Protein AF-0000000080190098 (afdb_homodimer)

Structure (mmCIF, N/CA/C/O backbone):
data_AF-0000000080190098-model_v1
#
loop_
_entity.id
_entity.type
_entity.pdbx_description
1 polymer 'NAD+ kinase'
#
loop_
_atom_site.group_PDB
_atom_site.id
_atom_site.type_symbol
_atom_site.label_atom_id
_atom_site.label_alt_id
_atom_site.label_comp_id
_atom_site.label_asym_id
_atom_site.label_entity_id
_atom_site.label_seq_id
_atom_site.pdbx_PDB_ins_code
_atom_site.Cartn_x
_atom_site.Cartn_y
_atom_site.Cartn_z
_atom_site.occupancy
_atom_site.B_iso_or_equiv
_atom_site.auth_seq_id
_atom_site.auth_comp_id
_atom_site.auth_asym_id
_atom_site.auth_atom_id
_atom_site.pdbx_PDB_model_num
ATOM 1 N N . MET A 1 1 ? 28.094 -42.031 2.074 1 34.41 1 MET A N 1
ATOM 2 C CA . MET A 1 1 ? 27.172 -40.938 2.404 1 34.41 1 MET A CA 1
ATOM 3 C C . MET A 1 1 ? 25.953 -40.938 1.479 1 34.41 1 MET A C 1
ATOM 5 O O . MET A 1 1 ? 26.109 -40.844 0.259 1 34.41 1 MET A O 1
ATOM 9 N N . VAL A 1 2 ? 24.984 -41.625 1.688 1 43.44 2 VAL A N 1
ATOM 10 C CA . VAL A 1 2 ? 23.844 -41.875 0.809 1 43.44 2 VAL A CA 1
ATOM 11 C C . VAL A 1 2 ? 23.281 -40.562 0.287 1 43.44 2 VAL A C 1
ATOM 13 O O . VAL A 1 2 ? 23.016 -39.656 1.066 1 43.44 2 VAL A O 1
ATOM 16 N N . ALA A 1 3 ? 23.609 -40.156 -0.86 1 51.12 3 ALA A N 1
ATOM 17 C CA . ALA A 1 3 ? 23.219 -38.906 -1.506 1 51.12 3 ALA A CA 1
ATOM 18 C C . ALA A 1 3 ? 21.734 -38.594 -1.277 1 51.12 3 ALA A C 1
ATOM 20 O O . ALA A 1 3 ? 20.875 -39.406 -1.636 1 51.12 3 ALA A O 1
ATOM 21 N N . VAL A 1 4 ? 21.297 -38.156 -0.151 1 58.25 4 VAL A N 1
ATOM 22 C CA . VAL A 1 4 ? 19.891 -37.844 0.132 1 58.25 4 VAL A CA 1
ATOM 23 C C . VAL A 1 4 ? 19.266 -37.125 -1.055 1 58.25 4 VAL A C 1
ATOM 25 O O . VAL A 1 4 ? 19.75 -36.062 -1.451 1 58.25 4 VAL A O 1
ATOM 28 N N . THR A 1 5 ? 18.609 -37.906 -1.928 1 84.44 5 THR A N 1
ATOM 29 C CA . THR A 1 5 ? 17.969 -37.375 -3.133 1 84.44 5 THR A CA 1
ATOM 30 C C . THR A 1 5 ? 16.703 -36.594 -2.777 1 84.44 5 THR A C 1
ATOM 32 O O . THR A 1 5 ? 15.992 -36.938 -1.84 1 84.44 5 THR A O 1
ATOM 35 N N . THR A 1 6 ? 16.531 -35.406 -3.186 1 92.81 6 THR A N 1
ATOM 36 C CA . THR A 1 6 ? 15.352 -34.594 -2.947 1 92.81 6 THR A CA 1
ATOM 37 C C . THR A 1 6 ? 14.102 -35.281 -3.494 1 92.81 6 THR A C 1
ATOM 39 O O . THR A 1 6 ? 14.117 -35.812 -4.609 1 92.81 6 THR A O 1
ATOM 42 N N . ARG A 1 7 ? 13.055 -35.531 -2.668 1 97.19 7 ARG A N 1
ATOM 43 C CA . ARG A 1 7 ? 11.766 -36.062 -3.098 1 97.19 7 ARG A CA 1
ATOM 44 C C . ARG A 1 7 ? 10.883 -34.969 -3.67 1 97.19 7 ARG A C 1
ATOM 46 O O . ARG A 1 7 ? 10.461 -34.062 -2.945 1 97.19 7 ARG A O 1
ATOM 53 N N . VAL A 1 8 ? 10.688 -35.094 -4.992 1 97.31 8 VAL A N 1
ATOM 54 C CA . VAL A 1 8 ? 9.945 -34.031 -5.707 1 97.31 8 VAL A CA 1
ATOM 55 C C . VAL A 1 8 ? 8.609 -34.594 -6.191 1 97.31 8 VAL A C 1
ATOM 57 O O . VAL A 1 8 ? 8.547 -35.719 -6.727 1 97.31 8 VAL A O 1
ATOM 60 N N . ALA A 1 9 ? 7.551 -33.906 -5.91 1 97.62 9 ALA A N 1
ATOM 61 C CA . ALA A 1 9 ? 6.27 -34.219 -6.539 1 97.62 9 ALA A CA 1
ATOM 62 C C . ALA A 1 9 ? 5.957 -33.25 -7.664 1 97.62 9 ALA A C 1
ATOM 64 O O . ALA A 1 9 ? 6.266 -32.062 -7.562 1 97.62 9 ALA A O 1
ATOM 65 N N . VAL A 1 10 ? 5.383 -33.719 -8.703 1 96.69 10 VAL A N 1
ATOM 66 C CA . VAL A 1 10 ? 4.934 -32.875 -9.82 1 96.69 10 VAL A CA 1
ATOM 67 C C . VAL A 1 10 ? 3.43 -33.062 -10.023 1 96.69 10 VAL A C 1
ATOM 69 O O . VAL A 1 10 ? 2.947 -34.188 -10.188 1 96.69 10 VAL A O 1
ATOM 72 N N . VAL A 1 11 ? 2.754 -32 -9.914 1 96.56 11 VAL A N 1
ATOM 73 C CA . VAL A 1 11 ? 1.308 -32.062 -10.102 1 96.56 11 VAL A CA 1
ATOM 74 C C . VAL A 1 11 ? 0.893 -31.172 -11.266 1 96.56 11 VAL A C 1
ATOM 76 O O . VAL A 1 11 ? 1.562 -30.188 -11.57 1 96.56 11 VAL A O 1
ATOM 79 N N . GLY A 1 12 ? -0.187 -31.422 -11.977 1 93.69 12 GLY A N 1
ATOM 80 C CA . GLY A 1 12 ? -0.695 -30.672 -13.109 1 93.69 12 GLY A CA 1
ATOM 81 C C . GLY A 1 12 ? -0.823 -31.516 -14.375 1 93.69 12 GLY A C 1
ATOM 82 O O . GLY A 1 12 ? -0.877 -32.75 -14.305 1 93.69 12 GLY A O 1
ATOM 83 N N . ASP A 1 13 ? -0.965 -30.75 -15.508 1 80.94 13 ASP A N 1
ATOM 84 C CA . ASP A 1 13 ? -1.127 -31.469 -16.766 1 80.94 13 ASP A CA 1
ATOM 85 C C . ASP A 1 13 ? 0.224 -31.719 -17.438 1 80.94 13 ASP A C 1
ATOM 87 O O . ASP A 1 13 ? 1.134 -30.891 -17.344 1 80.94 13 ASP A O 1
ATOM 91 N N . ASP A 1 14 ? 0.334 -32.781 -18.125 1 80.88 14 ASP A N 1
ATOM 92 C CA . ASP A 1 14 ? 1.495 -33.125 -18.922 1 80.88 14 ASP A CA 1
ATOM 93 C C . ASP A 1 14 ? 2.77 -33.125 -18.094 1 80.88 14 ASP A C 1
ATOM 95 O O . ASP A 1 14 ? 3.76 -32.5 -18.453 1 80.88 14 ASP A O 1
ATOM 99 N N . THR A 1 15 ? 2.699 -33.969 -17.031 1 89.38 15 THR A N 1
ATOM 100 C CA . THR A 1 15 ? 3.787 -33.969 -16.047 1 89.38 15 THR A CA 1
ATOM 101 C C . THR A 1 15 ? 4.957 -34.812 -16.547 1 89.38 15 THR A C 1
ATOM 103 O O . THR A 1 15 ? 6.02 -34.812 -15.93 1 89.38 15 THR A O 1
ATOM 106 N N . GLY A 1 16 ? 4.805 -35.469 -17.672 1 89.56 16 GLY A N 1
ATOM 107 C CA . GLY A 1 16 ? 5.801 -36.438 -18.141 1 89.56 16 GLY A CA 1
ATOM 108 C C . GLY A 1 16 ? 7.184 -35.812 -18.281 1 89.56 16 GLY A C 1
ATOM 109 O O . GLY A 1 16 ? 8.133 -36.281 -17.641 1 89.56 16 GLY A O 1
ATOM 110 N N . GLU A 1 17 ? 7.238 -34.781 -19.031 1 88.75 17 GLU A N 1
ATOM 111 C CA . GLU A 1 17 ? 8.523 -34.125 -19.25 1 88.75 17 GLU A CA 1
ATOM 112 C C . GLU A 1 17 ? 9.117 -33.594 -17.953 1 88.75 17 GLU A C 1
ATOM 114 O O . GLU A 1 17 ? 10.328 -33.656 -17.734 1 88.75 17 GLU A O 1
ATOM 119 N N . ALA A 1 18 ? 8.297 -33.125 -17.109 1 92.75 18 ALA A N 1
ATOM 120 C CA . ALA A 1 18 ? 8.75 -32.594 -15.82 1 92.75 18 ALA A CA 1
ATOM 121 C C . ALA A 1 18 ? 9.281 -33.719 -14.93 1 92.75 18 ALA A C 1
ATOM 123 O O . ALA A 1 18 ? 10.32 -33.562 -14.281 1 92.75 18 ALA A O 1
ATOM 124 N N . THR A 1 19 ? 8.609 -34.781 -14.938 1 93.56 19 THR A N 1
ATOM 125 C CA . THR A 1 19 ? 9.031 -35.938 -14.164 1 93.56 19 THR A CA 1
ATOM 126 C C . THR A 1 19 ? 10.383 -36.469 -14.648 1 93.56 19 THR A C 1
ATOM 128 O O . THR A 1 19 ? 11.266 -36.781 -13.844 1 93.56 19 THR A O 1
ATOM 131 N N . ASP A 1 20 ? 10.508 -36.5 -15.953 1 93.69 20 ASP A N 1
ATOM 132 C CA . ASP A 1 20 ? 11.766 -36.938 -16.531 1 93.69 20 ASP A CA 1
ATOM 133 C C . ASP A 1 20 ? 12.914 -36.031 -16.141 1 93.69 20 ASP A C 1
ATOM 135 O O . ASP A 1 20 ? 14.016 -36.469 -15.852 1 93.69 20 ASP A O 1
ATOM 139 N N . ALA A 1 21 ? 12.617 -34.75 -16.125 1 91.88 21 ALA A N 1
ATOM 140 C CA . ALA A 1 21 ? 13.633 -33.781 -15.766 1 91.88 21 ALA A CA 1
ATOM 141 C C . ALA A 1 21 ? 14.117 -33.969 -14.336 1 91.88 21 ALA A C 1
ATOM 143 O O . ALA A 1 21 ? 15.32 -33.875 -14.062 1 91.88 21 ALA A O 1
ATOM 144 N N . VAL A 1 22 ? 13.234 -34.281 -13.453 1 94.31 22 VAL A N 1
ATOM 145 C CA . VAL A 1 22 ? 13.586 -34.562 -12.062 1 94.31 22 VAL A CA 1
ATOM 146 C C . VAL A 1 22 ? 14.484 -35.781 -11.969 1 94.31 22 VAL A C 1
ATOM 148 O O . VAL A 1 22 ? 15.539 -35.75 -11.336 1 94.31 22 VAL A O 1
ATOM 151 N N . ARG A 1 23 ? 14.109 -36.812 -12.672 1 93.62 23 ARG A N 1
ATOM 152 C CA . ARG A 1 23 ? 14.859 -38.062 -12.633 1 93.62 23 ARG A CA 1
ATOM 153 C C . ARG A 1 23 ? 16.234 -37.906 -13.273 1 93.62 23 ARG A C 1
ATOM 155 O O . ARG A 1 23 ? 17.234 -38.375 -12.734 1 93.62 23 ARG A O 1
ATOM 162 N N . ASP A 1 24 ? 16.219 -37.188 -14.336 1 92.62 24 ASP A N 1
ATOM 163 C CA . ASP A 1 24 ? 17.469 -36.969 -15.055 1 92.62 24 ASP A CA 1
ATOM 164 C C . ASP A 1 24 ? 18.453 -36.188 -14.203 1 92.62 24 ASP A C 1
ATOM 166 O O . ASP A 1 24 ? 19.672 -36.375 -14.344 1 92.62 24 ASP A O 1
ATOM 170 N N . ALA A 1 25 ? 17.906 -35.438 -13.328 1 92.5 25 ALA A N 1
ATOM 171 C CA . ALA A 1 25 ? 18.75 -34.594 -12.477 1 92.5 25 ALA A CA 1
ATOM 172 C C . ALA A 1 25 ? 19.109 -35.312 -11.18 1 92.5 25 ALA A C 1
ATOM 174 O O . ALA A 1 25 ? 19.766 -34.75 -10.297 1 92.5 25 ALA A O 1
ATOM 175 N N . GLY A 1 26 ? 18.609 -36.5 -11.055 1 91.12 26 GLY A N 1
ATOM 176 C CA . GLY A 1 26 ? 19 -37.312 -9.914 1 91.12 26 GLY A CA 1
ATOM 177 C C . GLY A 1 26 ? 18 -37.25 -8.773 1 91.12 26 GLY A C 1
ATOM 178 O O . GLY A 1 26 ? 18.266 -37.781 -7.691 1 91.12 26 GLY A O 1
ATOM 179 N N . GLY A 1 27 ? 16.875 -36.625 -9.031 1 94.12 27 GLY A N 1
ATOM 180 C CA . GLY A 1 27 ? 15.859 -36.562 -8 1 94.12 27 GLY A CA 1
ATOM 181 C C . GLY A 1 27 ? 14.922 -37.781 -8.023 1 94.12 27 GLY A C 1
ATOM 182 O O . GLY A 1 27 ? 14.992 -38.594 -8.938 1 94.12 27 GLY A O 1
ATOM 183 N N . THR A 1 28 ? 14.125 -37.875 -7.02 1 96.06 28 THR A N 1
ATOM 184 C CA . THR A 1 28 ? 13.109 -38.938 -6.93 1 96.06 28 THR A CA 1
ATOM 185 C C . THR A 1 28 ? 11.711 -38.312 -7.02 1 96.06 28 THR A C 1
ATOM 187 O O . THR A 1 28 ? 11.398 -37.344 -6.324 1 96.06 28 THR A O 1
ATOM 190 N N . VAL A 1 29 ? 10.922 -38.844 -7.895 1 96.5 29 VAL A N 1
ATOM 191 C CA . VAL A 1 29 ? 9.547 -38.375 -8.023 1 96.5 29 VAL A CA 1
ATOM 192 C C . VAL A 1 29 ? 8.641 -39.188 -7.086 1 96.5 29 VAL A C 1
ATOM 194 O O . VAL A 1 29 ? 8.664 -40.406 -7.102 1 96.5 29 VAL A O 1
ATOM 197 N N . VAL A 1 30 ? 7.895 -38.469 -6.273 1 96.94 30 VAL A N 1
ATOM 198 C CA . VAL A 1 30 ? 7.059 -39.125 -5.281 1 96.94 30 VAL A CA 1
ATOM 199 C C . VAL A 1 30 ? 5.668 -38.5 -5.277 1 96.94 30 VAL A C 1
ATOM 201 O O . VAL A 1 30 ? 5.418 -37.531 -5.984 1 96.94 30 VAL A O 1
ATOM 204 N N . ASP A 1 31 ? 4.777 -39.094 -4.492 1 96.12 31 ASP A N 1
ATOM 205 C CA . ASP A 1 31 ? 3.471 -38.5 -4.242 1 96.12 31 ASP A CA 1
ATOM 206 C C . ASP A 1 31 ? 3.605 -37.219 -3.422 1 96.12 31 ASP A C 1
ATOM 208 O O . ASP A 1 31 ? 4.508 -37.094 -2.594 1 96.12 31 ASP A O 1
ATOM 212 N N . PRO A 1 32 ? 2.742 -36.312 -3.652 1 96.44 32 PRO A N 1
ATOM 213 C CA . PRO A 1 32 ? 2.814 -35.031 -2.928 1 96.44 32 PRO A CA 1
ATOM 214 C C . PRO A 1 32 ? 2.93 -35.219 -1.417 1 96.44 32 PRO A C 1
ATOM 216 O O . PRO A 1 32 ? 3.691 -34.531 -0.759 1 96.44 32 PRO A O 1
ATOM 219 N N . ALA A 1 33 ? 2.279 -36.156 -0.861 1 95.69 33 ALA A N 1
ATOM 220 C CA . ALA A 1 33 ? 2.254 -36.344 0.584 1 95.69 33 ALA A CA 1
ATOM 221 C C . ALA A 1 33 ? 3.639 -36.719 1.11 1 95.69 33 ALA A C 1
ATOM 223 O O . ALA A 1 33 ? 3.93 -36.531 2.293 1 95.69 33 ALA A O 1
ATOM 224 N N . ASP A 1 34 ? 4.512 -37.188 0.245 1 96.44 34 ASP A N 1
ATOM 225 C CA . ASP A 1 34 ? 5.828 -37.656 0.646 1 96.44 34 ASP A CA 1
ATOM 226 C C . ASP A 1 34 ? 6.93 -36.75 0.135 1 96.44 34 ASP A C 1
ATOM 228 O O . ASP A 1 34 ? 8.117 -37.031 0.279 1 96.44 34 ASP A O 1
ATOM 232 N N . ALA A 1 35 ? 6.562 -35.656 -0.389 1 97.44 35 ALA A N 1
ATOM 233 C CA . ALA A 1 35 ? 7.516 -34.844 -1.124 1 97.44 35 ALA A CA 1
ATOM 234 C C . ALA A 1 35 ? 8.172 -33.812 -0.206 1 97.44 35 ALA A C 1
ATOM 236 O O . ALA A 1 35 ? 7.547 -33.312 0.742 1 97.44 35 ALA A O 1
ATOM 237 N N . ASP A 1 36 ? 9.383 -33.469 -0.52 1 97.31 36 ASP A N 1
ATOM 238 C CA . ASP A 1 36 ? 10.078 -32.344 0.117 1 97.31 36 ASP A CA 1
ATOM 239 C C . ASP A 1 36 ? 9.68 -31.016 -0.523 1 97.31 36 ASP A C 1
ATOM 241 O O . ASP A 1 36 ? 9.844 -29.953 0.085 1 97.31 36 ASP A O 1
ATOM 245 N N . VAL A 1 37 ? 9.234 -31.109 -1.684 1 97.69 37 VAL A N 1
ATOM 246 C CA . VAL A 1 37 ? 8.812 -29.953 -2.473 1 97.69 37 VAL A CA 1
ATOM 247 C C . VAL A 1 37 ? 7.879 -30.406 -3.594 1 97.69 37 VAL A C 1
ATOM 249 O O . VAL A 1 37 ? 8.031 -31.516 -4.129 1 97.69 37 VAL A O 1
ATOM 252 N N . VAL A 1 38 ? 6.922 -29.594 -3.975 1 97.56 38 VAL A N 1
ATOM 253 C CA . VAL A 1 38 ? 5.938 -29.906 -5.004 1 97.56 38 VAL A CA 1
ATOM 254 C C . VAL A 1 38 ? 6 -28.875 -6.125 1 97.56 38 VAL A C 1
ATOM 256 O O . VAL A 1 38 ? 5.902 -27.672 -5.875 1 97.56 38 VAL A O 1
ATOM 259 N N . ALA A 1 39 ? 6.207 -29.312 -7.316 1 96.56 39 ALA A N 1
ATOM 260 C CA . ALA A 1 39 ? 6.062 -28.453 -8.492 1 96.56 39 ALA A CA 1
ATOM 261 C C . ALA A 1 39 ? 4.645 -28.531 -9.055 1 96.56 39 ALA A C 1
ATOM 263 O O . ALA A 1 39 ? 4.164 -29.609 -9.406 1 96.56 39 ALA A O 1
ATOM 264 N N . ALA A 1 40 ? 4.016 -27.422 -9.031 1 96.5 40 ALA A N 1
ATOM 265 C CA . ALA A 1 40 ? 2.654 -27.359 -9.555 1 96.5 40 ALA A CA 1
ATOM 266 C C . ALA A 1 40 ? 2.633 -26.719 -10.945 1 96.5 40 ALA A C 1
ATOM 268 O O . ALA A 1 40 ? 2.883 -25.531 -11.094 1 96.5 40 ALA A O 1
ATOM 269 N N . LEU A 1 41 ? 2.27 -27.516 -11.938 1 95.25 41 LEU A N 1
ATOM 270 C CA . LEU A 1 41 ? 2.279 -27.062 -13.32 1 95.25 41 LEU A CA 1
ATOM 271 C C . LEU A 1 41 ? 0.925 -26.484 -13.711 1 95.25 41 LEU A C 1
ATOM 273 O O . LEU A 1 41 ? 0.008 -27.219 -14.07 1 95.25 41 LEU A O 1
ATOM 277 N N . GLY A 1 42 ? 0.842 -25.172 -13.688 1 93.94 42 GLY A N 1
ATOM 278 C CA . GLY A 1 42 ? -0.401 -24.484 -14 1 93.94 42 GLY A CA 1
ATOM 279 C C . GLY A 1 42 ? -1.059 -23.859 -12.781 1 93.94 42 GLY A C 1
ATOM 280 O O . GLY A 1 42 ? -0.725 -24.203 -11.641 1 93.94 42 GLY A O 1
ATOM 281 N N . GLU A 1 43 ? -1.986 -23 -13.023 1 93.38 43 GLU A N 1
ATOM 282 C CA . GLU A 1 43 ? -2.643 -22.266 -11.953 1 93.38 43 GLU A CA 1
ATOM 283 C C . GLU A 1 43 ? -3.594 -23.156 -11.164 1 93.38 43 GLU A C 1
ATOM 285 O O . GLU A 1 43 ? -3.602 -23.125 -9.93 1 93.38 43 GLU A O 1
ATOM 290 N N . ASP A 1 44 ? -4.391 -23.984 -11.859 1 94.44 44 ASP A N 1
ATOM 291 C CA . ASP A 1 44 ? -5.352 -24.828 -11.172 1 94.44 44 ASP A CA 1
ATOM 292 C C . ASP A 1 44 ? -4.645 -25.828 -10.266 1 94.44 44 ASP A C 1
ATOM 294 O O . ASP A 1 44 ? -4.961 -25.938 -9.078 1 94.44 44 ASP A O 1
ATOM 298 N N . PRO A 1 45 ? -3.617 -26.5 -10.812 1 95.44 45 PRO A N 1
ATOM 299 C CA . PRO A 1 45 ? -2.879 -27.406 -9.922 1 95.44 45 PRO A CA 1
ATOM 300 C C . PRO A 1 45 ? -2.262 -26.688 -8.727 1 95.44 45 PRO A C 1
ATOM 302 O O . PRO A 1 45 ? -2.209 -27.25 -7.629 1 95.44 45 PRO A O 1
ATOM 305 N N . LEU A 1 46 ? -1.757 -25.516 -8.922 1 95.5 46 LEU A N 1
ATOM 306 C CA . LEU A 1 46 ? -1.201 -24.734 -7.82 1 95.5 46 LEU A CA 1
ATOM 307 C C . LEU A 1 46 ? -2.256 -24.469 -6.754 1 95.5 46 LEU A C 1
ATOM 309 O O . LEU A 1 46 ? -2.023 -24.734 -5.57 1 95.5 46 LEU A O 1
ATOM 313 N N . LEU A 1 47 ? -3.391 -23.953 -7.191 1 95.38 47 LEU A N 1
ATOM 314 C CA . LEU A 1 47 ? -4.461 -23.609 -6.262 1 95.38 47 LEU A CA 1
ATOM 315 C C . LEU A 1 47 ? -4.965 -24.844 -5.531 1 95.38 47 LEU A C 1
ATOM 317 O O . LEU A 1 47 ? -5.262 -24.781 -4.332 1 95.38 47 LEU A O 1
ATOM 321 N N . ASP A 1 48 ? -5.035 -25.938 -6.223 1 94.94 48 ASP A N 1
ATOM 322 C CA . ASP A 1 48 ? -5.457 -27.188 -5.598 1 94.94 48 ASP A CA 1
ATOM 323 C C . ASP A 1 48 ? -4.441 -27.656 -4.559 1 94.94 48 ASP A C 1
ATOM 325 O O . ASP A 1 48 ? -4.812 -28.047 -3.447 1 94.94 48 ASP A O 1
ATOM 329 N N . ALA A 1 49 ? -3.158 -27.594 -4.91 1 95.25 49 ALA A N 1
ATOM 330 C CA . ALA A 1 49 ? -2.096 -28.031 -4.012 1 95.25 49 ALA A CA 1
ATOM 331 C C . ALA A 1 49 ? -1.996 -27.125 -2.791 1 95.25 49 ALA A C 1
ATOM 333 O O . ALA A 1 49 ? -1.563 -27.562 -1.721 1 95.25 49 ALA A O 1
ATOM 334 N N . ALA A 1 50 ? -2.42 -25.906 -2.943 1 95.31 50 ALA A N 1
ATOM 335 C CA . ALA A 1 50 ? -2.266 -24.906 -1.898 1 95.31 50 ALA A CA 1
ATOM 336 C C . ALA A 1 50 ? -3.303 -25.094 -0.795 1 95.31 50 ALA A C 1
ATOM 338 O O . ALA A 1 50 ? -3.18 -24.516 0.286 1 95.31 50 ALA A O 1
ATOM 339 N N . VAL A 1 51 ? -4.379 -25.766 -1.056 1 93.12 51 VAL A N 1
ATOM 340 C CA . VAL A 1 51 ? -5.43 -25.969 -0.065 1 93.12 51 VAL A CA 1
ATOM 341 C C . VAL A 1 51 ? -4.84 -26.594 1.194 1 93.12 51 VAL A C 1
ATOM 343 O O . VAL A 1 51 ? -5.074 -26.125 2.305 1 93.12 51 VAL A O 1
ATOM 346 N N . ASP A 1 52 ? -4.07 -27.625 1.091 1 91.75 52 ASP A N 1
ATOM 347 C CA . ASP A 1 52 ? -3.346 -28.297 2.162 1 91.75 52 ASP A CA 1
ATOM 348 C C . ASP A 1 52 ? -1.958 -28.734 1.697 1 91.75 52 ASP A C 1
ATOM 350 O O . ASP A 1 52 ? -1.719 -29.922 1.467 1 91.75 52 ASP A O 1
ATOM 354 N N . PRO A 1 53 ? -1.138 -27.781 1.692 1 91.88 53 PRO A N 1
ATOM 355 C CA . PRO A 1 53 ? 0.17 -28.062 1.097 1 91.88 53 PRO A CA 1
ATOM 356 C C . PRO A 1 53 ? 1.026 -28.984 1.965 1 91.88 53 PRO A C 1
ATOM 358 O O . PRO A 1 53 ? 1.329 -28.641 3.113 1 91.88 53 PRO A O 1
ATOM 361 N N . PRO A 1 54 ? 1.488 -30.062 1.413 1 90.56 54 PRO A N 1
ATOM 362 C CA . PRO A 1 54 ? 2.344 -30.969 2.178 1 90.56 54 PRO A CA 1
ATOM 363 C C . PRO A 1 54 ? 3.789 -30.484 2.266 1 90.56 54 PRO A C 1
ATOM 365 O O . PRO A 1 54 ? 4.543 -30.938 3.135 1 90.56 54 PRO A O 1
ATOM 368 N N . ALA A 1 55 ? 4.137 -29.719 1.403 1 96.75 55 ALA A N 1
ATOM 369 C CA . ALA A 1 55 ? 5.488 -29.203 1.212 1 96.75 55 ALA A CA 1
ATOM 370 C C . ALA A 1 55 ? 5.453 -27.859 0.477 1 96.75 55 ALA A C 1
ATOM 372 O O . ALA A 1 55 ? 4.406 -27.453 -0.028 1 96.75 55 ALA A O 1
ATOM 373 N N . PRO A 1 56 ? 6.621 -27.172 0.423 1 97.5 56 PRO A N 1
ATOM 374 C CA . PRO A 1 56 ? 6.656 -25.938 -0.379 1 97.5 56 PRO A CA 1
ATOM 375 C C . PRO A 1 56 ? 6.277 -26.188 -1.839 1 97.5 56 PRO A C 1
ATOM 377 O O . PRO A 1 56 ? 6.602 -27.234 -2.4 1 97.5 56 PRO A O 1
ATOM 380 N N . LEU A 1 57 ? 5.605 -25.234 -2.344 1 97.62 57 LEU A N 1
ATOM 381 C CA . LEU A 1 57 ? 5.125 -25.359 -3.717 1 97.62 57 LEU A CA 1
ATOM 382 C C . LEU A 1 57 ? 5.957 -24.484 -4.656 1 97.62 57 LEU A C 1
ATOM 384 O O . LEU A 1 57 ? 6.266 -23.344 -4.34 1 97.62 57 LEU A O 1
ATOM 388 N N . LEU A 1 58 ? 6.328 -24.984 -5.77 1 96.44 58 LEU A N 1
ATOM 389 C CA . LEU A 1 58 ? 6.898 -24.203 -6.863 1 96.44 58 LEU A CA 1
ATOM 390 C C . LEU A 1 58 ? 5.871 -23.984 -7.969 1 96.44 58 LEU A C 1
ATOM 392 O O . LEU A 1 58 ? 5.523 -24.906 -8.695 1 96.44 58 LEU A O 1
ATOM 396 N N . PRO A 1 59 ? 5.414 -22.75 -8.062 1 95.81 59 PRO A N 1
ATOM 397 C CA . PRO A 1 59 ? 4.523 -22.469 -9.195 1 95.81 59 PRO A CA 1
ATOM 398 C C . PRO A 1 59 ? 5.246 -22.531 -10.539 1 95.81 59 PRO A C 1
ATOM 400 O O . PRO A 1 59 ? 6.281 -21.891 -10.719 1 95.81 59 PRO A O 1
ATOM 403 N N . VAL A 1 60 ? 4.691 -23.328 -11.414 1 93.75 60 VAL A N 1
ATOM 404 C CA . VAL A 1 60 ? 5.227 -23.422 -12.773 1 93.75 60 VAL A CA 1
ATOM 405 C C . VAL A 1 60 ? 4.141 -23.047 -13.781 1 93.75 60 VAL A C 1
ATOM 407 O O . VAL A 1 60 ? 3.09 -23.703 -13.828 1 93.75 60 VAL A O 1
ATOM 410 N N . ASP A 1 61 ? 4.344 -22.047 -14.531 1 91.56 61 ASP A N 1
ATOM 411 C CA . ASP A 1 61 ? 3.396 -21.594 -15.547 1 91.56 61 ASP A CA 1
ATOM 412 C C . ASP A 1 61 ? 2.037 -21.281 -14.922 1 91.56 61 ASP A C 1
ATOM 414 O O . ASP A 1 61 ? 0.998 -21.672 -15.469 1 91.56 61 ASP A O 1
ATOM 418 N N . ALA A 1 62 ? 1.963 -20.75 -13.727 1 91 62 ALA A N 1
ATOM 419 C CA . ALA A 1 62 ? 0.736 -20.484 -12.984 1 91 62 ALA A CA 1
ATOM 420 C C . ALA A 1 62 ? 0.428 -19 -12.961 1 91 62 ALA A C 1
ATOM 422 O O . ALA A 1 62 ? -0.593 -18.578 -12.406 1 91 62 ALA A O 1
ATOM 423 N N . GLY A 1 63 ? 1.146 -18.109 -13.469 1 86.56 63 GLY A N 1
ATOM 424 C CA . GLY A 1 63 ? 1.062 -16.656 -13.383 1 86.56 63 GLY A CA 1
ATOM 425 C C . GLY A 1 63 ? 2.277 -16.031 -12.734 1 86.56 63 GLY A C 1
ATOM 426 O O . GLY A 1 63 ? 2.822 -16.562 -11.773 1 86.56 63 GLY A O 1
ATOM 427 N N . ARG A 1 64 ? 2.674 -14.992 -13.242 1 78.62 64 ARG A N 1
ATOM 428 C CA . ARG A 1 64 ? 3.902 -14.336 -12.805 1 78.62 64 ARG A CA 1
ATOM 429 C C . ARG A 1 64 ? 3.781 -13.844 -11.367 1 78.62 64 ARG A C 1
ATOM 431 O O . ARG A 1 64 ? 4.777 -13.75 -10.648 1 78.62 64 ARG A O 1
ATOM 438 N N . GLU A 1 65 ? 2.541 -13.633 -10.969 1 85.31 65 GLU A N 1
ATOM 439 C CA . GLU A 1 65 ? 2.334 -13.047 -9.641 1 85.31 65 GLU A CA 1
ATOM 440 C C . GLU A 1 65 ? 2.705 -14.039 -8.539 1 85.31 65 GLU A C 1
ATOM 442 O O . GLU A 1 65 ? 2.988 -13.641 -7.41 1 85.31 65 GLU A O 1
ATOM 447 N N . TYR A 1 66 ? 2.75 -15.281 -8.867 1 89.69 66 TYR A N 1
ATOM 448 C CA . TYR A 1 66 ? 2.969 -16.281 -7.82 1 89.69 66 TYR A CA 1
ATOM 449 C C . TYR A 1 66 ? 4.457 -16.531 -7.609 1 89.69 66 TYR A C 1
ATOM 451 O O . TYR A 1 66 ? 4.844 -17.312 -6.734 1 89.69 66 TYR A O 1
ATOM 459 N N . GLY A 1 67 ? 5.344 -15.891 -8.43 1 83.88 67 GLY A N 1
ATOM 460 C CA . GLY A 1 67 ? 6.781 -15.969 -8.211 1 83.88 67 GLY A CA 1
ATOM 461 C C . GLY A 1 67 ? 7.383 -17.281 -8.656 1 83.88 67 GLY A C 1
ATOM 462 O O . GLY A 1 67 ? 8.383 -17.734 -8.102 1 83.88 67 GLY A O 1
ATOM 463 N N . GLY A 1 68 ? 6.785 -17.906 -9.516 1 90.62 68 GLY A N 1
ATOM 464 C CA . GLY A 1 68 ? 7.289 -19.188 -9.992 1 90.62 68 GLY A CA 1
ATOM 465 C C . GLY A 1 68 ? 8.133 -19.062 -11.242 1 90.62 68 GLY A C 1
ATOM 466 O O . GLY A 1 68 ? 8.898 -18.109 -11.398 1 90.62 68 GLY A O 1
ATOM 467 N N . VAL A 1 69 ? 8.141 -20.109 -11.945 1 91.31 69 VAL A N 1
ATOM 468 C CA . VAL A 1 69 ? 8.961 -20.141 -13.156 1 91.31 69 VAL A CA 1
ATOM 469 C C . VAL A 1 69 ? 8.062 -20.312 -14.383 1 91.31 69 VAL A C 1
ATOM 471 O O . VAL A 1 69 ? 6.992 -20.922 -14.297 1 91.31 69 VAL A O 1
ATOM 474 N N . ALA A 1 70 ? 8.555 -19.672 -15.422 1 88.88 70 ALA A N 1
ATOM 475 C CA . ALA A 1 70 ? 7.863 -19.859 -16.688 1 88.88 70 ALA A CA 1
ATOM 476 C C . ALA A 1 70 ? 8.078 -21.281 -17.219 1 88.88 70 ALA A C 1
ATOM 478 O O . ALA A 1 70 ? 8.984 -21.984 -16.766 1 88.88 70 ALA A O 1
ATOM 479 N N . ARG A 1 71 ? 7.246 -21.656 -18.156 1 83.56 71 ARG A N 1
ATOM 480 C CA . ARG A 1 71 ? 7.328 -22.984 -18.734 1 83.56 71 ARG A CA 1
ATOM 481 C C . ARG A 1 71 ? 8.695 -23.219 -19.375 1 83.56 71 ARG A C 1
ATOM 483 O O . ARG A 1 71 ? 9.234 -24.328 -19.312 1 83.56 71 ARG A O 1
ATOM 490 N N . ALA A 1 72 ? 9.281 -22.141 -19.844 1 85.75 72 ALA A N 1
ATOM 491 C CA . ALA A 1 72 ? 10.57 -22.219 -20.531 1 85.75 72 ALA A CA 1
ATOM 492 C C . ALA A 1 72 ? 11.688 -22.562 -19.547 1 85.75 72 ALA A C 1
ATOM 494 O O . ALA A 1 72 ? 12.734 -23.094 -19.953 1 85.75 72 ALA A O 1
ATOM 495 N N . ASP A 1 73 ? 11.461 -22.359 -18.328 1 89.75 73 ASP A N 1
ATOM 496 C CA . ASP A 1 73 ? 12.516 -22.547 -17.344 1 89.75 73 ASP A CA 1
ATOM 497 C C . ASP A 1 73 ? 12.195 -23.719 -16.422 1 89.75 73 ASP A C 1
ATOM 499 O O . ASP A 1 73 ? 12.789 -23.859 -15.352 1 89.75 73 ASP A O 1
ATOM 503 N N . VAL A 1 74 ? 11.297 -24.547 -16.859 1 90 74 VAL A N 1
ATOM 504 C CA . VAL A 1 74 ? 10.828 -25.625 -15.984 1 90 74 VAL A CA 1
ATOM 505 C C . VAL A 1 74 ? 11.953 -26.625 -15.758 1 90 74 VAL A C 1
ATOM 507 O O . VAL A 1 74 ? 12.164 -27.078 -14.633 1 90 74 VAL A O 1
ATOM 510 N N . GLU A 1 75 ? 12.703 -27 -16.781 1 91.06 75 GLU A N 1
ATOM 511 C CA . GLU A 1 75 ? 13.719 -28.031 -16.672 1 91.06 75 GLU A CA 1
ATOM 512 C C . GLU A 1 75 ? 14.82 -27.625 -15.703 1 91.06 75 GLU A C 1
ATOM 514 O O . GLU A 1 75 ? 15.109 -28.344 -14.742 1 91.06 75 GLU A O 1
ATOM 519 N N . PRO A 1 76 ? 15.383 -26.438 -15.898 1 92.25 76 PRO A N 1
ATOM 520 C CA . PRO A 1 76 ? 16.391 -26.031 -14.93 1 92.25 76 PRO A CA 1
ATOM 521 C C . PRO A 1 76 ? 15.836 -25.875 -13.516 1 92.25 76 PRO A C 1
ATOM 523 O O . PRO A 1 76 ? 16.531 -26.156 -12.539 1 92.25 76 PRO A O 1
ATOM 526 N N . ALA A 1 77 ? 14.656 -25.469 -13.391 1 94.19 77 ALA A N 1
ATOM 527 C CA . ALA A 1 77 ? 14.039 -25.328 -12.078 1 94.19 77 ALA A CA 1
ATOM 528 C C . ALA A 1 77 ? 13.883 -26.672 -11.383 1 94.19 77 ALA A C 1
ATOM 530 O O . ALA A 1 77 ? 14.188 -26.812 -10.195 1 94.19 77 ALA A O 1
ATOM 531 N N . LEU A 1 78 ? 13.492 -27.625 -12.141 1 94.19 78 LEU A N 1
ATOM 532 C CA . LEU A 1 78 ? 13.297 -28.953 -11.578 1 94.19 78 LEU A CA 1
ATOM 533 C C . LEU A 1 78 ? 14.633 -29.594 -11.219 1 94.19 78 LEU A C 1
ATOM 535 O O . LEU A 1 78 ? 14.719 -30.344 -10.25 1 94.19 78 LEU A O 1
ATOM 539 N N . ALA A 1 79 ? 15.602 -29.312 -12.031 1 93.38 79 ALA A N 1
ATOM 540 C CA . ALA A 1 79 ? 16.953 -29.797 -11.703 1 93.38 79 ALA A CA 1
ATOM 541 C C . ALA A 1 79 ? 17.422 -29.219 -10.375 1 93.38 79 ALA A C 1
ATOM 543 O O . ALA A 1 79 ? 18.016 -29.922 -9.562 1 93.38 79 ALA A O 1
ATOM 544 N N . SER A 1 80 ? 17.156 -27.969 -10.227 1 94.44 80 SER A N 1
ATOM 545 C CA . SER A 1 80 ? 17.5 -27.328 -8.961 1 94.44 80 SER A CA 1
ATOM 546 C C . SER A 1 80 ? 16.781 -27.984 -7.793 1 94.44 80 SER A C 1
ATOM 548 O O . SER A 1 80 ? 17.375 -28.25 -6.75 1 94.44 80 SER A O 1
ATOM 550 N N . LEU A 1 81 ? 15.508 -28.281 -7.984 1 95.06 81 LEU A N 1
ATOM 551 C CA . LEU A 1 81 ? 14.742 -28.938 -6.93 1 95.06 81 LEU A CA 1
ATOM 552 C C . LEU A 1 81 ? 15.336 -30.312 -6.602 1 95.06 81 LEU A C 1
ATOM 554 O O . LEU A 1 81 ? 15.516 -30.641 -5.43 1 95.06 81 LEU A O 1
ATOM 558 N N . ALA A 1 82 ? 15.648 -31.031 -7.621 1 94.38 82 ALA A N 1
ATOM 559 C CA . ALA A 1 82 ? 16.188 -32.375 -7.457 1 94.38 82 ALA A CA 1
ATOM 560 C C . ALA A 1 82 ? 17.5 -32.344 -6.684 1 94.38 82 ALA A C 1
ATOM 562 O O . ALA A 1 82 ? 17.781 -33.25 -5.895 1 94.38 82 ALA A O 1
ATOM 563 N N . ALA A 1 83 ? 18.219 -31.297 -6.922 1 92.88 83 ALA A N 1
ATOM 564 C CA . ALA A 1 83 ? 19.531 -31.156 -6.293 1 92.88 83 ALA A CA 1
ATOM 565 C C . ALA A 1 83 ? 19.406 -30.578 -4.887 1 92.88 83 ALA A C 1
ATOM 567 O O . ALA A 1 83 ? 20.406 -30.438 -4.176 1 92.88 83 ALA A O 1
ATOM 568 N N . GLY A 1 84 ? 18.219 -30.219 -4.586 1 93.5 84 GLY A N 1
ATOM 569 C CA . GLY A 1 84 ? 18.016 -29.625 -3.275 1 93.5 84 GLY A CA 1
ATOM 570 C C . GLY A 1 84 ? 18.406 -28.156 -3.223 1 93.5 84 GLY A C 1
ATOM 571 O O . GLY A 1 84 ? 18.547 -27.594 -2.141 1 93.5 84 GLY A O 1
ATOM 572 N N . ASP A 1 85 ? 18.594 -27.656 -4.352 1 93.38 85 ASP A N 1
ATOM 573 C CA . ASP A 1 85 ? 19.016 -26.266 -4.449 1 93.38 85 ASP A CA 1
ATOM 574 C C . ASP A 1 85 ? 17.812 -25.328 -4.496 1 93.38 85 ASP A C 1
ATOM 576 O O . ASP A 1 85 ? 17.578 -24.672 -5.512 1 93.38 85 ASP A O 1
ATOM 580 N N . PHE A 1 86 ? 17.109 -25.281 -3.391 1 94.62 86 PHE A N 1
ATOM 581 C CA . PHE A 1 86 ? 15.969 -24.375 -3.273 1 94.62 86 PHE A CA 1
ATOM 582 C C . PHE A 1 86 ? 15.773 -23.938 -1.828 1 94.62 86 PHE A C 1
ATOM 584 O O . PHE A 1 86 ? 16.312 -24.547 -0.907 1 94.62 86 PHE A O 1
ATOM 591 N N . SER A 1 87 ? 15.188 -22.781 -1.684 1 94.94 87 SER A N 1
ATOM 592 C CA . SER A 1 87 ? 14.703 -22.281 -0.401 1 94.94 87 SER A CA 1
ATOM 593 C C . SER A 1 87 ? 13.188 -22.094 -0.414 1 94.94 87 SER A C 1
ATOM 595 O O . SER A 1 87 ? 12.531 -22.375 -1.417 1 94.94 87 SER A O 1
ATOM 597 N N . ALA A 1 88 ? 12.656 -21.844 0.738 1 95.12 88 ALA A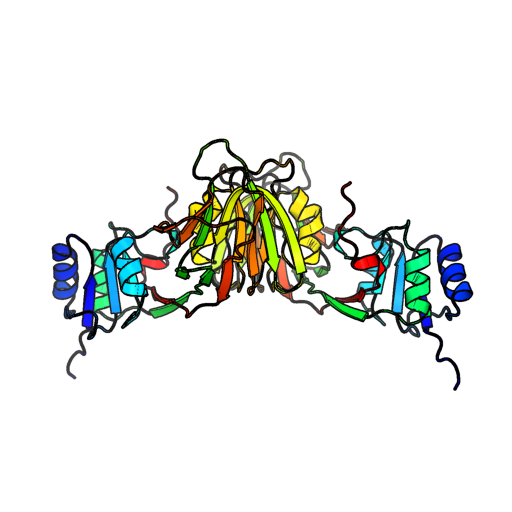 N 1
ATOM 598 C CA . ALA A 1 88 ? 11.219 -21.578 0.825 1 95.12 88 ALA A CA 1
ATOM 599 C C . ALA A 1 88 ? 10.938 -20.25 1.5 1 95.12 88 ALA A C 1
ATOM 601 O O . ALA A 1 88 ? 11.633 -19.859 2.445 1 95.12 88 ALA A O 1
ATOM 602 N N . VAL A 1 89 ? 9.953 -19.578 0.958 1 93.56 89 VAL A N 1
ATOM 603 C CA . VAL A 1 89 ? 9.516 -18.328 1.571 1 93.56 89 VAL A CA 1
ATOM 604 C C . VAL A 1 89 ? 8.016 -18.406 1.872 1 93.56 89 VAL A C 1
ATOM 606 O O . VAL A 1 89 ? 7.262 -19.047 1.147 1 93.56 89 VAL A O 1
ATOM 609 N N . ASP A 1 90 ? 7.652 -17.75 2.91 1 95.06 90 ASP A N 1
ATOM 610 C CA . ASP A 1 90 ? 6.238 -17.656 3.264 1 95.06 90 ASP A CA 1
ATOM 611 C C . ASP A 1 90 ? 5.578 -16.469 2.555 1 95.06 90 ASP A C 1
ATOM 613 O O . ASP A 1 90 ? 6.082 -15.352 2.607 1 95.06 90 ASP A O 1
ATOM 617 N N . ARG A 1 91 ? 4.488 -16.719 1.898 1 95.12 91 ARG A N 1
ATOM 618 C CA . ARG A 1 91 ? 3.688 -15.68 1.272 1 95.12 91 ARG A CA 1
ATOM 619 C C . ARG A 1 91 ? 2.35 -15.508 1.987 1 95.12 91 ARG A C 1
ATOM 621 O O . ARG A 1 91 ? 1.646 -16.484 2.232 1 95.12 91 ARG A O 1
ATOM 628 N N . PRO A 1 92 ? 2.07 -14.281 2.293 1 96.62 92 PRO A N 1
ATOM 629 C CA . PRO A 1 92 ? 0.78 -14.07 2.953 1 96.62 92 PRO A CA 1
ATOM 630 C C . PRO A 1 92 ? -0.405 -14.438 2.062 1 96.62 92 PRO A C 1
ATOM 632 O O . PRO A 1 92 ? -0.335 -14.289 0.84 1 96.62 92 PRO A O 1
ATOM 635 N N . THR A 1 93 ? -1.455 -14.984 2.729 1 97.62 93 THR A N 1
ATOM 636 C CA . THR A 1 93 ? -2.729 -15.266 2.076 1 97.62 93 THR A CA 1
ATOM 637 C C . THR A 1 93 ? -3.885 -14.633 2.846 1 97.62 93 THR A C 1
ATOM 639 O O . THR A 1 93 ? -3.686 -14.078 3.926 1 97.62 93 THR A O 1
ATOM 642 N N . LEU A 1 94 ? -5.027 -14.648 2.223 1 98.25 94 LEU A N 1
ATOM 643 C CA . LEU A 1 94 ? -6.203 -14.109 2.895 1 98.25 94 LEU A CA 1
ATOM 644 C C . LEU A 1 94 ? -7.199 -15.219 3.217 1 98.25 94 LEU A C 1
ATOM 646 O O . LEU A 1 94 ? -7.48 -16.078 2.369 1 98.25 94 LEU A O 1
ATOM 650 N N . ALA A 1 95 ? -7.621 -15.227 4.438 1 98.38 95 ALA A N 1
ATOM 651 C CA . ALA A 1 95 ? -8.82 -15.992 4.77 1 98.38 95 ALA A CA 1
ATOM 652 C C . ALA A 1 95 ? -10.086 -15.219 4.406 1 98.38 95 ALA A C 1
ATOM 654 O O . ALA A 1 95 ? -10.25 -14.062 4.809 1 98.38 95 ALA A O 1
ATOM 655 N N . VAL A 1 96 ? -10.93 -15.828 3.67 1 98.25 96 VAL A N 1
ATOM 656 C CA . VAL A 1 96 ? -12.156 -15.211 3.182 1 98.25 96 VAL A CA 1
ATOM 657 C C . VAL A 1 96 ? -13.359 -15.812 3.902 1 98.25 96 VAL A C 1
ATOM 659 O O . VAL A 1 96 ? -13.555 -17.031 3.883 1 98.25 96 VAL A O 1
ATOM 662 N N . ASP A 1 97 ? -14.07 -14.984 4.531 1 98.06 97 ASP A N 1
ATOM 663 C CA . ASP A 1 97 ? -15.289 -15.414 5.207 1 98.06 97 ASP A CA 1
ATOM 664 C C . ASP A 1 97 ? -16.5 -14.609 4.727 1 98.06 97 ASP A C 1
ATOM 666 O O . ASP A 1 97 ? -16.562 -13.391 4.938 1 98.06 97 ASP A O 1
ATOM 670 N N . ALA A 1 98 ? -17.391 -15.156 4.039 1 96.81 98 ALA A N 1
ATOM 671 C CA . ALA A 1 98 ? -18.656 -14.617 3.557 1 96.81 98 ALA A CA 1
ATOM 672 C C . ALA A 1 98 ? -19.797 -15.609 3.766 1 96.81 98 ALA A C 1
ATOM 674 O O . ALA A 1 98 ? -19.547 -16.781 4.07 1 96.81 98 ALA A O 1
ATOM 675 N N . PRO A 1 99 ? -21.031 -15.125 3.699 1 93.81 99 PRO A N 1
ATOM 676 C CA . PRO A 1 99 ? -22.125 -16.078 3.873 1 93.81 99 PRO A CA 1
ATOM 677 C C . PRO A 1 99 ? -22.016 -17.281 2.93 1 93.81 99 PRO A C 1
ATOM 679 O O . PRO A 1 99 ? -22.078 -17.109 1.709 1 93.81 99 PRO A O 1
ATOM 682 N N . GLY A 1 100 ? -21.797 -18.469 3.455 1 93.69 100 GLY A N 1
ATOM 683 C CA . GLY A 1 100 ? -21.734 -19.719 2.697 1 93.69 100 GLY A CA 1
ATOM 684 C C . GLY A 1 100 ? -20.391 -19.953 2.039 1 93.69 100 GLY A C 1
ATOM 685 O O . GLY A 1 100 ? -20.234 -20.875 1.249 1 93.69 100 GLY A O 1
ATOM 686 N N . VAL A 1 101 ? -19.484 -19.094 2.289 1 94.81 101 VAL A N 1
ATOM 687 C CA . VAL A 1 101 ? -18.203 -19.219 1.615 1 94.81 101 VAL A CA 1
ATOM 688 C C . VAL A 1 101 ? -17.078 -19.109 2.639 1 94.81 101 VAL A C 1
ATOM 690 O O . VAL A 1 101 ? -17.031 -18.172 3.443 1 94.81 101 VAL A O 1
ATOM 693 N N . SER A 1 102 ? -16.234 -20.062 2.746 1 95.69 102 SER A N 1
ATOM 694 C CA . SER A 1 102 ? -14.953 -20.047 3.453 1 95.69 102 SER A CA 1
ATOM 695 C C . SER A 1 102 ? -13.82 -20.516 2.553 1 95.69 102 SER A C 1
ATOM 697 O O . SER A 1 102 ? -13.844 -21.641 2.049 1 95.69 102 SER A O 1
ATOM 699 N N . ALA A 1 103 ? -12.914 -19.641 2.291 1 96.38 103 ALA A N 1
ATOM 700 C CA . ALA A 1 103 ? -11.852 -19.969 1.346 1 96.38 103 ALA A CA 1
ATOM 701 C C . ALA A 1 103 ? -10.547 -19.266 1.708 1 96.38 103 ALA A C 1
ATOM 703 O O . ALA A 1 103 ? -10.531 -18.391 2.586 1 96.38 103 ALA A O 1
ATOM 704 N N . ARG A 1 104 ? -9.516 -19.688 1.15 1 96.81 104 ARG A N 1
ATOM 705 C CA . ARG A 1 104 ? -8.211 -19.031 1.219 1 96.81 104 ARG A CA 1
ATOM 706 C C . ARG A 1 104 ? -7.832 -18.422 -0.13 1 96.81 104 ARG A C 1
ATOM 708 O O . ARG A 1 104 ? -7.934 -19.094 -1.163 1 96.81 104 ARG A O 1
ATOM 715 N N . ALA A 1 105 ? -7.473 -17.188 -0.11 1 97.62 105 ALA A N 1
ATOM 716 C CA . ALA A 1 105 ? -7.023 -16.531 -1.329 1 97.62 105 ALA A CA 1
ATOM 717 C C . ALA A 1 105 ? -5.512 -16.344 -1.329 1 97.62 105 ALA A C 1
ATOM 719 O O . ALA A 1 105 ? -4.953 -15.719 -0.423 1 97.62 105 ALA A O 1
ATOM 720 N N . LEU A 1 106 ? -4.867 -16.844 -2.348 1 97.25 106 LEU A N 1
ATOM 721 C CA . LEU A 1 106 ? -3.426 -16.672 -2.48 1 97.25 106 LEU A CA 1
ATOM 722 C C . LEU A 1 106 ? -3.1 -15.289 -3.051 1 97.25 106 LEU A C 1
ATOM 724 O O . LEU A 1 106 ? -2.168 -14.625 -2.588 1 97.25 106 LEU A O 1
ATOM 728 N N . ALA A 1 107 ? -3.938 -14.922 -4.035 1 97.06 107 ALA A N 1
ATOM 729 C CA . ALA A 1 107 ? -3.604 -13.711 -4.789 1 97.06 107 ALA A CA 1
ATOM 730 C C . ALA A 1 107 ? -4.617 -12.602 -4.52 1 97.06 107 ALA A C 1
ATOM 732 O O . ALA A 1 107 ? -4.238 -11.477 -4.176 1 97.06 107 ALA A O 1
ATOM 733 N N . ASP A 1 108 ? -5.949 -12.953 -4.676 1 98 108 ASP A N 1
ATOM 734 C CA . ASP A 1 108 ? -6.875 -11.828 -4.543 1 98 108 ASP A CA 1
ATOM 735 C C . ASP A 1 108 ? -8.305 -12.32 -4.328 1 98 108 ASP A C 1
ATOM 737 O O . ASP A 1 108 ? -8.594 -13.508 -4.496 1 98 108 ASP A O 1
ATOM 741 N N . VAL A 1 109 ? -9.141 -11.43 -3.879 1 98.5 109 VAL A N 1
ATOM 742 C CA . VAL A 1 109 ? -10.586 -11.555 -3.748 1 98.5 109 VAL A CA 1
ATOM 743 C C . VAL A 1 109 ? -11.273 -10.445 -4.535 1 98.5 109 VAL A C 1
ATOM 745 O O . VAL A 1 109 ? -10.992 -9.258 -4.32 1 98.5 109 VAL A O 1
ATOM 748 N N . THR A 1 110 ? -12.203 -10.844 -5.43 1 97.88 110 THR A N 1
ATOM 749 C CA . THR A 1 110 ? -12.844 -9.859 -6.297 1 97.88 110 THR A CA 1
ATOM 750 C C . THR A 1 110 ? -14.367 -9.922 -6.156 1 97.88 110 THR A C 1
ATOM 752 O O . THR A 1 110 ? -14.953 -11.008 -6.176 1 97.88 110 THR A O 1
ATOM 755 N N . LEU A 1 111 ? -14.906 -8.836 -5.887 1 96.12 111 LEU A N 1
ATOM 756 C CA . LEU A 1 111 ? -16.344 -8.641 -6.027 1 96.12 111 LEU A CA 1
ATOM 757 C C . LEU A 1 111 ? -16.672 -7.902 -7.32 1 96.12 111 LEU A C 1
ATOM 759 O O . LEU A 1 111 ? -16.203 -6.785 -7.539 1 96.12 111 LEU A O 1
ATOM 763 N N . ALA A 1 112 ? -17.422 -8.516 -8.164 1 93.75 112 ALA A N 1
ATOM 764 C CA . ALA A 1 112 ? -17.688 -7.906 -9.469 1 93.75 112 ALA A CA 1
ATOM 765 C C . ALA A 1 112 ? -19.156 -8.078 -9.867 1 93.75 112 ALA A C 1
ATOM 767 O O . ALA A 1 112 ? -19.734 -9.141 -9.633 1 93.75 112 ALA A O 1
ATOM 768 N N . THR A 1 113 ? -19.594 -7.09 -10.516 1 90.81 113 THR A N 1
ATOM 769 C CA . THR A 1 113 ?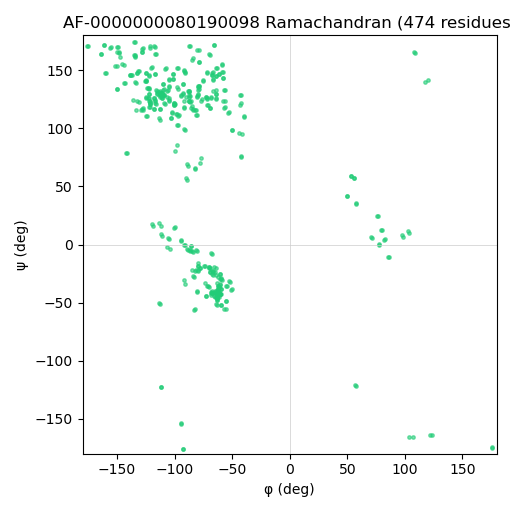 -20.953 -7.18 -11.055 1 90.81 113 THR A CA 1
ATOM 770 C C . THR A 1 113 ? -21 -8.164 -12.227 1 90.81 113 THR A C 1
ATOM 772 O O . THR A 1 113 ? -20.016 -8.336 -12.938 1 90.81 113 THR A O 1
ATOM 775 N N . THR A 1 114 ? -22.094 -8.805 -12.367 1 82.56 114 THR A N 1
ATOM 776 C CA . THR A 1 114 ? -22.25 -9.852 -13.375 1 82.56 114 THR A CA 1
ATOM 777 C C . THR A 1 114 ? -22.594 -9.25 -14.727 1 82.56 114 THR A C 1
ATOM 779 O O . THR A 1 114 ? -22.391 -9.875 -15.766 1 82.56 114 THR A O 1
ATOM 782 N N . GLU A 1 115 ? -23.25 -8.07 -14.672 1 78.5 115 GLU A N 1
ATOM 783 C CA . GLU A 1 115 ? -23.641 -7.43 -15.922 1 78.5 115 GLU A CA 1
ATOM 784 C C . GLU A 1 115 ? -22.75 -6.223 -16.219 1 78.5 115 GLU A C 1
ATOM 786 O O . GLU A 1 115 ? -22.516 -5.391 -15.344 1 78.5 115 GLU A O 1
ATOM 791 N N . PRO A 1 116 ? -22.391 -6.312 -17.438 1 67.25 116 PRO A N 1
ATOM 792 C CA . PRO A 1 116 ? -21.562 -5.168 -17.828 1 67.25 116 PRO A CA 1
ATOM 793 C C . PRO A 1 116 ? -22.312 -3.84 -17.703 1 67.25 116 PRO A C 1
ATOM 795 O O . PRO A 1 116 ? -23.531 -3.789 -17.906 1 67.25 116 PRO A O 1
ATOM 798 N N . ALA A 1 117 ? -21.656 -2.922 -17.406 1 66.25 117 ALA A N 1
ATOM 799 C CA . ALA A 1 117 ? -22.141 -1.546 -17.359 1 66.25 117 ALA A CA 1
ATOM 800 C C . ALA A 1 117 ? -23.094 -1.347 -16.188 1 66.25 117 ALA A C 1
ATOM 802 O O . ALA A 1 117 ? -23.875 -0.393 -16.172 1 66.25 117 ALA A O 1
ATOM 803 N N . LYS A 1 118 ? -23.156 -2.359 -15.461 1 78.88 118 LYS A N 1
ATOM 804 C CA . LYS A 1 118 ? -23.891 -2.117 -14.219 1 78.88 118 LYS A CA 1
ATOM 805 C C . LYS A 1 118 ? -22.938 -1.818 -13.07 1 78.88 118 LYS A C 1
ATOM 807 O O . LYS A 1 118 ? -21.859 -2.406 -12.984 1 78.88 118 LYS A O 1
ATOM 812 N N . ILE A 1 119 ? -23.281 -0.826 -12.367 1 83.12 119 ILE A N 1
ATOM 813 C CA . ILE A 1 119 ? -22.453 -0.314 -11.289 1 83.12 119 ILE A CA 1
ATOM 814 C C . ILE A 1 119 ? -23.109 -0.615 -9.945 1 83.12 119 ILE A C 1
ATOM 816 O O . ILE A 1 119 ? -24.344 -0.635 -9.836 1 83.12 119 ILE A O 1
ATOM 820 N N . SER A 1 120 ? -22.266 -1.033 -9 1 89.19 120 SER A N 1
ATOM 821 C CA . SER A 1 120 ? -22.703 -1.156 -7.609 1 89.19 120 SER A CA 1
ATOM 822 C C . SER A 1 120 ? -21.859 -0.281 -6.688 1 89.19 120 SER A C 1
ATOM 824 O O . SER A 1 120 ? -20.922 0.397 -7.145 1 89.19 120 SER A O 1
ATOM 826 N N . GLU A 1 121 ? -22.328 -0.186 -5.539 1 92.62 121 GLU A N 1
ATOM 827 C CA . GLU A 1 121 ? -21.562 0.543 -4.535 1 92.62 121 GLU A CA 1
ATOM 828 C C . GLU A 1 121 ? -20.891 -0.413 -3.553 1 92.62 121 GLU A C 1
ATOM 830 O O . GLU A 1 121 ? -21.547 -1.268 -2.961 1 92.62 121 GLU A O 1
ATOM 835 N N . PHE A 1 122 ? -19.594 -0.259 -3.406 1 94 122 PHE A N 1
ATOM 836 C CA . PHE A 1 122 ? -18.797 -1.106 -2.523 1 94 122 PHE A CA 1
ATOM 837 C C . PHE A 1 122 ? -18.266 -0.307 -1.343 1 94 122 PHE A C 1
ATOM 839 O O . PHE A 1 122 ? -17.734 0.792 -1.519 1 94 122 PHE A O 1
ATOM 846 N N . VAL A 1 123 ? -18.438 -0.852 -0.205 1 95.19 123 VAL A N 1
ATOM 847 C CA . VAL A 1 123 ? -17.938 -0.223 1.014 1 95.19 123 VAL A CA 1
ATOM 848 C C . VAL A 1 123 ? -16.766 -1.023 1.562 1 95.19 123 VAL A C 1
ATOM 850 O O . VAL A 1 123 ? -16.828 -2.25 1.668 1 95.19 123 VAL A O 1
ATOM 853 N N . VAL A 1 124 ? -15.688 -0.345 1.828 1 96.12 124 VAL A N 1
ATOM 854 C CA . VAL A 1 124 ? -14.492 -0.96 2.4 1 96.12 124 VAL A CA 1
ATOM 855 C C . VAL A 1 124 ? -14.297 -0.473 3.834 1 96.12 124 VAL A C 1
ATOM 857 O O . VAL A 1 124 ? -14.227 0.732 4.082 1 96.12 124 VAL A O 1
ATOM 860 N N . ASP A 1 125 ? -14.188 -1.405 4.719 1 95.94 125 ASP A N 1
ATOM 861 C CA . ASP A 1 125 ? -13.945 -1.094 6.121 1 95.94 125 ASP A CA 1
ATOM 862 C C . ASP A 1 125 ? -12.703 -1.822 6.637 1 95.94 125 ASP A C 1
ATOM 864 O O . ASP A 1 125 ? -12.422 -2.947 6.219 1 95.94 125 ASP A O 1
ATOM 868 N N . ALA A 1 126 ? -11.953 -1.2 7.422 1 92.88 126 ALA A N 1
ATOM 869 C CA . ALA A 1 126 ? -10.836 -1.798 8.156 1 92.88 126 ALA A CA 1
ATOM 870 C C . ALA A 1 126 ? -11.102 -1.795 9.656 1 92.88 126 ALA A C 1
ATOM 872 O O . ALA A 1 126 ? -11.023 -0.75 10.305 1 92.88 126 ALA A O 1
ATOM 873 N N . GLY A 1 127 ? -11.344 -2.969 10.133 1 86.25 127 GLY A N 1
ATOM 874 C CA . GLY A 1 127 ? -11.805 -2.996 11.508 1 86.25 127 GLY A CA 1
ATOM 875 C C . GLY A 1 127 ? -13.055 -2.168 11.734 1 86.25 127 GLY A C 1
ATOM 876 O O . GLY A 1 127 ? -14.07 -2.365 11.062 1 86.25 127 GLY A O 1
ATOM 877 N N . ASP A 1 128 ? -12.898 -1.17 12.664 1 82.88 128 ASP A N 1
ATOM 878 C CA . ASP A 1 128 ? -14.055 -0.346 13.008 1 82.88 128 ASP A CA 1
ATOM 879 C C . ASP A 1 128 ? -14.008 0.997 12.281 1 82.88 128 ASP A C 1
ATOM 881 O O . ASP A 1 128 ? -14.812 1.89 12.562 1 82.88 128 ASP A O 1
ATOM 885 N N . ARG A 1 129 ? -13.188 1.083 11.32 1 87 129 ARG A N 1
ATOM 886 C CA . ARG A 1 129 ? -13.023 2.35 10.617 1 87 129 ARG A CA 1
ATOM 887 C C . ARG A 1 129 ? -13.484 2.236 9.164 1 87 129 ARG A C 1
ATOM 889 O O . ARG A 1 129 ? -13.102 1.307 8.453 1 87 129 ARG A O 1
ATOM 896 N N . ARG A 1 130 ? -14.312 3.176 8.789 1 91.38 130 ARG A N 1
ATOM 897 C CA . ARG A 1 130 ? -14.664 3.289 7.383 1 91.38 130 ARG A CA 1
ATOM 898 C C . ARG A 1 130 ? -13.492 3.799 6.559 1 91.38 130 ARG A C 1
ATOM 900 O O . ARG A 1 130 ? -12.969 4.891 6.812 1 91.38 130 ARG A O 1
ATOM 907 N N . VAL A 1 131 ? -13.094 2.992 5.613 1 92.69 131 VAL A N 1
ATOM 908 C CA . VAL A 1 131 ? -12.023 3.412 4.711 1 92.69 131 VAL A CA 1
ATOM 909 C C . VAL A 1 131 ? -12.602 4.285 3.596 1 92.69 131 VAL A C 1
ATOM 911 O O . VAL A 1 131 ? -12.133 5.398 3.359 1 92.69 131 VAL A O 1
ATOM 914 N N . ASP A 1 132 ? -13.586 3.74 2.883 1 93.5 132 ASP A N 1
ATOM 915 C CA . ASP A 1 132 ? -14.195 4.465 1.77 1 93.5 132 ASP A CA 1
ATOM 916 C C . ASP A 1 132 ? -15.359 3.68 1.178 1 93.5 132 ASP A C 1
ATOM 918 O O . ASP A 1 132 ? -15.648 2.559 1.606 1 93.5 132 ASP A O 1
ATOM 922 N N . SER A 1 133 ? -16.062 4.324 0.311 1 93.06 133 SER A N 1
ATOM 923 C CA . SER A 1 133 ? -17.047 3.703 -0.563 1 93.06 133 SER A CA 1
ATOM 924 C C . SER A 1 133 ? -16.859 4.141 -2.012 1 93.06 133 SER A C 1
ATOM 926 O O . SER A 1 133 ? -16.422 5.258 -2.275 1 93.06 133 SER A O 1
ATOM 928 N N . VAL A 1 134 ? -17.219 3.227 -2.889 1 93.31 134 VAL A N 1
ATOM 929 C CA . VAL A 1 134 ? -16.953 3.549 -4.289 1 93.31 134 VAL A CA 1
ATOM 930 C C . VAL A 1 134 ? -18 2.863 -5.176 1 93.31 134 VAL A C 1
ATOM 932 O O . VAL A 1 134 ? -18.359 1.706 -4.945 1 93.31 134 VAL A O 1
ATOM 935 N N . ARG A 1 135 ? -18.516 3.609 -6.074 1 91.81 135 ARG A N 1
ATOM 936 C CA . ARG A 1 135 ? -19.328 3.025 -7.137 1 91.81 135 ARG A CA 1
ATOM 937 C C . ARG A 1 135 ? -18.453 2.564 -8.297 1 91.81 135 ARG A C 1
ATOM 939 O O . ARG A 1 135 ? -17.656 3.344 -8.836 1 91.81 135 ARG A O 1
ATOM 946 N N . ALA A 1 136 ? -18.562 1.299 -8.617 1 92.5 136 ALA A N 1
ATOM 947 C CA . ALA A 1 136 ? -17.688 0.693 -9.609 1 92.5 136 ALA A CA 1
ATOM 948 C C . ALA A 1 136 ? -18.281 -0.608 -10.141 1 92.5 136 ALA A C 1
ATOM 950 O O . ALA A 1 136 ? -19.312 -1.074 -9.664 1 92.5 136 ALA A O 1
ATOM 951 N N . ASP A 1 137 ? -17.641 -1.169 -11.203 1 92.19 137 ASP A N 1
ATOM 952 C CA . ASP A 1 137 ? -17.984 -2.498 -11.695 1 92.19 137 ASP A CA 1
ATOM 953 C C . ASP A 1 137 ? -17.625 -3.574 -10.672 1 92.19 137 ASP A C 1
ATOM 955 O O . ASP A 1 137 ? -18.188 -4.672 -10.703 1 92.19 137 ASP A O 1
ATOM 959 N N . GLY A 1 138 ? -16.656 -3.207 -9.766 1 93.94 138 GLY A N 1
ATOM 960 C CA . GLY A 1 138 ? -16.219 -4.133 -8.734 1 93.94 138 GLY A CA 1
ATOM 961 C C . GLY A 1 138 ? -15.078 -3.588 -7.895 1 93.94 138 GLY A C 1
ATOM 962 O O . GLY A 1 138 ? -14.711 -2.418 -8.023 1 93.94 138 GLY A O 1
ATOM 963 N N . VAL A 1 139 ? -14.594 -4.461 -7.047 1 96.38 139 VAL A N 1
ATOM 964 C CA . VAL A 1 139 ? -13.422 -4.168 -6.223 1 96.38 139 VAL A CA 1
ATOM 965 C C . VAL A 1 139 ? -12.578 -5.43 -6.055 1 96.38 139 VAL A C 1
ATOM 967 O O . VAL A 1 139 ? -13.117 -6.531 -5.914 1 96.38 139 VAL A O 1
ATOM 970 N N . VAL A 1 140 ? -11.32 -5.242 -6.133 1 98.06 140 VAL A N 1
ATOM 971 C CA . VAL A 1 140 ? -10.406 -6.363 -5.922 1 98.06 140 VAL A CA 1
ATOM 972 C C . VAL A 1 140 ? -9.516 -6.086 -4.711 1 98.06 140 VAL A C 1
ATOM 974 O O . VAL A 1 140 ? -8.953 -4.996 -4.586 1 98.06 140 VAL A O 1
ATOM 977 N N . ALA A 1 141 ? -9.469 -6.961 -3.779 1 98.62 141 ALA A N 1
ATOM 978 C CA . ALA A 1 141 ? -8.531 -6.961 -2.662 1 98.62 141 ALA A CA 1
ATOM 979 C C . ALA A 1 141 ? -7.383 -7.941 -2.91 1 98.62 141 ALA A C 1
ATOM 981 O O . ALA A 1 141 ? -7.609 -9.148 -3.049 1 98.62 141 ALA A O 1
ATOM 982 N N . ALA A 1 142 ? -6.184 -7.449 -2.92 1 98.38 142 ALA A N 1
ATOM 983 C CA . ALA A 1 142 ? -5.074 -8.273 -3.379 1 98.38 142 ALA A CA 1
ATOM 984 C C . ALA A 1 142 ? -3.984 -8.375 -2.312 1 98.38 142 ALA A C 1
ATOM 986 O O . ALA A 1 142 ? -3.631 -7.375 -1.684 1 98.38 142 ALA A O 1
ATOM 987 N N . THR A 1 143 ? -3.484 -9.586 -2.086 1 98.06 143 THR A N 1
ATOM 988 C CA . THR A 1 143 ? -2.258 -9.797 -1.327 1 98.06 143 THR A CA 1
ATOM 989 C C . THR A 1 143 ? -1.056 -9.219 -2.066 1 98.06 143 THR A C 1
ATOM 991 O O . THR A 1 143 ? -1.179 -8.773 -3.209 1 98.06 143 THR A O 1
ATOM 994 N N . PRO A 1 144 ? 0.109 -9.188 -1.39 1 96.44 144 PRO A N 1
ATOM 995 C CA . PRO A 1 144 ? 1.299 -8.773 -2.135 1 96.44 144 PRO A CA 1
ATOM 996 C C . PRO A 1 144 ? 1.525 -9.602 -3.398 1 96.44 144 PRO A C 1
ATOM 998 O O . PRO A 1 144 ? 1.864 -9.055 -4.449 1 96.44 144 PRO A O 1
ATOM 1001 N N . THR A 1 145 ? 1.222 -10.891 -3.363 1 95 145 THR A N 1
ATOM 1002 C CA . THR A 1 145 ? 1.298 -11.758 -4.535 1 95 145 THR A CA 1
ATOM 1003 C C . THR A 1 145 ? 0.312 -11.305 -5.605 1 95 145 THR A C 1
ATOM 1005 O O . THR A 1 145 ? 0.69 -11.109 -6.766 1 95 145 THR A O 1
ATOM 1008 N N . GLY A 1 146 ? -0.857 -11.031 -5.203 1 96.25 146 GLY A N 1
ATOM 1009 C CA . GLY A 1 146 ? -1.921 -10.664 -6.125 1 96.25 146 GLY A CA 1
ATOM 1010 C C . GLY A 1 146 ? -1.777 -9.258 -6.668 1 96.25 146 GLY A C 1
ATOM 1011 O O . GLY A 1 146 ? -2.385 -8.914 -7.684 1 96.25 146 GLY A O 1
ATOM 1012 N N . SER A 1 147 ? -0.994 -8.414 -6.008 1 96.31 147 SER A N 1
ATOM 1013 C CA . SER A 1 147 ? -0.837 -7.023 -6.422 1 96.31 147 SER A CA 1
ATOM 1014 C C . SER A 1 147 ? -0.097 -6.922 -7.754 1 96.31 147 SER A C 1
ATOM 1016 O O . SER A 1 147 ? -0.094 -5.867 -8.391 1 96.31 147 SER A O 1
ATOM 1018 N N . ARG A 1 148 ? 0.435 -8.031 -8.25 1 92.19 148 ARG A N 1
ATOM 1019 C CA . ARG A 1 148 ? 1.157 -8.078 -9.516 1 92.19 148 ARG A CA 1
ATOM 1020 C C . ARG A 1 148 ? 0.307 -8.719 -10.609 1 92.19 148 ARG A C 1
ATOM 1022 O O . ARG A 1 148 ? 0.783 -8.938 -11.719 1 92.19 148 ARG A O 1
ATOM 1029 N N . GLY A 1 149 ? -0.894 -9.008 -10.281 1 91.81 149 GLY A N 1
ATOM 1030 C CA . GLY A 1 149 ? -1.813 -9.633 -11.219 1 91.81 149 GLY A CA 1
ATOM 1031 C C . GLY A 1 149 ? -2.957 -8.719 -11.633 1 91.81 149 GLY A C 1
ATOM 1032 O O . GLY A 1 149 ? -2.732 -7.586 -12.055 1 91.81 149 GLY A O 1
ATOM 1033 N N . TYR A 1 150 ? -4.133 -9.18 -11.406 1 93.25 150 TYR A N 1
ATOM 1034 C CA . TYR A 1 150 ? -5.34 -8.492 -11.844 1 93.25 150 TYR A CA 1
ATOM 1035 C C . TYR A 1 150 ? -5.449 -7.117 -11.188 1 93.25 150 TYR A C 1
ATOM 1037 O O . TYR A 1 150 ? -5.922 -6.164 -11.812 1 93.25 150 TYR A O 1
ATOM 1045 N N . ALA A 1 151 ? -5.027 -7.02 -9.93 1 95.44 151 ALA A N 1
ATOM 1046 C CA . ALA A 1 151 ? -5.098 -5.742 -9.219 1 95.44 151 ALA A CA 1
ATOM 1047 C C . ALA A 1 151 ? -4.266 -4.676 -9.93 1 95.44 151 ALA A C 1
ATOM 1049 O O . ALA A 1 151 ? -4.684 -3.52 -10.031 1 95.44 151 ALA A O 1
ATOM 1050 N N . THR A 1 152 ? -3.113 -5.086 -10.352 1 91.88 152 THR A N 1
ATOM 1051 C CA . THR A 1 152 ? -2.256 -4.156 -11.086 1 91.88 152 THR A CA 1
ATOM 1052 C C . THR A 1 152 ? -2.896 -3.752 -12.406 1 91.88 152 THR A C 1
ATOM 1054 O O . THR A 1 152 ? -2.836 -2.586 -12.805 1 91.88 152 THR A O 1
ATOM 1057 N N . ASP A 1 153 ? -3.535 -4.699 -13.117 1 90.81 153 ASP A N 1
ATOM 1058 C CA . ASP A 1 153 ? -4.227 -4.426 -14.375 1 90.81 153 ASP A CA 1
ATOM 1059 C C . ASP A 1 153 ? -5.344 -3.406 -14.172 1 90.81 153 ASP A C 1
ATOM 1061 O O . ASP A 1 153 ? -5.648 -2.625 -15.078 1 90.81 153 ASP A O 1
ATOM 1065 N N . ALA A 1 154 ? -5.863 -3.434 -12.977 1 92 154 ALA A N 1
ATOM 1066 C CA . ALA A 1 154 ? -6.945 -2.508 -12.648 1 92 154 ALA A CA 1
ATOM 1067 C C . ALA A 1 154 ? -6.391 -1.163 -12.188 1 92 154 ALA A C 1
ATOM 1069 O O . ALA A 1 154 ? -7.156 -0.263 -11.828 1 92 154 ALA A O 1
ATOM 1070 N N . GLY A 1 155 ? -5.066 -1.021 -12.117 1 91.44 155 GLY A N 1
ATOM 1071 C CA . GLY A 1 155 ? -4.453 0.258 -11.797 1 91.44 155 GLY A CA 1
ATOM 1072 C C . GLY A 1 155 ? -3.949 0.336 -10.367 1 91.44 155 GLY A C 1
ATOM 1073 O O . GLY A 1 155 ? -3.615 1.419 -9.883 1 91.44 155 GLY A O 1
ATOM 1074 N N . GLY A 1 156 ? -3.936 -0.757 -9.703 1 95.5 156 GLY A N 1
ATOM 1075 C CA . GLY A 1 156 ? -3.492 -0.78 -8.32 1 95.5 156 GLY A CA 1
ATOM 1076 C C . GLY A 1 156 ? -1.982 -0.766 -8.172 1 95.5 156 GLY A C 1
ATOM 1077 O O . GLY A 1 156 ? -1.259 -0.977 -9.148 1 95.5 156 GLY A O 1
ATOM 1078 N N . PRO A 1 157 ? -1.557 -0.537 -6.977 1 96.44 157 PRO A N 1
ATOM 1079 C CA . PRO A 1 157 ? -0.117 -0.543 -6.711 1 96.44 157 PRO A CA 1
ATOM 1080 C C . PRO A 1 157 ? 0.453 -1.953 -6.582 1 96.44 157 PRO A C 1
ATOM 1082 O O . PRO A 1 157 ? -0.295 -2.908 -6.355 1 96.44 157 PRO A O 1
ATOM 1085 N N . ARG A 1 158 ? 1.749 -2.064 -6.82 1 96 158 ARG A N 1
ATOM 1086 C CA . ARG A 1 158 ? 2.475 -3.293 -6.508 1 96 158 ARG A CA 1
ATOM 1087 C C . ARG A 1 158 ? 2.977 -3.277 -5.066 1 96 158 ARG A C 1
ATOM 1089 O O . ARG A 1 158 ? 3.668 -2.346 -4.656 1 96 158 ARG A O 1
ATOM 1096 N N . LEU A 1 159 ? 2.615 -4.242 -4.305 1 96.69 159 LEU A N 1
ATOM 1097 C CA . LEU A 1 159 ? 3.082 -4.383 -2.932 1 96.69 159 LEU A CA 1
ATOM 1098 C C . LEU A 1 159 ? 4.297 -5.301 -2.861 1 96.69 159 LEU A C 1
ATOM 1100 O O . LEU A 1 159 ? 4.277 -6.41 -3.402 1 96.69 159 LEU A O 1
ATOM 1104 N N . GLU A 1 160 ? 5.305 -4.805 -2.252 1 93.81 160 GLU A N 1
ATOM 1105 C CA . GLU A 1 160 ? 6.43 -5.703 -2.021 1 93.81 160 GLU A CA 1
ATOM 1106 C C . GLU A 1 160 ? 6.035 -6.859 -1.109 1 93.81 160 GLU A C 1
ATOM 1108 O O . GLU A 1 160 ? 5.16 -6.715 -0.255 1 93.81 160 GLU A O 1
ATOM 1113 N N . PRO A 1 161 ? 6.668 -8.016 -1.218 1 88.38 161 PRO A N 1
ATOM 1114 C CA . PRO A 1 161 ? 6.246 -9.25 -0.546 1 88.38 161 PRO A CA 1
ATOM 1115 C C . PRO A 1 161 ? 6.234 -9.117 0.975 1 88.38 161 PRO A C 1
ATOM 1117 O O . PRO A 1 161 ? 5.48 -9.82 1.653 1 88.38 161 PRO A O 1
ATOM 1120 N N . ASP A 1 162 ? 7.027 -8.227 1.492 1 88.06 162 ASP A N 1
ATOM 1121 C CA . ASP A 1 162 ? 7.16 -8.148 2.943 1 88.06 162 ASP A CA 1
ATOM 1122 C C . ASP A 1 162 ? 6.219 -7.102 3.529 1 88.06 162 ASP A C 1
ATOM 1124 O O . ASP A 1 162 ? 6.219 -6.863 4.738 1 88.06 162 ASP A O 1
ATOM 1128 N N . VAL A 1 163 ? 5.414 -6.508 2.703 1 93.75 163 VAL A N 1
ATOM 1129 C CA . VAL A 1 163 ? 4.445 -5.523 3.178 1 93.75 163 VAL A CA 1
ATOM 1130 C C . VAL A 1 163 ? 3.207 -6.23 3.717 1 93.75 163 VAL A C 1
ATOM 1132 O O . VAL A 1 163 ? 2.51 -6.926 2.973 1 93.75 163 VAL A O 1
ATOM 1135 N N . PRO A 1 164 ? 2.947 -6.102 4.953 1 94.19 164 PRO A N 1
ATOM 1136 C CA . PRO A 1 164 ? 1.775 -6.758 5.535 1 94.19 164 PRO A CA 1
ATOM 1137 C C . PRO A 1 164 ? 0.488 -5.965 5.324 1 94.19 164 PRO A C 1
ATOM 1139 O O . PRO A 1 164 ? -0.122 -5.5 6.289 1 94.19 164 PRO A O 1
ATOM 1142 N N . ALA A 1 165 ? 0.118 -5.852 4.113 1 97.44 165 ALA A N 1
ATOM 1143 C CA . ALA A 1 165 ? -1.081 -5.094 3.76 1 97.44 165 ALA A CA 1
ATOM 1144 C C . ALA A 1 165 ? -1.743 -5.664 2.51 1 97.44 165 ALA A C 1
ATOM 1146 O O . ALA A 1 165 ? -1.192 -6.559 1.859 1 97.44 165 ALA A O 1
ATOM 1147 N N . VAL A 1 166 ? -2.912 -5.168 2.279 1 98 166 VAL A N 1
ATOM 1148 C CA . VAL A 1 166 ? -3.742 -5.566 1.148 1 98 166 VAL A CA 1
ATOM 1149 C C . VAL A 1 166 ? -4.07 -4.348 0.291 1 98 166 VAL A C 1
ATOM 1151 O O . VAL A 1 166 ? -4.398 -3.281 0.816 1 98 166 VAL A O 1
ATOM 1154 N N . GLY A 1 167 ? -3.824 -4.512 -0.99 1 98.19 167 GLY A N 1
ATOM 1155 C CA . GLY A 1 167 ? -4.328 -3.488 -1.894 1 98.19 167 GLY A CA 1
ATOM 1156 C C . GLY A 1 167 ? -5.805 -3.645 -2.207 1 98.19 167 GLY A C 1
ATOM 1157 O O . GLY A 1 167 ? -6.262 -4.742 -2.531 1 98.19 167 GLY A O 1
ATOM 1158 N N . VAL A 1 168 ? -6.566 -2.635 -2.07 1 98.25 168 VAL A N 1
ATOM 1159 C CA . VAL A 1 168 ? -7.973 -2.611 -2.455 1 98.25 168 VAL A CA 1
ATOM 1160 C C . VAL A 1 168 ? -8.172 -1.662 -3.635 1 98.25 168 VAL A C 1
ATOM 1162 O O . VAL A 1 168 ? -7.961 -0.453 -3.51 1 98.25 168 VAL A O 1
ATOM 1165 N N . VAL A 1 169 ? -8.594 -2.182 -4.758 1 97.25 169 VAL A N 1
ATOM 1166 C CA . VAL A 1 169 ? -8.562 -1.467 -6.027 1 97.25 169 VAL A CA 1
ATOM 1167 C C . VAL A 1 169 ? -9.945 -1.517 -6.68 1 97.25 169 VAL A C 1
ATOM 1169 O O . VAL A 1 169 ? -10.453 -2.598 -6.988 1 97.25 169 VAL A O 1
ATOM 1172 N N . PRO A 1 170 ? -10.586 -0.396 -6.859 1 96 170 PRO A N 1
ATOM 1173 C CA . PRO A 1 170 ? -11.836 -0.397 -7.621 1 96 170 PRO A CA 1
ATOM 1174 C C . PRO A 1 170 ? -11.633 -0.752 -9.094 1 96 170 PRO A C 1
ATOM 1176 O O . PRO A 1 170 ? -10.625 -0.363 -9.688 1 96 170 PRO A O 1
ATOM 1179 N N . ILE A 1 171 ? -12.562 -1.478 -9.617 1 94.19 171 ILE A N 1
ATOM 1180 C CA . ILE A 1 171 ? -12.547 -1.841 -11.031 1 94.19 171 ILE A CA 1
ATOM 1181 C C . ILE A 1 171 ? -13.469 -0.91 -11.812 1 94.19 171 ILE A C 1
ATOM 1183 O O . ILE A 1 171 ? -14.688 -0.927 -11.617 1 94.19 171 ILE A O 1
ATOM 1187 N N . SER A 1 172 ? -12.914 -0.079 -12.664 1 89.88 172 SER A N 1
ATOM 1188 C CA . SER A 1 172 ? -13.664 0.873 -13.477 1 89.88 172 SER A CA 1
ATOM 1189 C C . SER A 1 172 ? -14.578 1.737 -12.625 1 89.88 172 SER A C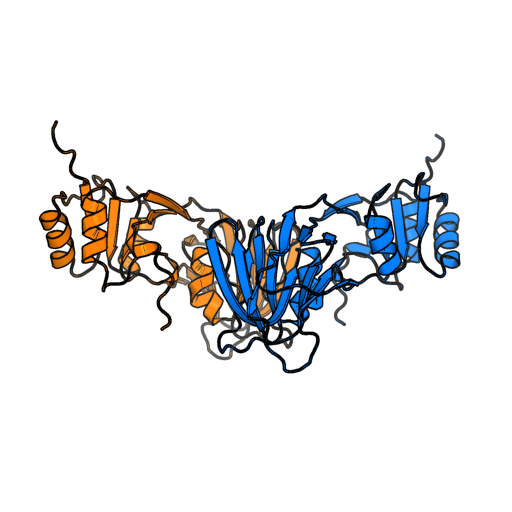 1
ATOM 1191 O O . SER A 1 172 ? -15.797 1.768 -12.836 1 89.88 172 SER A O 1
ATOM 1193 N N . PRO A 1 173 ? -13.969 2.43 -11.703 1 90.69 173 PRO A N 1
ATOM 1194 C CA . PRO A 1 173 ? -14.781 3.242 -10.797 1 90.69 173 PRO A CA 1
ATOM 1195 C C . PRO A 1 173 ? -15.469 4.41 -11.5 1 90.69 173 PRO A C 1
ATOM 1197 O O . PRO A 1 173 ? -14.906 4.988 -12.438 1 90.69 173 PRO A O 1
ATOM 1200 N N . PHE A 1 174 ? -16.641 4.676 -11 1 85.75 174 PHE A N 1
ATOM 1201 C CA . PHE A 1 174 ? -17.375 5.844 -11.461 1 85.75 174 PHE A CA 1
ATOM 1202 C C . PHE A 1 174 ? -17.031 7.07 -10.625 1 85.75 174 PHE A C 1
ATOM 1204 O O . PHE A 1 174 ? -17.859 7.574 -9.867 1 85.75 174 PHE A O 1
ATOM 1211 N N . ARG A 1 175 ? -15.859 7.426 -10.508 1 78.19 175 ARG A N 1
ATOM 1212 C CA . ARG A 1 175 ? -15.398 8.617 -9.812 1 78.19 175 ARG A CA 1
ATOM 1213 C C . ARG A 1 175 ? -14.203 9.242 -10.523 1 78.19 175 ARG A C 1
ATOM 1215 O O . ARG A 1 175 ? -13.484 8.555 -11.266 1 78.19 175 ARG A O 1
ATOM 1222 N N . VAL A 1 176 ? -14.125 10.43 -10.281 1 67.06 176 VAL A N 1
ATOM 1223 C CA . VAL A 1 176 ? -13.062 11.18 -10.938 1 67.06 176 VAL A CA 1
ATOM 1224 C C . VAL A 1 176 ? -11.711 10.805 -10.32 1 67.06 176 VAL A C 1
ATOM 1226 O O . VAL A 1 176 ? -10.727 10.625 -11.039 1 67.06 176 VAL A O 1
ATOM 1229 N N . ASP A 1 177 ? -11.844 10.586 -9.07 1 72.69 177 ASP A N 1
ATOM 1230 C CA . ASP A 1 177 ? -10.578 10.281 -8.398 1 72.69 177 ASP A CA 1
ATOM 1231 C C . ASP A 1 177 ? -10.375 8.773 -8.273 1 72.69 177 ASP A C 1
ATOM 1233 O O . ASP A 1 177 ? -11.211 8.07 -7.707 1 72.69 177 ASP A O 1
ATOM 1237 N N . ARG A 1 178 ? -9.391 8.18 -9 1 71 178 ARG A N 1
ATOM 1238 C CA . ARG A 1 178 ? -9.078 6.75 -9.016 1 71 178 ARG A CA 1
ATOM 1239 C C . ARG A 1 178 ? -8.281 6.352 -7.777 1 71 178 ARG A C 1
ATOM 1241 O O . ARG A 1 178 ? -7.152 5.871 -7.891 1 71 178 ARG A O 1
ATOM 1248 N N . THR A 1 179 ? -8.953 6.387 -6.785 1 86.06 179 THR A N 1
ATOM 1249 C CA . THR A 1 179 ? -8.234 6.156 -5.539 1 86.06 179 THR A CA 1
ATOM 1250 C C . THR A 1 179 ? -8.156 4.664 -5.223 1 86.06 179 THR A C 1
ATOM 1252 O O . THR A 1 179 ? -9.164 3.953 -5.32 1 86.06 179 THR A O 1
ATOM 1255 N N . ASN A 1 180 ? -6.949 4.148 -5.059 1 94.69 180 ASN A N 1
ATOM 1256 C CA . ASN A 1 180 ? -6.652 2.836 -4.492 1 94.69 180 ASN A CA 1
ATOM 1257 C C . ASN A 1 180 ? -6.297 2.934 -3.012 1 94.69 180 ASN A C 1
ATOM 1259 O O . ASN A 1 180 ? -5.863 3.986 -2.541 1 94.69 180 ASN A O 1
ATOM 1263 N N . TRP A 1 181 ? -6.578 1.854 -2.338 1 97 181 TRP A N 1
ATOM 1264 C CA . TRP A 1 181 ? -6.301 1.846 -0.907 1 97 181 TRP A CA 1
ATOM 1265 C C . TRP A 1 181 ? -5.355 0.707 -0.543 1 97 181 TRP A C 1
ATOM 1267 O O . TRP A 1 181 ? -5.375 -0.352 -1.176 1 97 181 TRP A O 1
ATOM 1277 N N . VAL A 1 182 ? -4.539 0.92 0.388 1 98.06 182 VAL A N 1
ATOM 1278 C CA . VAL A 1 182 ? -3.732 -0.114 1.028 1 98.06 182 VAL A CA 1
ATOM 1279 C C . VAL A 1 182 ? -4.113 -0.229 2.502 1 98.06 182 VAL A C 1
ATOM 1281 O O . VAL A 1 182 ? -4.039 0.751 3.246 1 98.06 182 VAL A O 1
ATOM 1284 N N . VAL A 1 183 ? -4.535 -1.435 2.881 1 97.25 183 VAL A N 1
ATOM 1285 C CA . VAL A 1 183 ? -5.172 -1.638 4.18 1 97.25 183 VAL A CA 1
ATOM 1286 C C . VAL A 1 183 ? -4.586 -2.877 4.852 1 97.25 183 VAL A C 1
ATOM 1288 O O . VAL A 1 183 ? -4.336 -3.889 4.195 1 97.25 183 VAL A O 1
ATOM 1291 N N . ALA A 1 184 ? -4.391 -2.752 6.105 1 95.25 184 ALA A N 1
ATOM 1292 C CA . ALA A 1 184 ? -4.004 -3.941 6.863 1 95.25 184 ALA A CA 1
ATOM 1293 C C . ALA A 1 184 ? -5.234 -4.699 7.355 1 95.25 184 ALA A C 1
ATOM 1295 O O . ALA A 1 184 ? -6.156 -4.102 7.914 1 95.25 184 ALA A O 1
ATOM 1296 N N . PRO A 1 185 ? -5.25 -5.988 7.145 1 95.69 185 PRO A N 1
ATOM 1297 C CA . PRO A 1 185 ? -6.348 -6.77 7.719 1 95.69 185 PRO A CA 1
ATOM 1298 C C . PRO A 1 185 ? -6.422 -6.656 9.242 1 95.69 185 PRO A C 1
ATOM 1300 O O 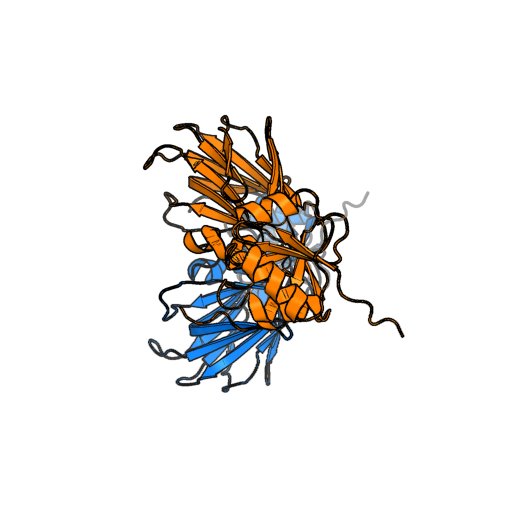. PRO A 1 185 ? -5.414 -6.375 9.891 1 95.69 185 PRO A O 1
ATOM 1303 N N . PRO A 1 186 ? -7.637 -6.867 9.891 1 97.12 186 PRO A N 1
ATOM 1304 C CA . PRO A 1 186 ? -8.859 -7.324 9.219 1 97.12 186 PRO A CA 1
ATOM 1305 C C . PRO A 1 186 ? -9.531 -6.223 8.406 1 97.12 186 PRO A C 1
ATOM 1307 O O . PRO A 1 186 ? -9.477 -5.051 8.781 1 97.12 186 PRO A O 1
ATOM 1310 N N . LEU A 1 187 ? -10.062 -6.559 7.258 1 96.62 187 LEU A N 1
ATOM 1311 C CA . LEU A 1 187 ? -10.898 -5.645 6.48 1 96.62 187 LEU A CA 1
ATOM 1312 C C . LEU A 1 187 ? -12.148 -6.348 5.965 1 96.62 187 LEU A C 1
ATOM 1314 O O . LEU A 1 187 ? -12.219 -7.578 5.969 1 96.62 187 LEU A O 1
ATOM 1318 N N . SER A 1 188 ? -13.109 -5.598 5.598 1 97.44 188 SER A N 1
ATOM 1319 C CA . SER A 1 188 ? -14.336 -6.133 5.02 1 97.44 188 SER A CA 1
ATOM 1320 C C . SER A 1 188 ? -14.797 -5.305 3.822 1 97.44 188 SER A C 1
ATOM 1322 O O . SER A 1 188 ? -14.562 -4.094 3.775 1 97.44 188 SER A O 1
ATOM 1324 N N . VAL A 1 189 ? -15.336 -5.977 2.926 1 96.88 189 VAL A N 1
ATOM 1325 C CA . VAL A 1 189 ? -15.945 -5.336 1.768 1 96.88 189 VAL A CA 1
ATOM 1326 C C . VAL A 1 189 ? -17.422 -5.73 1.678 1 96.88 189 VAL A C 1
ATOM 1328 O O . VAL A 1 189 ? -17.766 -6.906 1.818 1 96.88 189 VAL A O 1
ATOM 1331 N N . THR A 1 190 ? -18.234 -4.762 1.454 1 95.06 190 THR A N 1
ATOM 1332 C CA . THR A 1 190 ? -19.672 -5.004 1.371 1 95.06 190 THR A CA 1
ATOM 1333 C C . THR A 1 190 ? -20.25 -4.324 0.14 1 95.06 190 THR A C 1
ATOM 1335 O O . THR A 1 190 ? -19.781 -3.271 -0.287 1 95.06 190 THR A O 1
ATOM 1338 N N . VAL A 1 191 ? -21.266 -5.004 -0.366 1 91.75 191 VAL A N 1
ATOM 1339 C CA . VAL A 1 191 ? -22.078 -4.367 -1.393 1 91.75 191 VAL A CA 1
ATOM 1340 C C . VAL A 1 191 ? -23.172 -3.525 -0.736 1 91.75 191 VAL A C 1
ATOM 1342 O O . VAL A 1 191 ? -23.984 -4.043 0.034 1 91.75 191 VAL A O 1
ATOM 1345 N N . ALA A 1 192 ? -23.109 -2.305 -0.973 1 88.62 192 ALA A N 1
ATOM 1346 C CA . ALA A 1 192 ? -24.062 -1.415 -0.308 1 88.62 192 ALA A CA 1
ATOM 1347 C C . ALA A 1 192 ? -25.312 -1.23 -1.148 1 88.62 192 ALA A C 1
ATOM 1349 O O . ALA A 1 192 ? -26.391 -0.965 -0.612 1 88.62 192 ALA A O 1
ATOM 1350 N N . ARG A 1 193 ? -25.172 -1.231 -2.342 1 77.81 193 ARG A N 1
ATOM 1351 C CA . ARG A 1 193 ? -26.328 -1.071 -3.225 1 77.81 193 ARG A CA 1
ATOM 1352 C C . ARG A 1 193 ? -26.297 -2.094 -4.355 1 77.81 193 ARG A C 1
ATOM 1354 O O . ARG A 1 193 ? -25.25 -2.326 -4.961 1 77.81 193 ARG A O 1
ATOM 1361 N N . ASP A 1 194 ? -27.297 -2.91 -4.289 1 61.34 194 ASP A N 1
ATOM 1362 C CA . ASP A 1 194 ? -27.312 -3.93 -5.332 1 61.34 194 ASP A CA 1
ATOM 1363 C C . ASP A 1 194 ? -28.234 -3.523 -6.484 1 61.34 194 ASP A C 1
ATOM 1365 O O . ASP A 1 194 ? -29.453 -3.541 -6.344 1 61.34 194 ASP A O 1
ATOM 1369 N N . GLU A 1 195 ? -27.672 -2.818 -7.293 1 66.38 195 GLU A N 1
ATOM 1370 C CA . GLU A 1 195 ? -28.484 -2.598 -8.484 1 66.38 195 GLU A CA 1
ATOM 1371 C C . GLU A 1 195 ? -28.406 -3.787 -9.438 1 66.38 195 GLU A C 1
ATOM 1373 O O . GLU A 1 195 ? -29.219 -3.918 -10.344 1 66.38 195 GLU A O 1
ATOM 1378 N N . THR A 1 196 ? -27.406 -4.609 -9.188 1 75.88 196 THR A N 1
ATOM 1379 C CA . THR A 1 196 ? -27.172 -5.812 -9.977 1 75.88 196 THR A CA 1
ATOM 1380 C C . THR A 1 196 ? -26.516 -6.895 -9.133 1 75.88 196 THR A C 1
ATOM 1382 O O . THR A 1 196 ? -26.016 -6.621 -8.039 1 75.88 196 THR A O 1
ATOM 1385 N N . SER A 1 197 ? -26.562 -8.047 -9.695 1 86.62 197 SER A N 1
ATOM 1386 C CA . SER A 1 197 ? -25.938 -9.172 -9.008 1 86.62 197 SER A CA 1
ATOM 1387 C C . SER A 1 197 ? -24.422 -9.008 -8.938 1 86.62 197 SER A C 1
ATOM 1389 O O . SER A 1 197 ? -23.797 -8.57 -9.906 1 86.62 197 SER A O 1
ATOM 1391 N N . VAL A 1 198 ? -23.859 -9.227 -7.727 1 92.88 198 VAL A N 1
ATOM 1392 C CA . VAL A 1 198 ? -22.406 -9.164 -7.535 1 92.88 198 VAL A CA 1
ATOM 1393 C C . VAL A 1 198 ? -21.875 -10.555 -7.223 1 92.88 198 VAL A C 1
ATOM 1395 O O . VAL A 1 198 ? -22.422 -11.266 -6.379 1 92.88 198 VAL A O 1
ATOM 1398 N N . GLU A 1 199 ? -20.859 -10.93 -7.93 1 94.38 199 GLU A N 1
ATOM 1399 C CA . GLU A 1 199 ? -20.219 -12.234 -7.742 1 94.38 199 GLU A CA 1
ATOM 1400 C C . GLU A 1 199 ? -18.938 -12.117 -6.926 1 94.38 199 GLU A C 1
ATOM 1402 O O . GLU A 1 199 ? -18.219 -11.125 -7.039 1 94.38 199 GLU A O 1
ATOM 1407 N N . LEU A 1 200 ? -18.719 -13.156 -6.168 1 96.62 200 LEU A N 1
ATOM 1408 C CA . LEU A 1 200 ? -17.484 -13.289 -5.41 1 96.62 200 LEU A CA 1
ATOM 1409 C C . LEU A 1 200 ? -16.516 -14.227 -6.113 1 96.62 200 LEU A C 1
ATOM 1411 O O . LEU A 1 200 ? -16.875 -15.359 -6.445 1 96.62 200 LEU A O 1
ATOM 1415 N N . HIS A 1 201 ? -15.359 -13.711 -6.422 1 97.44 201 HIS A N 1
ATOM 1416 C CA . HIS A 1 201 ? -14.289 -14.516 -7.008 1 97.44 201 HIS A CA 1
ATOM 1417 C C . HIS A 1 201 ? -13.086 -14.586 -6.074 1 97.44 201 HIS A C 1
ATOM 1419 O O . HIS A 1 201 ? -12.664 -13.562 -5.52 1 97.44 201 HIS A O 1
ATOM 1425 N N . VAL A 1 202 ? -12.555 -15.781 -5.859 1 97.44 202 VAL A N 1
ATOM 1426 C CA . VAL A 1 202 ? -11.336 -16.016 -5.098 1 97.44 202 VAL A CA 1
ATOM 1427 C C . VAL A 1 202 ? -10.273 -16.641 -5.996 1 97.44 202 VAL A C 1
ATOM 1429 O O . VAL A 1 202 ? -10.461 -17.75 -6.5 1 97.44 202 VAL A O 1
ATOM 1432 N N . ASP A 1 203 ? -9.234 -15.938 -6.176 1 96.56 203 ASP A N 1
ATOM 1433 C CA . ASP A 1 203 ? -8.18 -16.359 -7.086 1 96.56 203 ASP A CA 1
ATOM 1434 C C . ASP A 1 203 ? -8.75 -16.766 -8.445 1 96.56 203 ASP A C 1
ATOM 1436 O O . ASP A 1 203 ? -8.391 -17.812 -8.984 1 96.56 203 ASP A O 1
ATOM 1440 N N . GLY A 1 204 ? -9.711 -15.93 -8.844 1 94.19 204 GLY A N 1
ATOM 1441 C CA . GLY A 1 204 ? -10.266 -16.094 -10.18 1 94.19 204 GLY A CA 1
ATOM 1442 C C . GLY A 1 204 ? -11.391 -17.109 -10.234 1 94.19 204 GLY A C 1
ATOM 1443 O O . GLY A 1 204 ? -12.094 -17.203 -11.242 1 94.19 204 GLY A O 1
ATOM 1444 N N . ARG A 1 205 ? -11.586 -17.844 -9.188 1 94.94 205 ARG A N 1
ATOM 1445 C CA . ARG A 1 205 ? -12.648 -18.844 -9.156 1 94.94 205 ARG A CA 1
ATOM 1446 C C . ARG A 1 205 ? -13.93 -18.266 -8.555 1 94.94 205 ARG A C 1
ATOM 1448 O O . ARG A 1 205 ? -13.883 -17.578 -7.531 1 94.94 205 ARG A O 1
ATOM 1455 N N . THR A 1 206 ? -15.07 -18.578 -9.141 1 94.88 206 THR A N 1
ATOM 1456 C CA . THR A 1 206 ? -16.359 -18.047 -8.711 1 94.88 206 THR A CA 1
ATOM 1457 C C . THR A 1 206 ? -16.875 -18.797 -7.484 1 94.88 206 THR A C 1
ATOM 1459 O O . THR A 1 206 ? -16.828 -20.031 -7.438 1 94.88 206 THR A O 1
ATOM 1462 N N . HIS A 1 207 ? -17.328 -18.047 -6.48 1 94.81 207 HIS A N 1
ATOM 1463 C CA . HIS A 1 207 ? -17.891 -18.641 -5.266 1 94.81 207 HIS A CA 1
ATOM 1464 C C . HIS A 1 207 ? -19.344 -18.234 -5.07 1 94.81 207 HIS A C 1
ATOM 1466 O O . HIS A 1 207 ? -19.859 -18.266 -3.951 1 94.81 207 HIS A O 1
ATOM 1472 N N . GLY A 1 208 ? -20 -17.703 -6.137 1 91.88 208 GLY A N 1
ATOM 1473 C CA . GLY A 1 208 ? -21.406 -17.359 -6.07 1 91.88 208 GLY A CA 1
ATOM 1474 C C . GLY A 1 208 ? -21.672 -15.867 -6.02 1 91.88 208 GLY A C 1
ATOM 1475 O O . GLY A 1 208 ? -20.781 -15.07 -6.312 1 91.88 208 GLY A O 1
ATOM 1476 N N . THR A 1 209 ? -22.969 -15.555 -5.633 1 92.31 209 THR A N 1
ATOM 1477 C CA . THR A 1 209 ? -23.391 -14.156 -5.586 1 92.31 209 THR A CA 1
ATOM 1478 C C . THR A 1 209 ? -23.547 -13.688 -4.141 1 92.31 209 THR A C 1
ATOM 1480 O O . THR A 1 209 ? -23.797 -14.492 -3.244 1 92.31 209 THR A O 1
ATOM 1483 N N . LEU A 1 210 ? -23.328 -12.453 -4.012 1 92.31 210 LEU A N 1
ATOM 1484 C CA . LEU A 1 210 ? -23.453 -11.828 -2.699 1 92.31 210 LEU A CA 1
ATOM 1485 C C . LEU A 1 210 ? -24.75 -11.008 -2.617 1 92.31 210 LEU A C 1
ATOM 1487 O O . LEU A 1 210 ? -25.125 -10.344 -3.582 1 92.31 210 LEU A O 1
ATOM 1491 N N . ALA A 1 211 ? -25.344 -11.062 -1.482 1 90 211 ALA A N 1
ATOM 1492 C CA . ALA A 1 211 ? -26.484 -10.172 -1.222 1 90 211 ALA A CA 1
ATOM 1493 C C . ALA A 1 211 ? -26 -8.812 -0.731 1 90 211 ALA A C 1
ATOM 1495 O O . ALA A 1 211 ? -24.875 -8.68 -0.242 1 90 211 ALA A O 1
ATOM 1496 N N . VAL A 1 212 ? -26.875 -7.875 -0.895 1 91.06 212 VAL A N 1
ATOM 1497 C CA . VAL A 1 212 ? -26.609 -6.547 -0.356 1 91.06 212 VAL A CA 1
ATOM 1498 C C . VAL A 1 212 ? -26.328 -6.645 1.144 1 91.06 212 VAL A C 1
ATOM 1500 O O . VAL A 1 212 ? -27.016 -7.379 1.859 1 91.06 212 VAL A O 1
ATOM 1503 N N . ASP A 1 213 ? -25.266 -5.988 1.588 1 90.88 213 ASP A N 1
ATOM 1504 C CA . ASP A 1 213 ? -24.891 -5.82 2.988 1 90.88 213 ASP A CA 1
ATOM 1505 C C . ASP A 1 213 ? -24.25 -7.09 3.543 1 90.88 213 ASP A C 1
ATOM 1507 O O . ASP A 1 213 ? -23.906 -7.152 4.727 1 90.88 213 ASP A O 1
ATOM 1511 N N . ASP A 1 214 ? -24.156 -8.141 2.648 1 91.56 214 ASP A N 1
ATOM 1512 C CA . ASP A 1 214 ? -23.375 -9.305 3.062 1 91.56 214 ASP A CA 1
ATOM 1513 C C . ASP A 1 214 ? -21.875 -8.969 3.127 1 91.56 214 ASP A C 1
ATOM 1515 O O . ASP A 1 214 ? -21.266 -8.648 2.105 1 91.56 214 ASP A O 1
ATOM 1519 N N . PRO A 1 215 ? -21.328 -9.055 4.262 1 94.31 215 PRO A N 1
ATOM 1520 C CA . PRO A 1 215 ? -19.906 -8.703 4.359 1 94.31 215 PRO A CA 1
ATOM 1521 C C . PRO A 1 215 ? -18.984 -9.82 3.891 1 94.31 215 PRO A C 1
ATOM 1523 O O . PRO A 1 215 ? -19.266 -11 4.137 1 94.31 215 PRO A O 1
ATOM 1526 N N . VAL A 1 216 ? -18.031 -9.508 3.174 1 97.75 216 VAL A N 1
ATOM 1527 C CA . VAL A 1 216 ? -16.875 -10.375 2.914 1 97.75 216 VAL A CA 1
ATOM 1528 C C . VAL A 1 216 ? -15.719 -9.992 3.826 1 97.75 216 VAL A C 1
ATOM 1530 O O . VAL A 1 216 ? -15.047 -8.984 3.592 1 97.75 216 VAL A O 1
ATOM 1533 N N . ALA A 1 217 ? -15.531 -10.758 4.805 1 98.31 217 ALA A N 1
ATOM 1534 C CA . ALA A 1 217 ? -14.484 -10.484 5.785 1 98.31 217 ALA A CA 1
ATOM 1535 C C . ALA A 1 217 ? -13.148 -11.094 5.352 1 98.31 217 ALA A C 1
ATOM 1537 O O . ALA A 1 217 ? -13.102 -12.258 4.941 1 98.31 217 ALA A O 1
ATOM 1538 N N . LEU A 1 218 ? -12.141 -10.312 5.422 1 98.44 218 LEU A N 1
ATOM 1539 C CA . LEU A 1 218 ? -10.805 -10.742 5.031 1 98.44 218 LEU A CA 1
ATOM 1540 C C . LEU A 1 218 ? -9.828 -10.602 6.191 1 98.44 218 LEU A C 1
ATOM 1542 O O . LEU A 1 218 ? -9.688 -9.516 6.762 1 98.44 218 LEU A O 1
ATOM 1546 N N . THR A 1 219 ? -9.219 -11.656 6.551 1 98.19 219 THR A N 1
ATOM 1547 C CA . THR A 1 219 ? -8.133 -11.695 7.523 1 98.19 219 THR A CA 1
ATOM 1548 C C . THR A 1 219 ? -6.93 -12.445 6.961 1 98.19 219 THR A C 1
ATOM 1550 O O . THR A 1 219 ? -7.02 -13.062 5.898 1 98.19 219 THR A O 1
ATOM 1553 N N . TRP A 1 220 ? -5.809 -12.266 7.656 1 97.62 220 TRP A N 1
ATOM 1554 C CA . TRP A 1 220 ? -4.66 -13.039 7.195 1 97.62 220 TRP A CA 1
ATOM 1555 C C . TRP A 1 220 ? -4.914 -14.531 7.348 1 97.62 220 TRP A C 1
ATOM 1557 O O . TRP A 1 220 ? -5.379 -14.984 8.398 1 97.62 220 TRP A O 1
ATOM 1567 N N . GLY A 1 221 ? -4.672 -15.242 6.285 1 96.94 221 GLY A N 1
ATOM 1568 C CA . GLY A 1 221 ? -4.719 -16.688 6.324 1 96.94 221 GLY A CA 1
ATOM 1569 C C . GLY A 1 221 ? -3.369 -17.328 6.613 1 96.94 221 GLY A C 1
ATOM 1570 O O . GLY A 1 221 ? -2.396 -16.625 6.902 1 96.94 221 GLY A O 1
ATOM 1571 N N . GLU A 1 222 ? -3.379 -18.625 6.57 1 95.62 222 GLU A N 1
ATOM 1572 C CA . GLU A 1 222 ? -2.105 -19.328 6.672 1 95.62 222 GLU A CA 1
ATOM 1573 C C . GLU A 1 222 ? -1.2 -19.016 5.484 1 95.62 222 GLU A C 1
ATOM 1575 O O . GLU A 1 222 ? -1.631 -19.109 4.332 1 95.62 222 GLU A O 1
ATOM 1580 N N . PRO A 1 223 ? -0.026 -18.562 5.785 1 96.44 223 PRO A N 1
ATOM 1581 C CA . PRO A 1 223 ? 0.883 -18.297 4.668 1 96.44 223 PRO A CA 1
ATOM 1582 C C . PRO A 1 223 ? 1.146 -19.516 3.801 1 96.44 223 PRO A C 1
ATOM 1584 O O . PRO A 1 223 ? 1.026 -20.656 4.273 1 96.44 223 PRO A O 1
ATOM 1587 N N . LEU A 1 224 ? 1.362 -19.25 2.555 1 96.12 224 LEU A N 1
ATOM 1588 C CA . LEU A 1 224 ? 1.767 -20.312 1.634 1 96.12 224 LEU A CA 1
ATOM 1589 C C . LEU A 1 224 ? 3.285 -20.391 1.528 1 96.12 224 LEU A C 1
ATOM 1591 O O . LEU A 1 224 ? 3.949 -19.375 1.297 1 96.12 224 LEU A O 1
ATOM 1595 N N . ARG A 1 225 ? 3.84 -21.594 1.676 1 96.44 225 ARG A N 1
ATOM 1596 C CA . ARG A 1 225 ? 5.27 -21.797 1.465 1 96.44 225 ARG A CA 1
ATOM 1597 C C . ARG A 1 225 ? 5.578 -22.016 -0.011 1 96.44 225 ARG A C 1
ATOM 1599 O O . ARG A 1 225 ? 5.113 -23 -0.608 1 96.44 225 ARG A O 1
ATOM 1606 N N . VAL A 1 226 ? 6.32 -21.062 -0.512 1 95.94 226 VAL A N 1
ATOM 1607 C CA . VAL A 1 226 ? 6.652 -21.125 -1.932 1 95.94 226 VAL A CA 1
ATOM 1608 C C . VAL A 1 226 ? 8.133 -21.453 -2.102 1 95.94 226 VAL A C 1
ATOM 1610 O O . VAL A 1 226 ? 8.984 -20.875 -1.418 1 95.94 226 VAL A O 1
ATOM 1613 N N . ALA A 1 227 ? 8.383 -22.359 -2.967 1 96 227 ALA A N 1
ATOM 1614 C CA . ALA A 1 227 ? 9.773 -22.719 -3.258 1 96 227 ALA A CA 1
ATOM 1615 C C . ALA A 1 227 ? 10.422 -21.703 -4.191 1 96 227 ALA A C 1
ATOM 1617 O O . ALA A 1 227 ? 9.805 -21.266 -5.164 1 96 227 ALA A O 1
ATOM 1618 N N . VAL A 1 228 ? 11.609 -21.375 -3.838 1 93.69 228 VAL A N 1
ATOM 1619 C CA . VAL A 1 228 ? 12.391 -20.422 -4.629 1 93.69 228 VAL A CA 1
ATOM 1620 C C . VAL A 1 228 ? 13.641 -21.125 -5.172 1 93.69 228 VAL A C 1
ATOM 1622 O O . VAL A 1 228 ? 14.391 -21.75 -4.414 1 93.69 228 VAL A O 1
ATOM 1625 N N . VAL A 1 229 ? 13.773 -21.062 -6.461 1 93.56 229 VAL A N 1
ATOM 1626 C CA . VAL A 1 229 ? 14.938 -21.625 -7.133 1 93.56 229 VAL A CA 1
ATOM 1627 C C . VAL A 1 229 ? 15.727 -20.516 -7.828 1 93.56 229 VAL A C 1
ATOM 1629 O O . VAL A 1 229 ? 15.242 -19.391 -7.953 1 93.56 229 VAL A O 1
ATOM 1632 N N . PRO A 1 230 ? 16.891 -20.734 -8.188 1 86.19 230 PRO A N 1
ATOM 1633 C CA . PRO A 1 230 ? 17.672 -19.688 -8.852 1 86.19 230 PRO A CA 1
ATOM 1634 C C . PRO A 1 230 ? 16.953 -19.078 -10.047 1 86.19 230 PRO A C 1
ATOM 1636 O O . PRO A 1 230 ? 17.062 -17.875 -10.289 1 86.19 230 PRO A O 1
ATOM 1639 N N . ALA A 1 231 ? 16.203 -19.828 -10.672 1 78.81 231 ALA A N 1
ATOM 1640 C CA . ALA A 1 231 ? 15.477 -19.359 -11.852 1 78.81 231 ALA A CA 1
ATOM 1641 C C . ALA A 1 231 ? 14.391 -18.359 -11.469 1 78.81 231 ALA A C 1
ATOM 1643 O O . ALA A 1 231 ? 13.945 -17.562 -12.312 1 78.81 231 ALA A O 1
ATOM 1644 N N . THR A 1 232 ? 13.922 -18.391 -10.273 1 73.62 232 THR A N 1
ATOM 1645 C CA . THR A 1 232 ? 12.867 -17.484 -9.828 1 73.62 232 THR A CA 1
ATOM 1646 C C . THR A 1 232 ? 13.445 -16.109 -9.5 1 73.62 232 THR A C 1
ATOM 1648 O O . THR A 1 232 ? 12.695 -15.125 -9.383 1 73.62 232 THR A O 1
ATOM 1651 N N . ARG A 1 233 ? 14.688 -15.914 -9.273 1 64.19 233 ARG A N 1
ATOM 1652 C CA . ARG A 1 233 ? 15.328 -14.688 -8.828 1 64.19 233 ARG A CA 1
ATOM 1653 C C . ARG A 1 233 ? 15.688 -13.797 -10.016 1 64.19 233 ARG A C 1
ATOM 1655 O O . ARG A 1 233 ? 16.062 -12.633 -9.836 1 64.19 233 ARG A O 1
ATOM 1662 N N . ARG A 1 234 ? 15.453 -14.305 -11.203 1 57.22 234 ARG A N 1
ATOM 1663 C CA . ARG A 1 234 ? 15.844 -13.508 -12.359 1 57.22 234 ARG A CA 1
ATOM 1664 C C . ARG A 1 234 ? 14.852 -12.375 -12.602 1 57.22 234 ARG A C 1
ATOM 1666 O O . ARG A 1 234 ? 13.641 -12.555 -12.438 1 57.22 234 ARG A O 1
ATOM 1673 N N . PRO A 1 235 ? 15.289 -11.062 -12.641 1 52.5 235 PRO A N 1
ATOM 1674 C CA . PRO A 1 235 ? 14.398 -9.945 -12.961 1 52.5 235 PRO A CA 1
ATOM 1675 C C . PRO A 1 235 ? 13.461 -10.258 -14.117 1 52.5 235 PRO A C 1
ATOM 1677 O O . PRO A 1 235 ? 13.797 -11.055 -15 1 52.5 235 PRO A O 1
ATOM 1680 N N . PRO A 1 236 ? 12.102 -10 -13.859 1 48.38 236 PRO A N 1
ATOM 1681 C CA . PRO A 1 236 ? 11.148 -10.297 -14.938 1 48.38 236 PRO A CA 1
ATOM 1682 C C . PRO A 1 236 ? 11.656 -9.844 -16.312 1 48.38 236 PRO A C 1
ATOM 1684 O O . PRO A 1 236 ? 12.328 -8.82 -16.422 1 48.38 236 PRO A O 1
ATOM 1687 N N . ARG A 1 237 ? 11.766 -10.789 -17.234 1 40.44 237 ARG A N 1
ATOM 1688 C CA . ARG A 1 237 ? 12.117 -10.406 -18.609 1 40.44 237 ARG A CA 1
ATOM 1689 C C . ARG A 1 237 ? 11.109 -9.406 -19.172 1 40.44 237 ARG A C 1
ATOM 1691 O O . ARG A 1 237 ? 9.906 -9.531 -18.922 1 40.44 237 ARG A O 1
ATOM 1698 N N . PRO A 1 238 ? 11.578 -8.148 -19.516 1 36.66 238 PRO A N 1
ATOM 1699 C CA . PRO A 1 238 ? 10.664 -7.266 -20.25 1 36.66 238 PRO A CA 1
ATOM 1700 C C . PRO A 1 238 ? 9.844 -8.008 -21.297 1 36.66 238 PRO A C 1
ATOM 1702 O O . PRO A 1 238 ? 10.359 -8.906 -21.969 1 36.66 238 PRO A O 1
ATOM 1705 N N . ASP A 1 239 ? 8.5 -8.141 -21.016 1 31.62 239 ASP A N 1
ATOM 1706 C CA . ASP A 1 239 ? 7.781 -8.633 -22.188 1 31.62 239 ASP A CA 1
ATOM 1707 C C . ASP A 1 239 ? 8.055 -7.762 -23.406 1 31.62 239 ASP A C 1
ATOM 1709 O O . ASP A 1 239 ? 8.188 -6.543 -23.281 1 31.62 239 ASP A O 1
ATOM 1713 N N . MET B 1 1 ? -10.711 20.25 44.688 1 34.03 1 MET B N 1
ATOM 1714 C CA . MET B 1 1 ? -10.156 19.469 43.594 1 34.03 1 MET B CA 1
ATOM 1715 C C . MET B 1 1 ? -9.68 20.359 42.469 1 34.03 1 MET B C 1
ATOM 1717 O O . MET B 1 1 ? -10.469 21.109 41.875 1 34.03 1 MET B O 1
ATOM 1721 N N . VAL B 1 2 ? -8.617 20.938 42.5 1 43.53 2 VAL B N 1
ATOM 1722 C CA . VAL B 1 2 ? -8.109 21.984 41.625 1 43.53 2 VAL B CA 1
ATOM 1723 C C . VAL B 1 2 ? -8.273 21.562 40.156 1 43.53 2 VAL B C 1
ATOM 1725 O O . VAL B 1 2 ? -7.887 20.453 39.781 1 43.53 2 VAL B O 1
ATOM 1728 N N . ALA B 1 3 ? -9.227 21.984 39.5 1 51.28 3 ALA B N 1
ATOM 1729 C CA . ALA B 1 3 ? -9.57 21.672 38.094 1 51.28 3 ALA B CA 1
ATOM 1730 C C . ALA B 1 3 ? -8.328 21.672 37.219 1 51.28 3 ALA B C 1
ATOM 1732 O O . ALA B 1 3 ? -7.621 22.672 37.125 1 51.28 3 ALA B O 1
ATOM 1733 N N . VAL B 1 4 ? -7.484 20.703 37.219 1 58.44 4 VAL B N 1
ATOM 1734 C CA . VAL B 1 4 ? -6.277 20.641 36.406 1 58.44 4 VAL B CA 1
ATOM 1735 C C . VAL B 1 4 ? -6.598 21.094 34.969 1 58.44 4 VAL B C 1
ATOM 1737 O O . VAL B 1 4 ? -7.469 20.531 34.312 1 58.44 4 VAL B O 1
ATOM 1740 N N . THR B 1 5 ? -6.324 22.391 34.719 1 84.56 5 THR B N 1
ATOM 1741 C CA . THR B 1 5 ? -6.574 23 33.406 1 84.56 5 THR B CA 1
ATOM 1742 C C . THR B 1 5 ? -5.562 22.516 32.375 1 84.56 5 THR B C 1
ATOM 1744 O O . THR B 1 5 ? -4.406 22.25 32.719 1 84.56 5 THR B O 1
ATOM 1747 N N . THR B 1 6 ? -5.934 22.016 31.266 1 92.81 6 THR B N 1
ATOM 1748 C CA . THR B 1 6 ? -5.039 21.594 30.188 1 92.81 6 THR B CA 1
ATOM 1749 C C . THR B 1 6 ? -4.137 22.734 29.75 1 92.81 6 THR B C 1
ATOM 1751 O O . THR B 1 6 ? -4.602 23.859 29.562 1 92.81 6 THR B O 1
ATOM 1754 N N . ARG B 1 7 ? -2.793 22.578 29.781 1 97.12 7 ARG B N 1
ATOM 1755 C CA . ARG B 1 7 ? -1.837 23.547 29.266 1 97.12 7 ARG B CA 1
ATOM 1756 C C . ARG B 1 7 ? -1.678 23.406 27.75 1 97.12 7 ARG B C 1
ATOM 1758 O O . ARG B 1 7 ? -1.175 22.391 27.266 1 97.12 7 ARG B O 1
ATOM 1765 N N . VAL B 1 8 ? -2.176 24.453 27.094 1 97.38 8 VAL B N 1
ATOM 1766 C CA . VAL B 1 8 ? -2.195 24.438 25.625 1 97.38 8 VAL B CA 1
ATOM 1767 C C . VAL B 1 8 ? -1.215 25.469 25.078 1 97.38 8 VAL B C 1
ATOM 1769 O O . VAL B 1 8 ? -1.173 26.609 25.547 1 97.38 8 VAL B O 1
ATOM 1772 N N . ALA B 1 9 ? -0.361 25.062 24.203 1 97.62 9 ALA B N 1
ATOM 1773 C CA . ALA B 1 9 ? 0.438 26.016 23.438 1 97.62 9 ALA B CA 1
ATOM 1774 C C . ALA B 1 9 ? -0.128 26.203 22.031 1 97.62 9 ALA B C 1
ATOM 1776 O O . ALA B 1 9 ? -0.619 25.25 21.422 1 97.62 9 ALA B O 1
ATOM 1777 N N . VAL B 1 10 ? -0.093 27.375 21.531 1 96.62 10 VAL B N 1
ATOM 1778 C CA . VAL B 1 10 ? -0.503 27.703 20.172 1 96.62 10 VAL B CA 1
ATOM 1779 C C . VAL B 1 10 ? 0.667 28.328 19.422 1 96.62 10 VAL B C 1
ATOM 1781 O O . VAL B 1 10 ? 1.246 29.312 19.859 1 96.62 10 VAL B O 1
ATOM 1784 N N . VAL B 1 11 ? 1.021 27.688 18.375 1 96.56 11 VAL B N 1
ATOM 1785 C CA . VAL B 1 11 ? 2.125 28.219 17.578 1 96.56 11 VAL B CA 1
ATOM 1786 C C . VAL B 1 11 ? 1.642 28.516 16.156 1 96.56 11 VAL B C 1
ATOM 1788 O O . VAL B 1 11 ? 0.702 27.891 15.672 1 96.56 11 VAL B O 1
ATOM 1791 N N . GLY B 1 12 ? 2.209 29.453 15.445 1 93.62 12 GLY B N 1
ATOM 1792 C CA . GLY B 1 12 ? 1.85 29.844 14.094 1 93.62 12 GLY B CA 1
ATOM 1793 C C . GLY B 1 12 ? 1.5 31.312 13.977 1 93.62 12 GLY B C 1
ATOM 1794 O O . GLY B 1 12 ? 1.881 32.125 14.828 1 93.62 12 GLY B O 1
ATOM 1795 N N . ASP B 1 13 ? 0.835 31.609 12.805 1 80.69 13 ASP B N 1
ATOM 1796 C CA . ASP B 1 13 ? 0.484 33 12.578 1 80.69 13 ASP B CA 1
ATOM 1797 C C . ASP B 1 13 ? -0.903 33.312 13.133 1 80.69 13 ASP B C 1
ATOM 1799 O O . ASP B 1 13 ? -1.808 32.5 13.078 1 80.69 13 ASP B O 1
ATOM 1803 N N . ASP B 1 14 ? -1.093 34.469 13.586 1 80.81 14 ASP B N 1
ATOM 1804 C CA . ASP B 1 14 ? -2.375 35 14.047 1 80.81 14 ASP B CA 1
ATOM 1805 C C . ASP B 1 14 ? -2.982 34.125 15.125 1 80.81 14 ASP B C 1
ATOM 1807 O O . ASP B 1 14 ? -4.137 33.688 15.016 1 80.81 14 ASP B O 1
ATOM 1811 N N . THR B 1 15 ? -2.172 33.969 16.188 1 89.25 15 THR B N 1
ATOM 1812 C CA . THR B 1 15 ? -2.553 33.031 17.234 1 89.25 15 THR B CA 1
ATOM 1813 C C . THR B 1 15 ? -3.568 33.656 18.188 1 89.25 15 THR B C 1
ATOM 1815 O O . THR B 1 15 ? -4.117 32.969 19.062 1 89.25 15 THR B O 1
ATOM 1818 N N . GLY B 1 16 ? -3.867 34.938 18.016 1 89.5 16 GLY B N 1
ATOM 1819 C CA . GLY B 1 16 ? -4.699 35.656 18.969 1 89.5 16 GLY B CA 1
ATOM 1820 C C . GLY B 1 16 ? -6.047 35 19.203 1 89.5 16 GLY B C 1
ATOM 1821 O O . GLY B 1 16 ? -6.387 34.656 20.344 1 89.5 16 GLY B O 1
ATOM 1822 N N . GLU B 1 17 ? -6.742 34.812 18.125 1 88.69 17 GLU B N 1
ATOM 1823 C CA . GLU B 1 17 ? -8.07 34.219 18.219 1 88.69 17 GLU B CA 1
ATOM 1824 C C . GLU B 1 17 ? -8 32.812 18.812 1 88.69 17 GLU B C 1
ATOM 1826 O O . GLU B 1 17 ? -8.859 32.406 19.609 1 88.69 17 GLU B O 1
ATOM 1831 N N . ALA B 1 18 ? -7.004 32.094 18.469 1 92.69 18 ALA B N 1
ATOM 1832 C CA . ALA B 1 18 ? -6.832 30.734 18.984 1 92.69 18 ALA B CA 1
ATOM 1833 C C . ALA B 1 18 ? -6.531 30.75 20.484 1 92.69 18 ALA B C 1
ATOM 1835 O O . ALA B 1 18 ? -7.082 29.938 21.234 1 92.69 18 ALA B O 1
ATOM 1836 N N . THR B 1 19 ? -5.723 31.641 20.859 1 93.56 19 THR B N 1
ATOM 1837 C CA . THR B 1 19 ? -5.379 31.797 22.281 1 93.56 19 THR B CA 1
ATOM 1838 C C . THR B 1 19 ? -6.613 32.156 23.094 1 93.56 19 THR B C 1
ATOM 1840 O O . THR B 1 19 ? -6.836 31.594 24.172 1 93.56 19 THR B O 1
ATOM 1843 N N . ASP B 1 20 ? -7.387 33.062 22.547 1 93.62 20 ASP B N 1
ATOM 1844 C CA . ASP B 1 20 ? -8.617 33.469 23.219 1 93.62 20 ASP B CA 1
ATOM 1845 C C . ASP B 1 20 ? -9.578 32.281 23.375 1 93.62 20 ASP B C 1
ATOM 1847 O O . ASP B 1 20 ? -10.219 32.125 24.406 1 93.62 20 ASP B O 1
ATOM 1851 N N . ALA B 1 21 ? -9.625 31.5 22.359 1 91.88 21 ALA B N 1
ATOM 1852 C CA . ALA B 1 21 ? -10.508 30.328 22.375 1 91.88 21 ALA B CA 1
ATOM 1853 C C . ALA B 1 21 ? -10.117 29.359 23.484 1 91.88 21 ALA B C 1
ATOM 1855 O O . ALA B 1 21 ? -10.977 28.812 24.172 1 91.88 21 ALA B O 1
ATOM 1856 N N . VAL B 1 22 ? -8.852 29.172 23.672 1 94.38 22 VAL B N 1
ATOM 1857 C CA . VAL B 1 22 ? -8.352 28.297 24.734 1 94.38 22 VAL B CA 1
ATOM 1858 C C . VAL B 1 22 ? -8.742 28.859 26.094 1 94.38 22 VAL B C 1
ATOM 1860 O O . VAL B 1 22 ? -9.289 28.125 26.938 1 94.38 22 VAL B O 1
ATOM 1863 N N . ARG B 1 23 ? -8.555 30.125 26.266 1 93.69 23 ARG B N 1
ATOM 1864 C CA . ARG B 1 23 ? -8.836 30.766 27.547 1 93.69 23 ARG B CA 1
ATOM 1865 C C . ARG B 1 23 ? -10.336 30.781 27.828 1 93.69 23 ARG B C 1
ATOM 1867 O O . ARG B 1 23 ? -10.758 30.5 28.953 1 93.69 23 ARG B O 1
ATOM 1874 N N . ASP B 1 24 ? -11.039 31.047 26.812 1 92.69 24 ASP B N 1
ATOM 1875 C CA . ASP B 1 24 ? -12.492 31.094 26.938 1 92.69 24 ASP B CA 1
ATOM 1876 C C . ASP B 1 24 ? -13.055 29.734 27.344 1 92.69 24 ASP B C 1
ATOM 1878 O O . ASP B 1 24 ? -14.086 29.656 28.016 1 92.69 24 ASP B O 1
ATOM 1882 N N . ALA B 1 25 ? -12.336 28.734 26.953 1 92.5 25 ALA B N 1
ATOM 1883 C CA . ALA B 1 25 ? -12.789 27.375 27.25 1 92.5 25 ALA B CA 1
ATOM 1884 C C . ALA B 1 25 ? -12.227 26.891 28.578 1 92.5 25 ALA B C 1
ATOM 1886 O O . ALA B 1 25 ? -12.438 25.734 28.953 1 92.5 25 ALA B O 1
ATOM 1887 N N . GLY B 1 26 ? -11.477 27.703 29.188 1 91.12 26 GLY B N 1
ATOM 1888 C CA . GLY B 1 26 ? -11.008 27.375 30.531 1 91.12 26 GLY B CA 1
ATOM 1889 C C . GLY B 1 26 ? -9.602 26.797 30.547 1 91.12 26 GLY B C 1
ATOM 1890 O O . GLY B 1 26 ? -9.125 26.328 31.578 1 91.12 26 GLY B O 1
ATOM 1891 N N . GLY B 1 27 ? -8.969 26.812 29.375 1 94.19 27 GLY B N 1
ATOM 1892 C CA . GLY B 1 27 ? -7.609 26.312 29.328 1 94.19 27 GLY B CA 1
ATOM 1893 C C . GLY B 1 27 ? -6.566 27.375 29.656 1 94.19 27 GLY B C 1
ATOM 1894 O O . GLY B 1 27 ? -6.898 28.547 29.812 1 94.19 27 GLY B O 1
ATOM 1895 N N . THR B 1 28 ? -5.355 26.938 29.812 1 96.06 28 THR B N 1
ATOM 1896 C CA . THR B 1 28 ? -4.223 27.828 30.062 1 96.06 28 THR B CA 1
ATOM 1897 C C . THR B 1 28 ? -3.268 27.812 28.875 1 96.06 28 THR B C 1
ATOM 1899 O O . THR B 1 28 ? -2.885 26.75 28.375 1 96.06 28 THR B O 1
ATOM 1902 N N . VAL B 1 29 ? -2.961 28.953 28.375 1 96.5 29 VAL B N 1
ATOM 1903 C CA . VAL B 1 29 ? -2.01 29.062 27.281 1 96.5 29 VAL B CA 1
ATOM 1904 C C . VAL B 1 29 ? -0.591 29.172 27.828 1 96.5 29 VAL B C 1
ATOM 1906 O O . VAL B 1 29 ? -0.317 30.016 28.688 1 96.5 29 VAL B O 1
ATOM 1909 N N . VAL B 1 30 ? 0.27 28.312 27.359 1 97 30 VAL B N 1
ATOM 1910 C CA . VAL B 1 30 ? 1.633 28.281 27.875 1 97 30 VAL B CA 1
ATOM 1911 C C . VAL B 1 30 ? 2.623 28.172 26.719 1 97 30 VAL B C 1
ATOM 1913 O O . VAL B 1 30 ? 2.223 28.062 25.547 1 97 30 VAL B O 1
ATOM 1916 N N . ASP B 1 31 ? 3.896 28.25 27.062 1 96.12 31 ASP B N 1
ATOM 1917 C CA . ASP B 1 31 ? 4.949 27.984 26.094 1 96.12 31 ASP B CA 1
ATOM 1918 C C . ASP B 1 31 ? 4.953 26.516 25.672 1 96.12 31 ASP B C 1
ATOM 1920 O O . ASP B 1 31 ? 4.613 25.641 26.484 1 96.12 31 ASP B O 1
ATOM 1924 N N . PRO B 1 32 ? 5.324 26.266 24.484 1 96.5 32 PRO B N 1
ATOM 1925 C CA . PRO B 1 32 ? 5.332 24.875 24 1 96.5 32 PRO B CA 1
ATOM 1926 C C . PRO B 1 32 ? 6.07 23.922 24.953 1 96.5 32 PRO B C 1
ATOM 1928 O O . PRO B 1 32 ? 5.617 22.797 25.172 1 96.5 32 PRO B O 1
ATOM 1931 N N . ALA B 1 33 ? 7.113 24.328 25.516 1 95.69 33 ALA B N 1
ATOM 1932 C CA . ALA B 1 33 ? 7.938 23.469 26.359 1 95.69 33 ALA B CA 1
ATOM 1933 C C . ALA B 1 33 ? 7.164 23.016 27.609 1 95.69 33 ALA B C 1
ATOM 1935 O O . ALA B 1 33 ? 7.492 22 28.203 1 95.69 33 ALA B O 1
ATOM 1936 N N . ASP B 1 34 ? 6.117 23.734 27.953 1 96.44 34 ASP B N 1
ATOM 1937 C CA . ASP B 1 34 ? 5.359 23.469 29.172 1 96.44 34 ASP B CA 1
ATOM 1938 C C . ASP B 1 34 ? 3.969 22.922 28.844 1 96.44 34 ASP B C 1
ATOM 1940 O O . ASP B 1 34 ? 3.145 22.734 29.75 1 96.44 34 ASP B O 1
ATOM 1944 N N . ALA B 1 35 ? 3.734 22.641 27.641 1 97.38 35 ALA B N 1
ATOM 1945 C CA . ALA B 1 35 ? 2.369 22.359 27.203 1 97.38 35 ALA B CA 1
ATOM 1946 C C . ALA B 1 35 ? 2.059 20.875 27.281 1 97.38 35 ALA B C 1
ATOM 1948 O O . ALA B 1 35 ? 2.945 20.031 27.094 1 97.38 35 ALA B O 1
ATOM 1949 N N . ASP B 1 36 ? 0.822 20.562 27.531 1 97.31 36 ASP B N 1
ATOM 1950 C CA . ASP B 1 36 ? 0.313 19.203 27.422 1 97.31 36 ASP B CA 1
ATOM 1951 C C . ASP B 1 36 ? -0.022 18.844 25.984 1 97.31 36 ASP B C 1
ATOM 1953 O O . ASP B 1 36 ? -0.097 17.656 25.625 1 97.31 36 ASP B O 1
ATOM 1957 N N . VAL B 1 37 ? -0.227 19.812 25.234 1 97.69 37 VAL B N 1
ATOM 1958 C CA . VAL B 1 37 ? -0.572 19.688 23.812 1 97.69 37 VAL B CA 1
ATOM 1959 C C . VAL B 1 37 ? -0.28 21 23.094 1 97.69 37 VAL B C 1
ATOM 1961 O O . VAL B 1 37 ? -0.41 22.078 23.672 1 97.69 37 VAL B O 1
ATOM 1964 N N . VAL B 1 38 ? 0.108 20.938 21.828 1 97.62 38 VAL B N 1
ATOM 1965 C CA . VAL B 1 38 ? 0.46 22.094 21.031 1 97.62 38 VAL B CA 1
ATOM 1966 C C . VAL B 1 38 ? -0.423 22.156 19.781 1 97.62 38 VAL B C 1
ATOM 1968 O O . VAL B 1 38 ? -0.499 21.203 19.031 1 97.62 38 VAL B O 1
ATOM 1971 N N . ALA B 1 39 ? -1.108 23.25 19.609 1 96.56 39 ALA B N 1
ATOM 1972 C CA . ALA B 1 39 ? -1.808 23.516 18.359 1 96.56 39 ALA B CA 1
ATOM 1973 C C . ALA B 1 39 ? -0.919 24.297 17.391 1 96.56 39 ALA B C 1
ATOM 1975 O O . ALA B 1 39 ? -0.445 25.391 17.703 1 96.56 39 ALA B O 1
ATOM 1976 N N . ALA B 1 40 ? -0.663 23.672 16.297 1 96.5 40 ALA B N 1
ATOM 1977 C CA . ALA B 1 40 ? 0.165 24.312 15.289 1 96.5 40 ALA B CA 1
ATOM 1978 C C . ALA B 1 40 ? -0.69 24.859 14.148 1 96.5 40 ALA B C 1
ATOM 1980 O O . ALA B 1 40 ? -1.263 24.078 13.367 1 96.5 40 ALA B O 1
ATOM 1981 N N . LEU B 1 41 ? -0.721 26.172 14.023 1 95.25 41 LEU B N 1
ATOM 1982 C CA . LEU B 1 41 ? -1.56 26.828 13.023 1 95.25 41 LEU B CA 1
ATOM 1983 C C . LEU B 1 41 ? -0.792 27.031 11.719 1 95.25 41 LEU B C 1
ATOM 1985 O O . LEU B 1 41 ? -0.049 28.016 11.586 1 95.25 41 LEU B O 1
ATOM 1989 N N . GLY B 1 42 ? -1.018 26.141 10.789 1 94 42 GLY B N 1
ATOM 1990 C CA . GLY B 1 42 ? -0.323 26.188 9.508 1 94 42 GLY B CA 1
ATOM 1991 C C . GLY B 1 42 ? 0.696 25.078 9.336 1 94 42 GLY B C 1
ATOM 1992 O O . GLY B 1 42 ? 1.092 24.438 10.312 1 94 42 GLY B O 1
ATOM 1993 N N . GLU B 1 43 ? 1.118 24.891 8.133 1 93.5 43 GLU B N 1
ATOM 1994 C CA . GLU B 1 43 ? 2.033 23.812 7.812 1 93.5 43 GLU B CA 1
ATOM 1995 C C . GLU B 1 43 ? 3.438 24.094 8.336 1 93.5 43 GLU B C 1
ATOM 1997 O O . GLU B 1 43 ? 4.074 23.219 8.93 1 93.5 43 GLU B O 1
ATOM 2002 N N . ASP B 1 44 ? 3.924 25.328 8.148 1 94.5 44 ASP B N 1
ATOM 2003 C CA . ASP B 1 44 ? 5.277 25.656 8.586 1 94.5 44 ASP B CA 1
ATOM 2004 C C . ASP B 1 44 ? 5.406 25.531 10.102 1 94.5 44 ASP B C 1
ATOM 2006 O O . ASP B 1 44 ? 6.305 24.859 10.602 1 94.5 44 ASP B O 1
ATOM 2010 N N . PRO B 1 45 ? 4.438 26.109 10.82 1 95.44 45 PRO B N 1
ATOM 2011 C CA . PRO B 1 45 ? 4.508 25.938 12.273 1 95.44 45 PRO B CA 1
ATOM 2012 C C . PRO B 1 45 ? 4.449 24.469 12.695 1 95.44 45 PRO B C 1
ATOM 2014 O O . PRO B 1 45 ? 5.113 24.078 13.656 1 95.44 45 PRO B O 1
ATOM 2017 N N . LEU B 1 46 ? 3.658 23.688 12.047 1 95.5 46 LEU B N 1
ATOM 2018 C CA . LEU B 1 46 ? 3.586 22.266 12.344 1 95.5 46 LEU B CA 1
ATOM 2019 C C . LEU B 1 46 ? 4.945 21.594 12.156 1 95.5 46 LEU B C 1
ATOM 2021 O O . LEU B 1 46 ? 5.43 20.906 13.047 1 95.5 46 LEU B O 1
ATOM 2025 N N . LEU B 1 47 ? 5.52 21.828 10.977 1 95.5 47 LEU B N 1
ATOM 2026 C CA . LEU B 1 47 ? 6.793 21.203 10.648 1 95.5 47 LEU B CA 1
ATOM 2027 C C . LEU B 1 47 ? 7.887 21.656 11.609 1 95.5 47 LEU B C 1
ATOM 2029 O O . LEU B 1 47 ? 8.734 20.844 12.008 1 95.5 47 LEU B O 1
ATOM 2033 N N . ASP B 1 48 ? 7.852 22.891 11.977 1 94.94 48 ASP B N 1
ATOM 2034 C CA . ASP B 1 48 ? 8.82 23.406 12.938 1 94.94 48 ASP B CA 1
ATOM 2035 C C . ASP B 1 48 ? 8.641 22.75 14.305 1 94.94 48 ASP B C 1
ATOM 2037 O O . ASP B 1 48 ? 9.617 22.328 14.938 1 94.94 48 ASP B O 1
ATOM 2041 N N . ALA B 1 49 ? 7.398 22.641 14.75 1 95.25 49 ALA B N 1
ATOM 2042 C CA . ALA B 1 49 ? 7.102 22.062 16.062 1 95.25 49 ALA B CA 1
ATOM 2043 C C . ALA B 1 49 ? 7.438 20.578 16.094 1 95.25 49 ALA B C 1
ATOM 2045 O O . ALA B 1 49 ? 7.746 20.016 17.141 1 95.25 49 ALA B O 1
ATOM 2046 N N . ALA B 1 50 ? 7.418 19.969 14.953 1 95.38 50 ALA B N 1
ATOM 2047 C CA . ALA B 1 50 ? 7.59 18.516 14.852 1 95.38 50 ALA B CA 1
ATOM 2048 C C . ALA B 1 50 ? 9.062 18.125 14.992 1 95.38 50 ALA B C 1
ATOM 2050 O O . ALA B 1 50 ? 9.383 16.953 15.195 1 95.38 50 ALA B O 1
ATOM 2051 N N . VAL B 1 51 ? 9.961 19.016 14.773 1 93.25 51 VAL B N 1
ATOM 2052 C CA . VAL B 1 51 ? 11.383 18.719 14.859 1 93.25 51 VAL B CA 1
ATOM 2053 C C . VAL B 1 51 ? 11.711 18.125 16.234 1 93.25 51 VAL B C 1
ATOM 2055 O O . VAL B 1 51 ? 12.367 17.094 16.328 1 93.25 51 VAL B O 1
ATOM 2058 N N . ASP B 1 52 ? 11.273 18.703 17.281 1 91.69 52 ASP B N 1
ATOM 2059 C CA . ASP B 1 52 ? 11.398 18.25 18.656 1 91.69 52 ASP B CA 1
ATOM 2060 C C . ASP B 1 52 ? 10.133 18.547 19.453 1 91.69 52 ASP B C 1
ATOM 2062 O O . ASP B 1 52 ? 10.102 19.438 20.297 1 91.69 52 ASP B O 1
ATOM 2066 N N . PRO B 1 53 ? 9.219 17.703 19.203 1 91.75 53 PRO B N 1
ATOM 2067 C CA . PRO B 1 53 ? 7.91 18 19.781 1 91.75 53 PRO B CA 1
ATOM 2068 C C . PRO B 1 53 ? 7.879 17.797 21.297 1 91.75 53 PRO B C 1
ATOM 2070 O O . PRO B 1 53 ? 8.156 16.703 21.797 1 91.75 53 PRO B O 1
ATOM 2073 N N . PRO B 1 54 ? 7.465 18.812 22.031 1 90.44 54 PRO B N 1
ATOM 2074 C CA . PRO B 1 54 ? 7.383 18.688 23.484 1 90.44 54 PRO B CA 1
ATOM 2075 C C . PRO B 1 54 ? 6.129 17.953 23.953 1 90.44 54 PRO B C 1
ATOM 2077 O O . PRO B 1 54 ? 6.07 17.469 25.094 1 90.44 54 PRO B O 1
ATOM 2080 N N . ALA B 1 55 ? 5.211 17.938 23.172 1 96.75 55 ALA B N 1
ATOM 2081 C CA . ALA B 1 55 ? 3.879 17.406 23.406 1 96.75 55 ALA B CA 1
ATOM 2082 C C . ALA B 1 55 ? 3.201 17.016 22.094 1 96.75 55 ALA B C 1
ATOM 2084 O O . ALA B 1 55 ? 3.697 17.344 21.016 1 96.75 55 ALA B O 1
ATOM 2085 N N . PRO B 1 56 ? 2.045 16.297 22.188 1 97.56 56 PRO B N 1
ATOM 2086 C CA . PRO B 1 56 ? 1.306 16.016 20.953 1 97.56 56 PRO B CA 1
ATOM 2087 C C . PRO B 1 56 ? 0.917 17.297 20.203 1 97.56 56 PRO B C 1
ATOM 2089 O O . PRO B 1 56 ? 0.619 18.312 20.812 1 97.56 56 PRO B O 1
ATOM 2092 N N . LEU B 1 57 ? 0.972 17.172 18.938 1 97.62 57 LEU B N 1
ATOM 2093 C CA . LEU B 1 57 ? 0.679 18.312 18.094 1 97.62 57 LEU B CA 1
ATOM 2094 C C . LEU B 1 57 ? -0.701 18.188 17.453 1 97.62 57 LEU B C 1
ATOM 2096 O O . LEU B 1 57 ? -1.07 17.109 16.984 1 97.62 57 LEU B O 1
ATOM 2100 N N . LEU B 1 58 ? -1.459 19.188 17.438 1 96.5 58 LEU B N 1
ATOM 2101 C CA . LEU B 1 58 ? -2.684 19.281 16.641 1 96.5 58 LEU B CA 1
ATOM 2102 C C . LEU B 1 58 ? -2.469 20.156 15.406 1 96.5 58 LEU B C 1
ATOM 2104 O O . LEU B 1 58 ? -2.336 21.375 15.516 1 96.5 58 LEU B O 1
ATOM 2108 N N . PRO B 1 59 ? -2.445 19.5 14.273 1 95.81 59 PRO B N 1
ATOM 2109 C CA . PRO B 1 59 ? -2.371 20.312 13.055 1 95.81 59 PRO B CA 1
ATOM 2110 C C . PRO B 1 59 ? -3.646 21.109 12.805 1 95.81 59 PRO B C 1
ATOM 2112 O O . PRO B 1 59 ? -4.746 20.547 12.812 1 95.81 59 PRO B O 1
ATOM 2115 N N . VAL B 1 60 ? -3.445 22.391 12.625 1 93.75 60 VAL B N 1
ATOM 2116 C CA . VAL B 1 60 ? -4.566 23.266 12.297 1 93.75 60 VAL B CA 1
ATOM 2117 C C . VAL B 1 60 ? -4.285 23.984 10.977 1 93.75 60 VAL B C 1
ATOM 2119 O O . VAL B 1 60 ? -3.297 24.719 10.859 1 93.75 60 VAL B O 1
ATOM 2122 N N . ASP B 1 61 ? -5.086 23.766 10.008 1 91.5 61 ASP B N 1
ATOM 2123 C CA . ASP B 1 61 ? -4.945 24.391 8.695 1 91.5 61 ASP B CA 1
ATOM 2124 C C . ASP B 1 61 ? -3.582 24.078 8.078 1 91.5 61 ASP B C 1
ATOM 2126 O O . ASP B 1 61 ? -2.926 24.969 7.531 1 91.5 61 ASP B O 1
ATOM 2130 N N . ALA B 1 62 ? -3.021 22.922 8.289 1 91 62 ALA B N 1
ATOM 2131 C CA . ALA B 1 62 ? -1.691 22.516 7.836 1 91 62 ALA B CA 1
ATOM 2132 C C . ALA B 1 62 ? -1.779 21.578 6.641 1 91 62 ALA B C 1
ATOM 2134 O O . ALA B 1 62 ? -0.757 21.188 6.074 1 91 62 ALA B O 1
ATOM 2135 N N . GLY B 1 63 ? -2.855 21.141 6.156 1 86.81 63 GLY B N 1
ATOM 2136 C CA . GLY B 1 63 ? -3.09 20.141 5.137 1 86.81 63 GLY B CA 1
ATOM 2137 C C . GLY B 1 63 ? -3.91 18.969 5.633 1 86.81 63 GLY B C 1
ATOM 2138 O O . GLY B 1 63 ? -3.75 18.531 6.773 1 86.81 63 GLY B O 1
ATOM 2139 N N . ARG B 1 64 ? -4.723 18.516 4.848 1 79.38 64 ARG B N 1
ATOM 2140 C CA . ARG B 1 64 ? -5.668 17.469 5.23 1 79.38 64 ARG B CA 1
ATOM 2141 C C . ARG B 1 64 ? -4.941 16.156 5.539 1 79.38 64 ARG B C 1
ATOM 2143 O O . ARG B 1 64 ? -5.414 15.359 6.344 1 79.38 64 ARG B O 1
ATOM 2150 N N . GLU B 1 65 ? -3.766 16.047 4.969 1 85.94 65 GLU B N 1
ATOM 2151 C CA . GLU B 1 65 ? -3.047 14.781 5.117 1 85.94 65 GLU B CA 1
ATOM 2152 C C . GLU B 1 65 ? -2.557 14.594 6.551 1 85.94 65 GLU B C 1
ATOM 2154 O O . GLU B 1 65 ? -2.307 13.469 6.98 1 85.94 65 GLU B O 1
ATOM 2159 N N . TYR B 1 66 ? -2.471 15.648 7.281 1 89.94 66 TYR B N 1
ATOM 2160 C CA . TYR B 1 66 ? -1.882 15.547 8.609 1 89.94 66 TYR B CA 1
ATOM 2161 C C . TYR B 1 66 ? -2.941 15.203 9.648 1 89.94 66 TYR B C 1
ATOM 2163 O O . TYR B 1 66 ? -2.627 15.023 10.828 1 89.94 66 TYR B O 1
ATOM 2171 N N . GLY B 1 67 ? -4.242 15.133 9.258 1 84.19 67 GLY B N 1
ATOM 2172 C CA . GLY B 1 67 ? -5.301 14.688 10.156 1 84.19 67 GLY B CA 1
ATOM 2173 C C . GLY B 1 67 ? -5.703 15.734 11.172 1 84.19 67 GLY B C 1
ATOM 2174 O O . GLY B 1 67 ? -6.129 15.406 12.281 1 84.19 67 GLY B O 1
ATOM 2175 N N . GLY B 1 68 ? -5.492 16.906 10.875 1 90.69 68 GLY B N 1
ATOM 2176 C CA . GLY B 1 68 ? -5.844 17.969 11.797 1 90.69 68 GLY B CA 1
ATOM 2177 C C . GLY B 1 68 ? -7.211 18.562 11.523 1 90.69 68 GLY B C 1
ATOM 2178 O O . GLY B 1 68 ? -8.148 17.844 11.18 1 90.69 68 GLY B O 1
ATOM 2179 N N . VAL B 1 69 ? -7.324 19.766 11.922 1 91.38 69 VAL B N 1
ATOM 2180 C CA . VAL B 1 69 ? -8.617 20.422 11.773 1 91.38 69 VAL B CA 1
ATOM 2181 C C . VAL B 1 69 ? -8.477 21.609 10.82 1 91.38 69 VAL B C 1
ATOM 2183 O O . VAL B 1 69 ? -7.406 22.219 10.719 1 91.38 69 VAL B O 1
ATOM 2186 N N . ALA B 1 70 ? -9.578 21.781 10.117 1 89.12 70 ALA B N 1
ATOM 2187 C CA . ALA B 1 70 ? -9.625 22.969 9.266 1 89.12 70 ALA B CA 1
ATOM 2188 C C . ALA B 1 70 ? -9.719 24.25 10.102 1 89.12 70 ALA B C 1
ATOM 2190 O O . ALA B 1 70 ? -10.078 24.203 11.281 1 89.12 70 ALA B O 1
ATOM 2191 N N . ARG B 1 71 ? -9.422 25.344 9.469 1 83.62 71 ARG B N 1
ATOM 2192 C CA . ARG B 1 71 ? -9.469 26.625 10.148 1 83.62 71 ARG B CA 1
ATOM 2193 C C . ARG B 1 71 ? -10.859 26.906 10.703 1 83.62 71 ARG B C 1
ATOM 2195 O O . ARG B 1 71 ? -11 27.484 11.789 1 83.62 71 ARG B O 1
ATOM 2202 N N . ALA B 1 72 ? -11.852 26.375 10.008 1 85.62 72 ALA B N 1
ATOM 2203 C CA . ALA B 1 72 ? -13.242 26.594 10.398 1 85.62 72 ALA B CA 1
ATOM 2204 C C . ALA B 1 72 ? -13.57 25.875 11.703 1 85.62 72 ALA B C 1
ATOM 2206 O O . ALA B 1 72 ? -14.5 26.266 12.414 1 85.62 72 ALA B O 1
ATOM 2207 N N . ASP B 1 73 ? -12.812 24.938 12.039 1 89.81 73 ASP B N 1
ATOM 2208 C CA . ASP B 1 73 ? -13.109 24.125 13.211 1 89.81 73 ASP B CA 1
ATOM 2209 C C . ASP B 1 73 ? -12.094 24.359 14.328 1 89.81 73 ASP B C 1
ATOM 2211 O O . ASP B 1 73 ? -12 23.562 15.266 1 89.81 73 ASP B O 1
ATOM 2215 N N . VAL B 1 74 ? -11.375 25.422 14.203 1 90 74 VAL B N 1
ATOM 2216 C CA . VAL B 1 74 ? -10.281 25.641 15.141 1 90 74 VAL B CA 1
ATOM 2217 C C . VAL B 1 74 ? -10.844 25.906 16.547 1 90 74 VAL B C 1
ATOM 2219 O O . VAL B 1 74 ? -10.328 25.375 17.531 1 90 74 VAL B O 1
ATOM 2222 N N . GLU B 1 75 ? -11.891 26.688 16.672 1 91.06 75 GLU B N 1
ATOM 2223 C CA . GLU B 1 75 ? -12.414 27.078 17.984 1 91.06 75 GLU B CA 1
ATOM 2224 C C . GLU B 1 75 ? -12.922 25.859 18.75 1 91.06 75 GLU B C 1
ATOM 2226 O O . GLU B 1 75 ? -12.484 25.609 19.875 1 91.06 75 GLU B O 1
ATOM 2231 N N . PRO B 1 76 ? -13.766 25.062 18.125 1 92.19 76 PRO B N 1
ATOM 2232 C CA . PRO B 1 76 ? -14.195 23.859 18.844 1 92.19 76 PRO B CA 1
ATOM 2233 C C . PRO B 1 76 ? -13.039 22.922 19.156 1 92.19 76 PRO B C 1
ATOM 2235 O O . PRO B 1 76 ? -13.047 22.25 20.188 1 92.19 76 PRO B O 1
ATOM 2238 N N . ALA B 1 77 ? -12.109 22.828 18.312 1 94.19 77 ALA B N 1
ATOM 2239 C CA . ALA B 1 77 ? -10.961 21.969 18.547 1 94.19 77 ALA B CA 1
ATOM 2240 C C . ALA B 1 77 ? -10.148 22.438 19.75 1 94.19 77 ALA B C 1
ATOM 2242 O O . ALA B 1 77 ? -9.75 21.625 20.594 1 94.19 77 ALA B O 1
ATOM 2243 N N . LEU B 1 78 ? -9.992 23.688 19.828 1 94.19 78 LEU B N 1
ATOM 2244 C CA . LEU B 1 78 ? -9.219 24.25 20.938 1 94.19 78 LEU B CA 1
ATOM 2245 C C . LEU B 1 78 ? -9.977 24.109 22.25 1 94.19 78 LEU B C 1
ATOM 2247 O O . LEU B 1 78 ? -9.359 23.922 23.297 1 94.19 78 LEU B O 1
ATOM 2251 N N . ALA B 1 79 ? -11.258 24.25 22.172 1 93.25 79 ALA B N 1
ATOM 2252 C CA . ALA B 1 79 ? -12.078 24.016 23.359 1 93.25 79 ALA B CA 1
ATOM 2253 C C . ALA B 1 79 ? -11.914 22.594 23.859 1 93.25 79 ALA B C 1
ATOM 2255 O O . ALA B 1 79 ? -11.812 22.359 25.062 1 93.25 79 ALA B O 1
ATOM 2256 N N . SER B 1 80 ? -11.914 21.719 22.922 1 94.38 80 SER B N 1
ATOM 2257 C CA . SER B 1 80 ? -11.695 20.328 23.297 1 94.38 80 SER B CA 1
ATOM 2258 C C . SER B 1 80 ? -10.336 20.125 23.953 1 94.38 80 SER B C 1
ATOM 2260 O O . SER B 1 80 ? -10.227 19.438 24.969 1 94.38 80 SER B O 1
ATOM 2262 N N . LEU B 1 81 ? -9.328 20.766 23.391 1 95.06 81 LEU B N 1
ATOM 2263 C CA . LEU B 1 81 ? -7.996 20.656 23.984 1 95.06 81 LEU B CA 1
ATOM 2264 C C . LEU B 1 81 ? -7.98 21.219 25.406 1 95.06 81 LEU B C 1
ATOM 2266 O O . LEU B 1 81 ? -7.438 20.578 26.312 1 95.06 81 LEU B O 1
ATOM 2270 N N . ALA B 1 82 ? -8.586 22.344 25.562 1 94.38 82 ALA B N 1
ATOM 2271 C CA . ALA B 1 82 ? -8.617 23.016 26.859 1 94.38 82 ALA B CA 1
ATOM 2272 C C . ALA B 1 82 ? -9.305 22.141 27.906 1 94.38 82 ALA B C 1
ATOM 2274 O O . ALA B 1 82 ? -8.898 22.141 29.078 1 94.38 82 ALA B O 1
ATOM 2275 N N . ALA B 1 83 ? -10.258 21.422 27.422 1 92.88 83 ALA B N 1
ATOM 2276 C CA . ALA B 1 83 ? -11.047 20.578 28.328 1 92.88 83 ALA B CA 1
ATOM 2277 C C . ALA B 1 83 ? -10.352 19.234 28.562 1 92.88 83 ALA B C 1
ATOM 2279 O O . ALA B 1 83 ? -10.844 18.406 29.328 1 92.88 83 ALA B O 1
ATOM 2280 N N . GLY B 1 84 ? -9.312 19.078 27.844 1 93.5 84 GLY B N 1
ATOM 2281 C CA . GLY B 1 84 ? -8.617 17.797 27.969 1 93.5 84 GLY B CA 1
ATOM 2282 C C . GLY B 1 84 ? -9.273 16.688 27.188 1 93.5 84 GLY B C 1
ATOM 2283 O O . GLY B 1 84 ? -8.969 15.508 27.406 1 93.5 84 GLY B O 1
ATOM 2284 N N . ASP B 1 85 ? -10.125 17.094 26.391 1 93.38 85 ASP B N 1
ATOM 2285 C CA . ASP B 1 85 ? -10.859 16.109 25.594 1 93.38 85 ASP B CA 1
ATOM 2286 C C . ASP B 1 85 ? -10.125 15.805 24.281 1 93.38 85 ASP B C 1
ATOM 2288 O O . ASP B 1 85 ? -10.617 16.125 23.203 1 93.38 85 ASP B O 1
ATOM 2292 N N . PHE B 1 86 ? -8.992 15.148 24.422 1 94.69 86 PHE B N 1
ATOM 2293 C CA . PHE B 1 86 ? -8.211 14.734 23.266 1 94.69 86 PHE B CA 1
ATOM 2294 C C . PHE B 1 86 ? -7.41 13.477 23.578 1 94.69 86 PHE B C 1
ATOM 2296 O O . PHE B 1 86 ? -7.23 13.117 24.734 1 94.69 86 PHE B O 1
ATOM 2303 N N . SER B 1 87 ? -7.129 12.758 22.547 1 94.94 87 SER B N 1
ATOM 2304 C CA . SER B 1 87 ? -6.188 11.648 22.594 1 94.94 87 SER B CA 1
ATOM 2305 C C . SER B 1 87 ? -4.996 11.891 21.672 1 94.94 87 SER B C 1
ATOM 2307 O O . SER B 1 87 ? -4.902 12.945 21.031 1 94.94 87 SER B O 1
ATOM 2309 N N . ALA B 1 88 ? -4.02 11.031 21.797 1 95.12 88 ALA B N 1
ATOM 2310 C CA . ALA B 1 88 ? -2.855 11.148 20.922 1 95.12 88 ALA B CA 1
ATOM 2311 C C . ALA B 1 88 ? -2.594 9.836 20.188 1 95.12 88 ALA B C 1
ATOM 2313 O O . ALA B 1 88 ? -2.764 8.75 20.75 1 95.12 88 ALA B O 1
ATOM 2314 N N . VAL B 1 89 ? -2.227 10 18.938 1 93.62 89 VAL B N 1
ATOM 2315 C CA . VAL B 1 89 ? -1.848 8.828 18.141 1 93.62 89 VAL B CA 1
ATOM 2316 C C . VAL B 1 89 ? -0.45 9.023 17.562 1 93.62 89 VAL B C 1
ATOM 2318 O O . VAL B 1 89 ? -0.057 10.156 17.25 1 93.62 89 VAL B O 1
ATOM 2321 N N . ASP B 1 90 ? 0.231 7.949 17.438 1 95.12 90 ASP B N 1
ATOM 2322 C CA . ASP B 1 90 ? 1.548 7.973 16.812 1 95.12 90 ASP B CA 1
ATOM 2323 C C . ASP B 1 90 ? 1.434 7.824 15.297 1 95.12 90 ASP B C 1
ATOM 2325 O O . ASP B 1 90 ? 0.778 6.906 14.805 1 95.12 90 ASP B O 1
ATOM 2329 N N . ARG B 1 91 ? 2.039 8.711 14.578 1 95.19 91 ARG B N 1
ATOM 2330 C CA . ARG B 1 91 ? 2.117 8.625 13.125 1 95.19 91 ARG B CA 1
ATOM 2331 C C . ARG B 1 91 ? 3.543 8.336 12.664 1 95.19 91 ARG B C 1
ATOM 2333 O O . ARG B 1 91 ? 4.484 9 13.102 1 95.19 91 ARG B O 1
ATOM 2340 N N . PRO B 1 92 ? 3.633 7.367 11.828 1 96.69 92 PRO B N 1
ATOM 2341 C CA . PRO B 1 92 ? 4.98 7.074 11.336 1 96.69 92 PRO B CA 1
ATOM 2342 C C . PRO B 1 92 ? 5.578 8.227 10.531 1 96.69 92 PRO B C 1
ATOM 2344 O O . PRO B 1 92 ? 4.848 8.953 9.852 1 96.69 92 PRO B O 1
ATOM 2347 N N . THR B 1 93 ? 6.914 8.375 10.688 1 97.69 93 THR B N 1
ATOM 2348 C CA . THR B 1 93 ? 7.688 9.336 9.898 1 97.69 93 THR B CA 1
ATOM 2349 C C . THR B 1 93 ? 8.883 8.648 9.242 1 97.69 93 THR B C 1
ATOM 2351 O O . THR B 1 93 ? 9.148 7.469 9.492 1 97.69 93 THR B O 1
ATOM 2354 N N . LEU B 1 94 ? 9.492 9.359 8.336 1 98.31 94 LEU B N 1
ATOM 2355 C CA . LEU B 1 94 ? 10.68 8.82 7.688 1 98.31 94 LEU B CA 1
ATOM 2356 C C . LEU B 1 94 ? 11.93 9.586 8.102 1 98.31 94 LEU B C 1
ATOM 2358 O O . LEU B 1 94 ? 11.93 10.82 8.125 1 98.31 94 LEU B O 1
ATOM 2362 N N . ALA B 1 95 ? 12.914 8.844 8.5 1 98.44 95 ALA B N 1
ATOM 2363 C CA . ALA B 1 95 ? 14.25 9.422 8.57 1 98.44 95 ALA B CA 1
ATOM 2364 C C . ALA B 1 95 ? 14.906 9.453 7.195 1 98.44 95 ALA B C 1
ATOM 2366 O O . ALA B 1 95 ? 14.977 8.43 6.508 1 98.44 95 ALA B O 1
ATOM 2367 N N . VAL B 1 96 ? 15.367 10.578 6.812 1 98.31 96 VAL B N 1
ATOM 2368 C CA . VAL B 1 96 ? 15.969 10.797 5.504 1 98.31 96 VAL B CA 1
ATOM 2369 C C . VAL B 1 96 ? 17.469 10.992 5.652 1 98.31 96 VAL B C 1
ATOM 2371 O O . VAL B 1 96 ? 17.922 11.875 6.391 1 98.31 96 VAL B O 1
ATOM 2374 N N . ASP B 1 97 ? 18.188 10.172 5.016 1 98.19 97 ASP B N 1
ATOM 2375 C CA . ASP B 1 97 ? 19.641 10.281 5.016 1 98.19 97 ASP B CA 1
ATOM 2376 C C . ASP B 1 97 ? 20.188 10.359 3.594 1 98.19 97 ASP B C 1
ATOM 2378 O O . ASP B 1 97 ? 20.062 9.406 2.824 1 98.19 97 ASP B O 1
ATOM 2382 N N . ALA B 1 98 ? 20.688 11.422 3.168 1 97.06 98 ALA B N 1
ATOM 2383 C CA . ALA B 1 98 ? 21.344 11.695 1.896 1 97.06 98 ALA B CA 1
ATOM 2384 C C . ALA B 1 98 ? 22.625 12.492 2.105 1 97.06 98 ALA B C 1
ATOM 2386 O O . ALA B 1 98 ? 22.875 13.016 3.197 1 97.06 98 ALA B O 1
ATOM 2387 N N . PRO B 1 99 ? 23.5 12.508 1.096 1 94.44 99 PRO B N 1
ATOM 2388 C CA . PRO B 1 99 ? 24.719 13.289 1.279 1 94.44 99 PRO B CA 1
ATOM 2389 C C . PRO B 1 99 ? 24.438 14.734 1.69 1 94.44 99 PRO B C 1
ATOM 2391 O O . PRO B 1 99 ? 23.812 15.484 0.929 1 94.44 99 PRO B O 1
ATOM 2394 N N . GLY B 1 100 ? 24.812 15.125 2.906 1 94.19 100 GLY B N 1
ATOM 2395 C CA . GLY B 1 100 ? 24.672 16.484 3.414 1 94.19 100 GLY B CA 1
ATOM 2396 C C . GLY B 1 100 ? 23.281 16.781 3.947 1 94.19 100 GLY B C 1
ATOM 2397 O O . GLY B 1 100 ? 22.969 17.922 4.285 1 94.19 100 GLY B O 1
ATOM 2398 N N . VAL B 1 101 ? 22.469 15.797 3.959 1 95.06 101 VAL B N 1
ATOM 2399 C CA . VAL B 1 101 ? 21.094 16.047 4.375 1 95.06 101 VAL B CA 1
ATOM 2400 C C . VAL B 1 101 ? 20.672 14.984 5.398 1 95.06 101 VAL B C 1
ATOM 2402 O O . VAL B 1 101 ? 20.828 13.789 5.164 1 95.06 101 VAL B O 1
ATOM 2405 N N . SER B 1 102 ? 20.25 15.352 6.543 1 95.81 102 SER B N 1
ATOM 2406 C CA . SER B 1 102 ? 19.578 14.547 7.547 1 95.81 102 SER B CA 1
ATOM 2407 C C . SER B 1 102 ? 18.297 15.219 8.016 1 95.81 102 SER B C 1
ATOM 2409 O O . SER B 1 102 ? 18.328 16.344 8.531 1 95.81 102 SER B O 1
ATOM 2411 N N . ALA B 1 103 ? 17.203 14.586 7.75 1 96.5 103 ALA B N 1
ATOM 2412 C CA . ALA B 1 103 ? 15.914 15.219 8.062 1 96.5 103 ALA B CA 1
ATOM 2413 C C . ALA B 1 103 ? 14.867 14.172 8.43 1 96.5 103 ALA B C 1
ATOM 2415 O O . ALA B 1 103 ? 15.102 12.969 8.281 1 96.5 103 ALA B O 1
ATOM 2416 N N . ARG B 1 104 ? 13.828 14.602 8.977 1 96.88 104 ARG B N 1
ATOM 2417 C CA . ARG B 1 104 ? 12.633 13.797 9.234 1 96.88 104 ARG B CA 1
ATOM 2418 C C . ARG B 1 104 ? 11.477 14.234 8.344 1 96.88 104 ARG B C 1
ATOM 2420 O O . ARG B 1 104 ? 11.188 15.43 8.242 1 96.88 104 ARG B O 1
ATOM 2427 N N . ALA B 1 105 ? 10.906 13.305 7.68 1 97.75 105 ALA B N 1
ATOM 2428 C CA . ALA B 1 105 ? 9.742 13.594 6.844 1 97.75 105 ALA B CA 1
ATOM 2429 C C . ALA B 1 105 ? 8.453 13.102 7.504 1 97.75 105 ALA B C 1
ATOM 2431 O O . ALA B 1 105 ? 8.32 11.914 7.809 1 97.75 105 ALA B O 1
ATOM 2432 N N . LEU B 1 106 ? 7.52 14 7.691 1 97.38 106 LEU B N 1
ATOM 2433 C CA . LEU B 1 106 ? 6.227 13.617 8.25 1 97.38 106 LEU B CA 1
ATOM 2434 C C . LEU B 1 106 ? 5.328 13.008 7.18 1 97.38 106 LEU B C 1
ATOM 2436 O O . LEU B 1 106 ? 4.645 12.008 7.43 1 97.38 106 LEU B O 1
ATOM 2440 N N . ALA B 1 107 ? 5.414 13.641 5.992 1 97.19 107 ALA B N 1
ATOM 2441 C CA . ALA B 1 107 ? 4.457 13.266 4.953 1 97.19 107 ALA B CA 1
ATOM 2442 C C . ALA B 1 107 ? 5.156 12.578 3.785 1 97.19 107 ALA B C 1
ATOM 2444 O O . ALA B 1 107 ? 4.75 11.492 3.365 1 97.19 107 ALA B O 1
ATOM 2445 N N . ASP B 1 108 ? 6.258 13.242 3.264 1 98.06 108 ASP B N 1
ATOM 2446 C CA . ASP B 1 108 ? 6.812 12.617 2.068 1 98.06 108 ASP B CA 1
ATOM 2447 C C . ASP B 1 108 ? 8.219 13.141 1.774 1 98.06 108 ASP B C 1
ATOM 2449 O O . ASP B 1 108 ? 8.648 14.133 2.365 1 98.06 108 ASP B O 1
ATOM 2453 N N . VAL B 1 109 ? 8.914 12.422 0.95 1 98.56 109 VAL B N 1
ATOM 2454 C CA . VAL B 1 109 ? 10.195 12.766 0.348 1 98.56 109 VAL B CA 1
ATOM 2455 C C . VAL B 1 109 ? 10.086 12.727 -1.174 1 98.56 109 VAL B C 1
ATOM 2457 O O . VAL B 1 109 ? 9.68 11.711 -1.745 1 98.56 109 VAL B O 1
ATOM 2460 N N . THR B 1 110 ? 10.477 13.852 -1.824 1 97.94 110 THR B N 1
ATOM 2461 C CA . THR B 1 110 ? 10.305 13.945 -3.27 1 97.94 110 THR B CA 1
ATOM 2462 C C . THR B 1 110 ? 11.633 14.258 -3.951 1 97.94 110 THR B C 1
ATOM 2464 O O . THR B 1 110 ? 12.367 15.148 -3.516 1 97.94 110 THR B O 1
ATOM 2467 N N . LEU B 1 111 ? 11.961 13.477 -4.863 1 96.31 111 LEU B N 1
ATOM 2468 C CA . LEU B 1 111 ? 13.016 13.789 -5.82 1 96.31 111 LEU B CA 1
ATOM 2469 C C . LEU B 1 111 ? 12.422 14.273 -7.141 1 96.31 111 LEU B C 1
ATOM 2471 O O . LEU B 1 111 ? 11.656 13.547 -7.781 1 96.31 111 LEU B O 1
ATOM 2475 N N . ALA B 1 112 ? 12.75 15.461 -7.516 1 93.94 112 ALA B N 1
ATOM 2476 C CA . ALA B 1 112 ? 12.133 16.016 -8.719 1 93.94 112 ALA B CA 1
ATOM 2477 C C . ALA B 1 112 ? 13.164 16.766 -9.555 1 93.94 112 ALA B C 1
ATOM 2479 O O . ALA B 1 112 ? 14.023 17.469 -9.016 1 93.94 112 ALA B O 1
ATOM 2480 N N . THR B 1 113 ? 12.953 16.672 -10.789 1 91.06 113 THR B N 1
ATOM 2481 C CA . THR B 1 113 ? 13.797 17.438 -11.703 1 91.06 113 THR B CA 1
ATOM 2482 C C . THR B 1 113 ? 13.461 18.922 -11.617 1 91.06 113 THR B C 1
ATOM 2484 O O . THR B 1 113 ? 12.32 19.297 -11.336 1 91.06 113 THR B O 1
ATOM 2487 N N . THR B 1 114 ? 14.445 19.703 -11.828 1 83.31 114 THR B N 1
ATOM 2488 C CA . THR B 1 114 ? 14.297 21.156 -11.672 1 83.31 114 THR B CA 1
ATOM 2489 C C . THR B 1 114 ? 13.719 21.781 -12.938 1 83.31 114 THR B C 1
ATOM 2491 O O . THR B 1 114 ? 13.18 22.891 -12.906 1 83.31 114 THR B O 1
ATOM 2494 N N . GLU B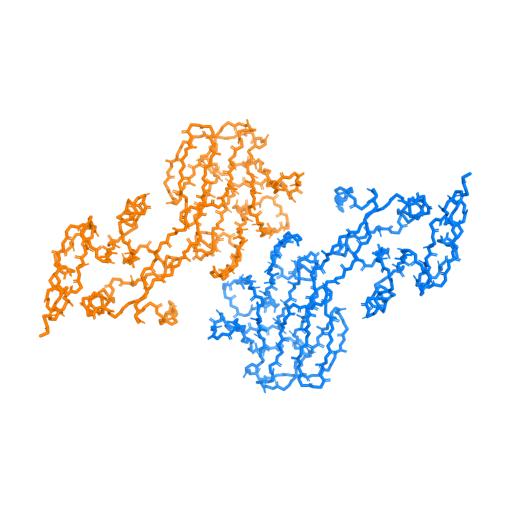 1 115 ? 13.984 21.109 -14.07 1 79.5 115 GLU B N 1
ATOM 2495 C CA . GLU B 1 115 ? 13.469 21.625 -15.328 1 79.5 115 GLU B CA 1
ATOM 2496 C C . GLU B 1 115 ? 12.305 20.781 -15.844 1 79.5 115 GLU B C 1
ATOM 2498 O O . GLU B 1 115 ? 12.391 19.562 -15.883 1 79.5 115 GLU B O 1
ATOM 2503 N N . PRO B 1 116 ? 11.383 21.578 -16.156 1 67.06 116 PRO B N 1
ATOM 2504 C CA . PRO B 1 116 ? 10.227 20.844 -16.703 1 67.06 116 PRO B CA 1
ATOM 2505 C C . PRO B 1 116 ? 10.562 20.062 -17.969 1 67.06 116 PRO B C 1
ATOM 2507 O O . PRO B 1 116 ? 11.422 20.484 -18.75 1 67.06 116 PRO B O 1
ATOM 2510 N N . ALA B 1 117 ? 9.984 19.078 -18.109 1 66.19 117 ALA B N 1
ATOM 2511 C CA . ALA B 1 117 ? 10.062 18.25 -19.312 1 66.19 117 ALA B CA 1
ATOM 2512 C C . ALA B 1 117 ? 11.414 17.547 -19.406 1 66.19 117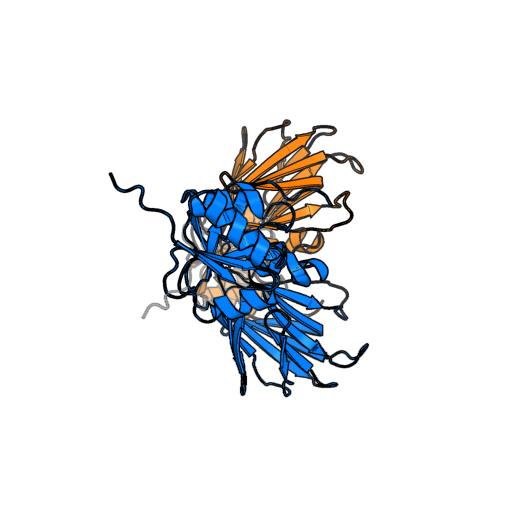 ALA B C 1
ATOM 2514 O O . ALA B 1 117 ? 11.828 17.109 -20.484 1 66.19 117 ALA B O 1
ATOM 2515 N N . LYS B 1 118 ? 12.094 17.75 -18.391 1 78.62 118 LYS B N 1
ATOM 2516 C CA . LYS B 1 118 ? 13.281 16.906 -18.359 1 78.62 118 LYS B CA 1
ATOM 2517 C C . LYS B 1 118 ? 13.062 15.672 -17.5 1 78.62 118 LYS B C 1
ATOM 2519 O O . LYS B 1 118 ? 12.398 15.734 -16.453 1 78.62 118 LYS B O 1
ATOM 2524 N N . ILE B 1 119 ? 13.477 14.602 -18.016 1 82.88 119 ILE B N 1
ATOM 2525 C CA . ILE B 1 119 ? 13.258 13.297 -17.406 1 82.88 119 ILE B CA 1
ATOM 2526 C C . ILE B 1 119 ? 14.578 12.742 -16.875 1 82.88 119 ILE B C 1
ATOM 2528 O O . ILE B 1 119 ? 15.641 13.023 -17.438 1 82.88 119 ILE B O 1
ATOM 2532 N N . SER B 1 120 ? 14.477 12.164 -15.68 1 89.31 120 SER B N 1
ATOM 2533 C CA . SER B 1 120 ? 15.578 11.383 -15.141 1 89.31 120 SER B CA 1
ATOM 2534 C C . SER B 1 120 ? 15.148 9.945 -14.852 1 89.31 120 SER B C 1
ATOM 2536 O O . SER B 1 120 ? 14 9.578 -15.086 1 89.31 120 SER B O 1
ATOM 2538 N N . GLU B 1 121 ? 16.125 9.211 -14.57 1 93 121 GLU B N 1
ATOM 2539 C CA . GLU B 1 121 ? 15.836 7.832 -14.188 1 93 121 GLU B CA 1
ATOM 2540 C C . GLU B 1 121 ? 16.031 7.629 -12.688 1 93 121 GLU B C 1
ATOM 2542 O O . GLU B 1 121 ? 17.094 7.961 -12.141 1 93 121 GLU B O 1
ATOM 2547 N N . PHE B 1 122 ? 15.016 7.094 -12.039 1 94.31 122 PHE B N 1
ATOM 2548 C CA . PHE B 1 122 ? 15.031 6.863 -10.594 1 94.31 122 PHE B CA 1
ATOM 2549 C C . PHE B 1 122 ? 15.008 5.371 -10.289 1 94.31 122 PHE B C 1
ATOM 2551 O O . PHE B 1 122 ? 14.219 4.621 -10.867 1 94.31 122 PHE B O 1
ATOM 2558 N N . VAL B 1 123 ? 15.883 4.992 -9.438 1 95.56 123 VAL B N 1
ATOM 2559 C CA . VAL B 1 123 ? 15.953 3.596 -9.023 1 95.56 123 VAL B CA 1
ATOM 2560 C C . VAL B 1 123 ? 15.469 3.463 -7.578 1 95.56 123 VAL B C 1
ATOM 2562 O O . VAL B 1 123 ? 15.883 4.23 -6.703 1 95.56 123 VAL B O 1
ATOM 2565 N N . VAL B 1 124 ? 14.555 2.562 -7.359 1 96.31 124 VAL B N 1
ATOM 2566 C CA . VAL B 1 124 ? 14.023 2.291 -6.031 1 96.31 124 VAL B CA 1
ATOM 2567 C C . VAL B 1 124 ? 14.484 0.916 -5.555 1 96.31 124 VAL B C 1
ATOM 2569 O O . VAL B 1 124 ? 14.273 -0.088 -6.238 1 96.31 124 VAL B O 1
ATOM 2572 N N . ASP B 1 125 ? 15.078 0.911 -4.414 1 96.12 125 ASP B N 1
ATOM 2573 C CA . ASP B 1 125 ? 15.531 -0.337 -3.809 1 96.12 125 ASP B CA 1
ATOM 2574 C C . ASP B 1 125 ? 14.961 -0.503 -2.402 1 96.12 125 ASP B C 1
ATOM 2576 O O . ASP B 1 125 ? 14.789 0.479 -1.677 1 96.12 125 ASP B O 1
ATOM 2580 N N . ALA B 1 126 ? 14.602 -1.66 -2.055 1 93.06 126 ALA B N 1
ATOM 2581 C CA . ALA B 1 126 ? 14.219 -2.035 -0.697 1 93.06 126 ALA B CA 1
ATOM 2582 C C . ALA B 1 126 ? 15.227 -3.006 -0.088 1 93.06 126 ALA B C 1
ATOM 2584 O O . ALA B 1 126 ? 15.25 -4.188 -0.439 1 93.06 126 ALA B O 1
ATOM 2585 N N . GLY B 1 127 ? 15.961 -2.455 0.818 1 85.75 127 GLY B N 1
ATOM 2586 C CA . GLY B 1 127 ? 17.062 -3.273 1.282 1 85.75 127 GLY B CA 1
ATOM 2587 C C . GLY B 1 127 ? 18 -3.699 0.167 1 85.75 127 GLY B C 1
ATOM 2588 O O . GLY B 1 127 ? 18.531 -2.859 -0.567 1 85.75 127 GLY B O 1
ATOM 2589 N N . ASP B 1 128 ? 18.125 -5.066 0.032 1 82.62 128 ASP B N 1
ATOM 2590 C CA . ASP B 1 128 ? 19.047 -5.59 -0.97 1 82.62 128 ASP B CA 1
ATOM 2591 C C . ASP B 1 128 ? 18.297 -6.012 -2.234 1 82.62 128 ASP B C 1
ATOM 2593 O O . ASP B 1 128 ? 18.891 -6.625 -3.131 1 82.62 128 ASP B O 1
ATOM 2597 N N . ARG B 1 129 ? 17.109 -5.586 -2.348 1 87 129 ARG B N 1
ATOM 2598 C CA . ARG B 1 129 ? 16.297 -5.996 -3.488 1 87 129 ARG B CA 1
ATOM 2599 C C . ARG B 1 129 ? 15.961 -4.805 -4.375 1 87 129 ARG B C 1
ATOM 2601 O O . ARG B 1 129 ? 15.5 -3.771 -3.881 1 87 129 ARG B O 1
ATOM 2608 N N . ARG B 1 130 ? 16.203 -4.988 -5.641 1 91.44 130 ARG B N 1
ATOM 2609 C CA . ARG B 1 130 ? 15.742 -4 -6.609 1 91.44 130 ARG B CA 1
ATOM 2610 C C . ARG B 1 130 ? 14.227 -4.059 -6.762 1 91.44 130 ARG B C 1
ATOM 2612 O O . ARG B 1 130 ? 13.672 -5.094 -7.141 1 91.44 130 ARG B O 1
ATOM 2619 N N . VAL B 1 131 ? 13.594 -2.957 -6.473 1 92.81 131 VAL B N 1
ATOM 2620 C CA . VAL B 1 131 ? 12.148 -2.873 -6.656 1 92.81 131 VAL B CA 1
ATOM 2621 C C . VAL B 1 131 ? 11.836 -2.549 -8.117 1 92.81 131 VAL B C 1
ATOM 2623 O O . VAL B 1 131 ? 11.055 -3.252 -8.758 1 92.81 131 VAL B O 1
ATOM 2626 N N . ASP B 1 132 ? 12.398 -1.44 -8.594 1 93.75 132 ASP B N 1
ATOM 2627 C CA . ASP B 1 132 ? 12.141 -1.007 -9.969 1 93.75 132 ASP B CA 1
ATOM 2628 C C . ASP B 1 132 ? 12.977 0.22 -10.32 1 93.75 132 ASP B C 1
ATOM 2630 O O . ASP B 1 132 ? 13.703 0.751 -9.477 1 93.75 132 ASP B O 1
ATOM 2634 N N . SER B 1 133 ? 12.945 0.548 -11.555 1 93.44 133 SER B N 1
ATOM 2635 C CA . SER B 1 133 ? 13.445 1.816 -12.07 1 93.44 133 SER B CA 1
ATOM 2636 C C . SER B 1 133 ? 12.43 2.482 -12.992 1 93.44 133 SER B C 1
ATOM 2638 O O . SER B 1 133 ? 11.656 1.8 -13.664 1 93.44 133 SER B O 1
ATOM 2640 N N . VAL B 1 134 ? 12.484 3.801 -12.969 1 93.75 134 VAL B N 1
ATOM 2641 C CA . VAL B 1 134 ? 11.469 4.492 -13.75 1 93.75 134 VAL B CA 1
ATOM 2642 C C . VAL B 1 134 ? 12.023 5.824 -14.258 1 93.75 134 VAL B C 1
ATOM 2644 O O . VAL B 1 134 ? 12.711 6.535 -13.523 1 93.75 134 VAL B O 1
ATOM 2647 N N . ARG B 1 135 ? 11.797 6.066 -15.484 1 92.25 135 ARG B N 1
ATOM 2648 C CA . ARG B 1 135 ? 12.047 7.398 -16.031 1 92.25 135 ARG B CA 1
ATOM 2649 C C . ARG B 1 135 ? 10.836 8.305 -15.82 1 92.25 135 ARG B C 1
ATOM 2651 O O . ARG B 1 135 ? 9.719 7.957 -16.219 1 92.25 135 ARG B O 1
ATOM 2658 N N . ALA B 1 136 ? 11.078 9.414 -15.164 1 92.75 136 ALA B N 1
ATOM 2659 C CA . ALA B 1 136 ? 9.992 10.305 -14.773 1 92.75 136 ALA B CA 1
ATOM 2660 C C . ALA B 1 136 ? 10.508 11.703 -14.445 1 92.75 136 ALA B C 1
ATOM 2662 O O . ALA B 1 136 ? 11.719 11.93 -14.422 1 92.75 136 ALA B O 1
ATOM 2663 N N . ASP B 1 137 ? 9.578 12.664 -14.234 1 92.38 137 ASP B N 1
ATOM 2664 C CA . ASP B 1 137 ? 9.93 13.992 -13.742 1 92.38 137 ASP B CA 1
ATOM 2665 C C . ASP B 1 137 ? 10.438 13.922 -12.297 1 92.38 137 ASP B C 1
ATOM 2667 O O . ASP B 1 137 ? 11.141 14.82 -11.844 1 92.38 137 ASP B O 1
ATOM 2671 N N . GLY B 1 138 ? 10.016 12.797 -11.609 1 94 138 GLY B N 1
ATOM 2672 C CA . GLY B 1 138 ? 10.414 12.602 -10.227 1 94 138 GLY B CA 1
ATOM 2673 C C . GLY B 1 138 ? 9.781 11.375 -9.594 1 94 138 GLY B C 1
ATOM 2674 O O . GLY B 1 138 ? 9.133 10.578 -10.281 1 94 138 GLY B O 1
ATOM 2675 N N . VAL B 1 139 ? 10.047 11.25 -8.312 1 96.44 139 VAL B N 1
ATOM 2676 C CA . VAL B 1 139 ? 9.445 10.195 -7.5 1 96.44 139 VAL B CA 1
ATOM 2677 C C . VAL B 1 139 ? 9.148 10.727 -6.102 1 96.44 139 VAL B C 1
ATOM 2679 O O . VAL B 1 139 ? 9.93 11.508 -5.551 1 96.44 139 VAL B O 1
ATOM 2682 N N . VAL B 1 140 ? 8.016 10.344 -5.609 1 98.12 140 VAL B N 1
ATOM 2683 C CA . VAL B 1 140 ? 7.656 10.734 -4.25 1 98.12 140 VAL B CA 1
ATOM 2684 C C . VAL B 1 140 ? 7.488 9.492 -3.383 1 98.12 140 VAL B C 1
ATOM 2686 O O . VAL B 1 140 ? 6.824 8.531 -3.785 1 98.12 140 VAL B O 1
ATOM 2689 N N . ALA B 1 141 ? 8.156 9.414 -2.289 1 98.62 141 ALA B N 1
ATOM 2690 C CA . ALA B 1 141 ? 7.965 8.414 -1.242 1 98.62 141 ALA B CA 1
ATOM 2691 C C . ALA B 1 141 ? 7.137 8.977 -0.091 1 98.62 141 ALA B C 1
ATOM 2693 O O . ALA B 1 141 ? 7.539 9.938 0.562 1 98.62 141 ALA B O 1
ATOM 2694 N N . ALA B 1 142 ? 6.027 8.359 0.178 1 98.44 142 ALA B N 1
ATOM 2695 C CA . ALA B 1 142 ? 5.074 8.969 1.104 1 98.44 142 ALA B CA 1
ATOM 2696 C C . ALA B 1 142 ? 4.766 8.031 2.268 1 98.44 142 ALA B C 1
ATOM 2698 O O . ALA B 1 142 ? 4.559 6.828 2.068 1 98.44 142 ALA B O 1
ATOM 2699 N N . THR B 1 143 ? 4.77 8.562 3.486 1 98.12 143 THR B N 1
ATOM 2700 C CA . THR B 1 143 ? 4.211 7.879 4.648 1 98.12 143 THR B CA 1
ATOM 2701 C C . THR B 1 143 ? 2.701 7.711 4.504 1 98.12 143 THR B C 1
ATOM 2703 O O . THR B 1 143 ? 2.1 8.242 3.568 1 98.12 143 THR B O 1
ATOM 2706 N N . PRO B 1 144 ? 2.092 6.945 5.43 1 96.5 144 PRO B N 1
ATOM 2707 C CA . PRO B 1 144 ? 0.629 6.891 5.391 1 96.5 144 PRO B CA 1
ATOM 2708 C C . PRO B 1 144 ? -0.013 8.273 5.461 1 96.5 144 PRO B C 1
ATOM 2710 O O . PRO B 1 144 ? -0.97 8.555 4.73 1 96.5 144 PRO B O 1
ATOM 2713 N N . THR B 1 145 ? 0.571 9.188 6.215 1 95.06 145 THR B N 1
ATOM 2714 C CA . THR B 1 145 ? 0.109 10.57 6.281 1 95.06 145 THR B CA 1
ATOM 2715 C C . THR B 1 145 ? 0.247 11.25 4.922 1 95.06 145 THR B C 1
ATOM 2717 O O . THR B 1 145 ? -0.712 11.836 4.414 1 95.06 145 THR B O 1
ATOM 2720 N N . GLY B 1 146 ? 1.35 11.078 4.316 1 96.38 146 GLY B N 1
ATOM 2721 C CA . GLY B 1 146 ? 1.653 11.727 3.049 1 96.38 146 GLY B CA 1
ATOM 2722 C C . GLY B 1 146 ? 0.906 11.125 1.875 1 96.38 146 GLY B C 1
ATOM 2723 O O . GLY B 1 146 ? 0.792 11.742 0.817 1 96.38 146 GLY B O 1
ATOM 2724 N N . SER B 1 147 ? 0.394 9.891 2.033 1 96.44 147 SER B N 1
ATOM 2725 C CA . SER B 1 147 ? -0.288 9.203 0.944 1 96.44 147 SER B CA 1
ATOM 2726 C C . SER B 1 147 ? -1.61 9.883 0.602 1 96.44 147 SER B C 1
ATOM 2728 O O . SER B 1 147 ? -2.201 9.609 -0.446 1 96.44 147 SER B O 1
ATOM 2730 N N . ARG B 1 148 ? -2.023 10.852 1.394 1 92.31 148 ARG B N 1
ATOM 2731 C CA . ARG B 1 148 ? -3.262 11.594 1.173 1 92.31 148 ARG B CA 1
ATOM 2732 C C . ARG B 1 148 ? -2.979 12.992 0.645 1 92.31 148 ARG B C 1
ATOM 2734 O O . ARG B 1 148 ? -3.893 13.805 0.504 1 92.31 148 ARG B O 1
ATOM 2741 N N . GLY B 1 149 ? -1.759 13.258 0.383 1 92.06 149 GLY B N 1
ATOM 2742 C CA . GLY B 1 149 ? -1.34 14.555 -0.121 1 92.06 149 GLY B CA 1
ATOM 2743 C C . GLY B 1 149 ? -0.836 14.508 -1.551 1 92.06 149 GLY B C 1
ATOM 2744 O O . GLY B 1 149 ? -1.518 13.984 -2.438 1 92.06 149 GLY B O 1
ATOM 2745 N N . TYR B 1 150 ? 0.362 14.938 -1.731 1 93.44 150 TYR B N 1
ATOM 2746 C CA . TYR B 1 150 ? 0.956 15.07 -3.057 1 93.44 150 TYR B CA 1
ATOM 2747 C C . TYR B 1 150 ? 1.05 13.711 -3.746 1 93.44 150 TYR B C 1
ATOM 2749 O O . TYR B 1 150 ? 0.88 13.617 -4.965 1 93.44 150 TYR B O 1
ATOM 2757 N N . ALA B 1 151 ? 1.327 12.664 -2.969 1 95.56 151 ALA B N 1
ATOM 2758 C CA . ALA B 1 151 ? 1.439 11.328 -3.547 1 95.56 151 ALA B CA 1
ATOM 2759 C C . ALA B 1 151 ? 0.129 10.906 -4.207 1 95.56 151 ALA B C 1
ATOM 2761 O O . ALA B 1 151 ? 0.135 10.297 -5.277 1 95.56 151 ALA B O 1
ATOM 2762 N N . THR B 1 152 ? -0.929 11.195 -3.545 1 92.06 152 THR B N 1
ATOM 2763 C CA . THR B 1 152 ? -2.236 10.875 -4.109 1 92.06 152 THR B CA 1
ATOM 2764 C C . THR B 1 152 ? -2.486 11.68 -5.383 1 92.06 152 THR B C 1
ATOM 2766 O O . THR B 1 152 ? -3.02 11.148 -6.359 1 92.06 152 THR B O 1
ATOM 2769 N N . ASP B 1 153 ? -2.107 12.969 -5.406 1 90.81 153 ASP B N 1
ATOM 2770 C CA . ASP B 1 153 ? -2.252 13.828 -6.582 1 90.81 153 ASP B CA 1
ATOM 2771 C C . ASP B 1 153 ? -1.476 13.266 -7.77 1 90.81 153 ASP B C 1
ATOM 2773 O O . ASP B 1 153 ? -1.881 13.438 -8.922 1 90.81 153 ASP B O 1
ATOM 2777 N N . ALA B 1 154 ? -0.429 12.57 -7.422 1 92.12 154 ALA B N 1
ATOM 2778 C CA . ALA B 1 154 ? 0.407 11.969 -8.461 1 92.12 154 ALA B CA 1
ATOM 2779 C C . ALA B 1 154 ? -0.133 10.609 -8.883 1 92.12 154 ALA B C 1
ATOM 2781 O O . ALA B 1 154 ? 0.461 9.93 -9.727 1 92.12 154 ALA B O 1
ATOM 2782 N N . GLY B 1 155 ? -1.214 10.148 -8.266 1 91.38 155 GLY B N 1
ATOM 2783 C CA . GLY B 1 155 ? -1.863 8.914 -8.672 1 91.38 155 GLY B CA 1
ATOM 2784 C C . GLY B 1 155 ? -1.555 7.746 -7.758 1 91.38 155 GLY B C 1
ATOM 2785 O O . GLY B 1 155 ? -1.834 6.594 -8.102 1 91.38 155 GLY B O 1
ATOM 2786 N N . GLY B 1 156 ? -0.973 8.016 -6.652 1 95.5 156 GLY B N 1
ATOM 2787 C CA . GLY B 1 156 ? -0.611 6.961 -5.723 1 95.5 156 GLY B CA 1
ATOM 2788 C C . GLY B 1 156 ? -1.777 6.488 -4.875 1 95.5 156 GLY B C 1
ATOM 2789 O O . GLY B 1 156 ? -2.828 7.133 -4.84 1 95.5 156 GLY B O 1
ATOM 2790 N N . PRO B 1 157 ? -1.553 5.395 -4.227 1 96.44 157 PRO B N 1
ATOM 2791 C CA . PRO B 1 157 ? -2.59 4.867 -3.34 1 96.44 157 PRO B CA 1
ATOM 2792 C C . PRO B 1 157 ? -2.646 5.59 -1.996 1 96.44 157 PRO B C 1
ATOM 2794 O O . PRO B 1 157 ? -1.684 6.262 -1.612 1 96.44 157 PRO B O 1
ATOM 2797 N N . ARG B 1 158 ? -3.805 5.516 -1.358 1 96.06 158 ARG B N 1
ATOM 2798 C CA . ARG B 1 158 ? -3.934 5.953 0.029 1 96.06 158 ARG B CA 1
ATOM 2799 C C . ARG B 1 158 ? -3.602 4.82 0.992 1 96.06 158 ARG B C 1
ATOM 2801 O O . ARG B 1 158 ? -4.184 3.734 0.906 1 96.06 158 ARG B O 1
ATOM 2808 N N . LEU B 1 159 ? -2.678 5.023 1.841 1 96.75 159 LEU B N 1
ATOM 2809 C CA . LEU B 1 159 ? -2.312 4.047 2.861 1 96.75 159 LEU B CA 1
ATOM 2810 C C . LEU B 1 159 ? -3.049 4.328 4.168 1 96.75 159 LEU B C 1
ATOM 2812 O O . LEU B 1 159 ? -3.045 5.457 4.656 1 96.75 159 LEU B O 1
ATOM 2816 N N . GLU B 1 160 ? -3.662 3.32 4.66 1 93.88 160 GLU B N 1
ATOM 2817 C CA . GLU B 1 160 ? -4.246 3.494 5.984 1 93.88 160 GLU B CA 1
ATOM 2818 C C . GLU B 1 160 ? -3.164 3.742 7.035 1 93.88 160 GLU B C 1
ATOM 2820 O O . GLU B 1 160 ? -2.037 3.26 6.898 1 93.88 160 GLU B O 1
ATOM 2825 N N . PRO B 1 161 ? -3.471 4.441 8.109 1 88.62 161 PRO B N 1
ATOM 2826 C CA . PRO B 1 161 ? -2.477 4.906 9.078 1 88.62 161 PRO B CA 1
ATOM 2827 C C . PRO B 1 161 ? -1.709 3.76 9.734 1 88.62 161 PRO B C 1
ATOM 2829 O O . PRO B 1 161 ? -0.57 3.943 10.164 1 88.62 161 PRO B O 1
ATOM 2832 N N . ASP B 1 162 ? -2.303 2.615 9.789 1 88.25 162 ASP B N 1
ATOM 2833 C CA . ASP B 1 162 ? -1.679 1.521 10.523 1 88.25 162 ASP B CA 1
ATOM 2834 C C . ASP B 1 162 ? -0.859 0.629 9.594 1 88.25 162 ASP B C 1
ATOM 2836 O O . ASP B 1 162 ? -0.282 -0.369 10.031 1 88.25 162 ASP B O 1
ATOM 2840 N N . VAL B 1 163 ? -0.785 0.996 8.352 1 93.88 163 VAL B N 1
ATOM 2841 C CA . VAL B 1 163 ? 0.017 0.233 7.398 1 93.88 163 VAL B CA 1
ATOM 2842 C C . VAL B 1 163 ? 1.484 0.639 7.516 1 93.88 163 VAL B C 1
ATOM 2844 O O . VAL B 1 163 ? 1.837 1.795 7.27 1 93.88 163 VAL B O 1
ATOM 2847 N N . PRO B 1 164 ? 2.307 -0.248 7.902 1 94.31 164 PRO B N 1
ATOM 2848 C CA . PRO B 1 164 ? 3.729 0.074 8.039 1 94.31 164 PRO B CA 1
ATOM 2849 C C . PRO B 1 164 ? 4.48 -0.004 6.707 1 94.31 164 PRO B C 1
ATOM 2851 O O . PRO B 1 164 ? 5.367 -0.846 6.547 1 94.31 164 PRO B O 1
ATOM 2854 N N . ALA B 1 165 ? 4.129 0.861 5.844 1 97.44 165 ALA B N 1
ATOM 2855 C CA . ALA B 1 165 ? 4.746 0.884 4.52 1 97.44 165 ALA B CA 1
ATOM 2856 C C . ALA B 1 165 ? 4.77 2.301 3.949 1 97.44 165 ALA B C 1
ATOM 2858 O O . ALA B 1 165 ? 4.199 3.223 4.539 1 97.44 165 ALA B O 1
ATOM 2859 N N . VAL B 1 166 ? 5.488 2.4 2.879 1 98 166 VAL B N 1
ATOM 2860 C CA . VAL B 1 166 ? 5.672 3.66 2.166 1 98 166 VAL B CA 1
ATOM 2861 C C . VAL B 1 166 ? 5.203 3.512 0.721 1 98 166 VAL B C 1
ATOM 2863 O O . VAL B 1 166 ? 5.484 2.502 0.071 1 98 166 VAL B O 1
ATOM 2866 N N . GLY B 1 167 ? 4.375 4.449 0.326 1 98.25 167 GLY B N 1
ATOM 2867 C CA . GLY B 1 167 ? 4.07 4.512 -1.095 1 98.25 167 GLY B CA 1
ATOM 2868 C C . GLY B 1 167 ? 5.152 5.191 -1.909 1 98.25 167 GLY B C 1
ATOM 2869 O O . GLY B 1 167 ? 5.625 6.273 -1.544 1 98.25 167 GLY B O 1
ATOM 2870 N N . VAL B 1 168 ? 5.609 4.602 -2.941 1 98.31 168 VAL B N 1
ATOM 2871 C CA . VAL B 1 168 ? 6.555 5.195 -3.881 1 98.31 168 VAL B CA 1
ATOM 2872 C C . VAL B 1 168 ? 5.875 5.422 -5.23 1 98.31 168 VAL B C 1
ATOM 2874 O O . VAL B 1 168 ? 5.473 4.465 -5.898 1 98.31 168 VAL B O 1
ATOM 2877 N N . VAL B 1 169 ? 5.762 6.66 -5.641 1 97.31 169 VAL B N 1
ATOM 2878 C CA . VAL B 1 169 ? 4.906 7.051 -6.754 1 97.31 169 VAL B CA 1
ATOM 2879 C C . VAL B 1 169 ? 5.711 7.871 -7.762 1 97.31 169 VAL B C 1
ATOM 2881 O O . VAL B 1 169 ? 6.227 8.938 -7.43 1 97.31 169 VAL B O 1
ATOM 2884 N N . PRO B 1 170 ? 5.871 7.414 -8.969 1 96.12 170 PRO B N 1
ATOM 2885 C CA . PRO B 1 170 ? 6.496 8.25 -10 1 96.12 170 PRO B CA 1
ATOM 2886 C C . PRO B 1 170 ? 5.648 9.461 -10.367 1 96.12 170 PRO B C 1
ATOM 2888 O O . PRO B 1 170 ? 4.418 9.375 -10.414 1 96.12 170 PRO B O 1
ATOM 2891 N N . ILE B 1 171 ? 6.312 10.539 -10.594 1 94.19 171 ILE B N 1
ATOM 2892 C CA . ILE B 1 171 ? 5.652 11.766 -11.039 1 94.19 171 ILE B CA 1
ATOM 2893 C C . ILE B 1 171 ? 5.777 11.898 -12.555 1 94.19 171 ILE B C 1
ATOM 2895 O O . ILE B 1 171 ? 6.879 12.062 -13.078 1 94.19 171 ILE B O 1
ATOM 2899 N N . SER B 1 172 ? 4.68 11.789 -13.258 1 89.94 172 SER B N 1
ATOM 2900 C CA . SER B 1 172 ? 4.633 11.898 -14.711 1 89.94 172 SER B CA 1
ATOM 2901 C C . SER B 1 172 ? 5.621 10.938 -15.367 1 89.94 172 SER B C 1
ATOM 2903 O O . SER B 1 172 ? 6.496 11.359 -16.125 1 89.94 172 SER B O 1
ATOM 2905 N N . PRO B 1 173 ? 5.426 9.68 -15.086 1 91 173 PRO B N 1
ATOM 2906 C CA . PRO B 1 173 ? 6.367 8.695 -15.625 1 91 173 PRO B CA 1
ATOM 2907 C C . PRO B 1 173 ? 6.285 8.562 -17.141 1 91 173 PRO B C 1
ATOM 2909 O O . PRO B 1 173 ? 5.199 8.68 -17.719 1 91 173 PRO B O 1
ATOM 2912 N N . PHE B 1 174 ? 7.43 8.312 -17.688 1 86.31 174 PHE B N 1
ATOM 2913 C CA . PHE B 1 174 ? 7.523 8.023 -19.109 1 86.31 174 PHE B CA 1
ATOM 2914 C C . PHE B 1 174 ? 7.387 6.527 -19.359 1 86.31 174 PHE B C 1
ATOM 2916 O O . PHE B 1 174 ? 8.344 5.871 -19.781 1 86.31 174 PHE B O 1
ATOM 2923 N N . ARG B 1 175 ? 6.391 5.926 -18.969 1 79.06 175 ARG B N 1
ATOM 2924 C CA . ARG B 1 175 ? 6.094 4.52 -19.219 1 79.06 175 ARG B CA 1
ATOM 2925 C C . ARG B 1 175 ? 4.594 4.293 -19.375 1 79.06 175 ARG B C 1
ATOM 2927 O O . ARG B 1 175 ? 3.789 5.098 -18.906 1 79.06 175 ARG B O 1
ATOM 2934 N N . VAL B 1 176 ? 4.391 3.293 -20.031 1 68.06 176 VAL B N 1
ATOM 2935 C CA . VAL B 1 176 ? 2.998 2.975 -20.328 1 68.06 176 VAL B CA 1
ATOM 2936 C C . VAL B 1 176 ? 2.303 2.455 -19.078 1 68.06 176 VAL B C 1
ATOM 2938 O O . VAL B 1 176 ? 1.156 2.818 -18.797 1 68.06 176 VAL B O 1
ATOM 2941 N N . ASP B 1 177 ? 3.127 1.802 -18.344 1 73.31 177 ASP B N 1
ATOM 2942 C CA . ASP B 1 177 ? 2.508 1.219 -17.156 1 73.31 177 ASP B CA 1
ATOM 2943 C C . ASP B 1 177 ? 2.723 2.107 -15.938 1 73.31 177 ASP B C 1
ATOM 2945 O O . ASP B 1 177 ? 3.859 2.439 -15.602 1 73.31 177 ASP B O 1
ATOM 2949 N N . ARG B 1 178 ? 1.661 2.756 -15.406 1 70.5 178 ARG B N 1
ATOM 2950 C CA . ARG B 1 178 ? 1.711 3.648 -14.25 1 70.5 178 ARG B CA 1
ATOM 2951 C C . ARG B 1 178 ? 1.806 2.855 -12.953 1 70.5 178 ARG B C 1
ATOM 2953 O O . ARG B 1 178 ? 0.907 2.924 -12.109 1 70.5 178 ARG B O 1
ATOM 2960 N N . THR B 1 179 ? 2.932 2.375 -12.797 1 86.31 179 THR B N 1
ATOM 2961 C CA . THR B 1 179 ? 3.051 1.493 -11.641 1 86.31 179 THR B CA 1
ATOM 2962 C C . THR B 1 179 ? 3.512 2.27 -10.406 1 86.31 179 THR B C 1
ATOM 2964 O O . THR B 1 179 ? 4.438 3.078 -10.492 1 86.31 179 THR B O 1
ATOM 2967 N N . ASN B 1 180 ? 2.738 2.199 -9.336 1 94.81 180 ASN B N 1
ATOM 2968 C CA . ASN B 1 180 ? 3.111 2.619 -7.984 1 94.81 180 ASN B CA 1
ATOM 2969 C C . ASN B 1 180 ? 3.564 1.435 -7.137 1 94.81 180 ASN B C 1
ATOM 2971 O O . ASN B 1 180 ? 3.191 0.292 -7.406 1 94.81 180 ASN B O 1
ATOM 2975 N N . TRP B 1 181 ? 4.41 1.76 -6.199 1 97.06 181 TRP B N 1
ATOM 2976 C CA . TRP B 1 181 ? 4.93 0.701 -5.34 1 97.06 181 TRP B CA 1
ATOM 2977 C C . TRP B 1 181 ? 4.617 0.987 -3.875 1 97.06 181 TRP B C 1
ATOM 2979 O O . TRP B 1 181 ? 4.562 2.148 -3.461 1 97.06 181 TRP B O 1
ATOM 2989 N N . VAL B 1 182 ? 4.371 -0.01 -3.146 1 98.06 182 VAL B N 1
ATOM 2990 C CA . VAL B 1 182 ? 4.289 0.049 -1.69 1 98.06 182 VAL B CA 1
ATOM 2991 C C . VAL B 1 182 ? 5.395 -0.807 -1.077 1 98.06 182 VAL B C 1
ATOM 2993 O O . VAL B 1 182 ? 5.484 -2.006 -1.351 1 98.06 182 VAL B O 1
ATOM 2996 N N . VAL B 1 183 ? 6.234 -0.143 -0.276 1 97.31 183 VAL B N 1
ATOM 2997 C CA . VAL B 1 183 ? 7.48 -0.753 0.178 1 97.31 183 VAL B CA 1
ATOM 2998 C C . VAL B 1 183 ? 7.652 -0.522 1.678 1 97.31 183 VAL B C 1
ATOM 3000 O O . VAL B 1 183 ? 7.352 0.561 2.184 1 97.31 183 VAL B O 1
ATOM 3003 N N . ALA B 1 184 ? 8.102 -1.53 2.322 1 95.38 184 ALA B N 1
ATOM 3004 C CA . ALA B 1 184 ? 8.461 -1.344 3.725 1 95.38 184 ALA B CA 1
ATOM 3005 C C . ALA B 1 184 ? 9.906 -0.878 3.857 1 95.38 184 ALA B C 1
ATOM 3007 O O . ALA B 1 184 ? 10.812 -1.446 3.236 1 95.38 184 ALA B O 1
ATOM 3008 N N . PRO B 1 185 ? 10.125 0.144 4.637 1 95.75 185 PRO B N 1
ATOM 3009 C CA . PRO B 1 185 ? 11.516 0.538 4.895 1 95.75 185 PRO B CA 1
ATOM 3010 C C . PRO B 1 185 ? 12.336 -0.581 5.527 1 95.75 185 PRO B C 1
ATOM 3012 O O . PRO B 1 185 ? 11.781 -1.465 6.184 1 95.75 185 PRO B O 1
ATOM 3015 N N . PRO B 1 186 ? 13.727 -0.603 5.371 1 97.25 186 PRO B N 1
ATOM 3016 C CA . PRO B 1 186 ? 14.5 0.463 4.723 1 97.25 186 PRO B CA 1
ATOM 3017 C C . PRO B 1 186 ? 14.359 0.449 3.203 1 97.25 186 PRO B C 1
ATOM 3019 O O . PRO B 1 186 ? 14.234 -0.62 2.602 1 97.25 186 PRO B O 1
ATOM 3022 N N . LEU B 1 187 ? 14.273 1.61 2.586 1 96.88 187 LEU B N 1
ATOM 3023 C CA . LEU B 1 187 ? 14.328 1.732 1.133 1 96.88 187 LEU B CA 1
ATOM 3024 C C . LEU B 1 187 ? 15.258 2.871 0.719 1 96.88 187 LEU B C 1
ATOM 3026 O O . LEU B 1 187 ? 15.617 3.713 1.544 1 96.88 187 LEU B O 1
ATOM 3030 N N . SER B 1 188 ? 15.672 2.861 -0.496 1 97.69 188 SER B N 1
ATOM 3031 C CA . SER B 1 188 ? 16.5 3.926 -1.046 1 97.69 188 SER B CA 1
ATOM 3032 C C . SER B 1 188 ? 16.062 4.309 -2.453 1 97.69 188 SER B C 1
ATOM 3034 O O . SER B 1 188 ? 15.547 3.467 -3.197 1 97.69 188 SER B O 1
ATOM 3036 N N . VAL B 1 189 ? 16.203 5.523 -2.719 1 97.31 189 VAL B N 1
ATOM 3037 C CA . VAL B 1 189 ? 15.945 6.043 -4.059 1 97.31 189 VAL B CA 1
ATOM 3038 C C . VAL B 1 189 ? 17.203 6.73 -4.594 1 97.31 189 VAL B C 1
ATOM 3040 O O . VAL B 1 189 ? 17.844 7.508 -3.881 1 97.31 189 VAL B O 1
ATOM 3043 N N . THR B 1 190 ? 17.516 6.434 -5.801 1 95.88 190 THR B N 1
ATOM 3044 C CA . THR B 1 190 ? 18.703 7.008 -6.414 1 95.88 190 THR B CA 1
ATOM 3045 C C . THR B 1 190 ? 18.391 7.555 -7.805 1 95.88 190 THR B C 1
ATOM 3047 O O . THR B 1 190 ? 17.516 7.031 -8.492 1 95.88 190 THR B O 1
ATOM 3050 N N . VAL B 1 191 ? 19.109 8.602 -8.117 1 93.12 191 VAL B N 1
ATOM 3051 C CA . VAL B 1 191 ? 19.094 9.094 -9.492 1 93.12 191 VAL B CA 1
ATOM 3052 C C . VAL B 1 191 ? 20.109 8.328 -10.32 1 93.12 191 VAL B C 1
ATOM 3054 O O . VAL B 1 191 ? 21.297 8.32 -10 1 93.12 191 VAL B O 1
ATOM 3057 N N . ALA B 1 192 ? 19.656 7.688 -11.273 1 91.06 192 ALA B N 1
ATOM 3058 C CA . ALA B 1 192 ? 20.547 6.844 -12.062 1 91.06 192 ALA B CA 1
ATOM 3059 C C . ALA B 1 192 ? 21.109 7.613 -13.25 1 91.06 192 ALA B C 1
ATOM 3061 O O . ALA B 1 192 ? 22.203 7.297 -13.742 1 91.06 192 ALA B O 1
ATOM 3062 N N . ARG B 1 193 ? 20.359 8.516 -13.719 1 81.81 193 ARG B N 1
ATOM 3063 C CA . ARG B 1 193 ? 20.828 9.305 -14.852 1 81.81 193 ARG B CA 1
ATOM 3064 C C . ARG B 1 193 ? 20.516 10.789 -14.648 1 81.81 193 ARG B C 1
ATOM 3066 O O . ARG B 1 193 ? 19.438 11.141 -14.156 1 81.81 193 ARG B O 1
ATOM 3073 N N . ASP B 1 194 ? 21.594 11.492 -14.734 1 65.62 194 ASP B N 1
ATOM 3074 C CA . ASP B 1 194 ? 21.469 12.93 -14.5 1 65.62 194 ASP B CA 1
ATOM 3075 C C . ASP B 1 194 ? 21.422 13.695 -15.82 1 65.62 194 ASP B C 1
ATOM 3077 O O . ASP B 1 194 ? 22.469 14.031 -16.391 1 65.62 194 ASP B O 1
ATOM 3081 N N . GLU B 1 195 ? 20.328 13.672 -16.328 1 69.88 195 GLU B N 1
ATOM 3082 C CA . GLU B 1 195 ? 20.234 14.531 -17.5 1 69.88 195 GLU B CA 1
ATOM 3083 C C . GLU B 1 195 ? 19.922 15.969 -17.109 1 69.88 195 GLU B C 1
ATOM 3085 O O . GLU B 1 195 ? 20.156 16.891 -17.875 1 69.88 195 GLU B O 1
ATOM 3090 N N . THR B 1 196 ? 19.375 16.109 -15.938 1 76.81 196 THR B N 1
ATOM 3091 C CA . THR B 1 196 ? 19.031 17.406 -15.352 1 76.81 196 THR B CA 1
ATOM 3092 C C . THR B 1 196 ? 19.188 17.359 -13.836 1 76.81 196 THR B C 1
ATOM 3094 O O . THR B 1 196 ? 19.25 16.281 -13.234 1 76.81 196 THR B O 1
ATOM 3097 N N . SER B 1 197 ? 19.266 18.531 -13.336 1 87.5 197 SER B N 1
ATOM 3098 C CA . SER B 1 197 ? 19.391 18.625 -11.891 1 87.5 197 SER B CA 1
ATOM 3099 C C . SER B 1 197 ? 18.156 18.078 -11.188 1 87.5 197 SER B C 1
ATOM 3101 O O . SER B 1 197 ? 17.031 18.312 -11.625 1 87.5 197 SER B O 1
ATOM 3103 N N . VAL B 1 198 ? 18.406 17.234 -10.164 1 93.19 198 VAL B N 1
ATOM 3104 C CA . VAL B 1 198 ? 17.312 16.688 -9.359 1 93.19 198 VAL B CA 1
ATOM 3105 C C . VAL B 1 198 ? 17.375 17.266 -7.949 1 93.19 198 VAL B C 1
ATOM 3107 O O . VAL B 1 198 ? 18.438 17.281 -7.324 1 93.19 198 VAL B O 1
ATOM 3110 N N . GLU B 1 199 ? 16.266 17.766 -7.504 1 94.62 199 GLU B N 1
ATOM 3111 C CA . GLU B 1 199 ? 16.172 18.359 -6.172 1 94.62 199 GLU B CA 1
ATOM 3112 C C . GLU B 1 199 ? 15.516 17.391 -5.184 1 94.62 199 GLU B C 1
ATOM 3114 O O . GLU B 1 199 ? 14.625 16.641 -5.555 1 94.62 199 GLU B O 1
ATOM 3119 N N . LEU B 1 200 ? 15.992 17.516 -3.973 1 96.88 200 LEU B N 1
ATOM 3120 C CA . LEU B 1 200 ? 15.398 16.766 -2.863 1 96.88 200 LEU B CA 1
ATOM 3121 C C . LEU B 1 200 ? 14.469 17.656 -2.049 1 96.88 200 LEU B C 1
ATOM 3123 O O . LEU B 1 200 ? 14.859 18.75 -1.612 1 96.88 200 LEU B O 1
ATOM 3127 N N . HIS B 1 201 ? 13.234 17.25 -1.961 1 97.56 201 HIS B N 1
ATOM 3128 C CA . HIS B 1 201 ? 12.25 17.938 -1.133 1 97.56 201 HIS B CA 1
ATOM 3129 C C . HIS B 1 201 ? 11.773 17.047 0.004 1 97.56 201 HIS B C 1
ATOM 3131 O O . HIS B 1 201 ? 11.461 15.867 -0.212 1 97.56 201 HIS B O 1
ATOM 3137 N N . VAL B 1 202 ? 11.742 17.562 1.217 1 97.62 202 VAL B N 1
ATOM 3138 C CA . VAL B 1 202 ? 11.195 16.891 2.389 1 97.62 202 VAL B CA 1
ATOM 3139 C C . VAL B 1 202 ? 10.016 17.688 2.936 1 97.62 202 VAL B C 1
ATOM 3141 O O . VAL B 1 202 ? 10.172 18.844 3.367 1 97.62 202 VAL B O 1
ATOM 3144 N N . ASP B 1 203 ? 8.891 17.094 2.898 1 96.75 203 ASP B N 1
ATOM 3145 C CA . ASP B 1 203 ? 7.652 17.766 3.285 1 96.75 203 ASP B CA 1
ATOM 3146 C C . ASP B 1 203 ? 7.52 19.125 2.598 1 96.75 203 ASP B C 1
ATOM 3148 O O . ASP B 1 203 ? 7.199 20.125 3.242 1 96.75 203 ASP B O 1
ATOM 3152 N N . GLY B 1 204 ? 7.906 19.062 1.306 1 94.44 204 GLY B N 1
ATOM 3153 C CA . GLY B 1 204 ? 7.703 20.234 0.477 1 94.44 204 GLY B CA 1
ATOM 3154 C C . GLY B 1 204 ? 8.844 21.234 0.563 1 94.44 204 GLY B C 1
ATOM 3155 O O . GLY B 1 204 ? 8.922 22.172 -0.235 1 94.44 204 GLY B O 1
ATOM 3156 N N . ARG B 1 205 ? 9.727 21.047 1.5 1 95.19 205 ARG B N 1
ATOM 3157 C CA . ARG B 1 205 ? 10.859 21.953 1.661 1 95.19 205 ARG B CA 1
ATOM 3158 C C . ARG B 1 205 ? 12.07 21.453 0.888 1 95.19 205 ARG B C 1
ATOM 3160 O O . ARG B 1 205 ? 12.406 20.266 0.944 1 95.19 205 ARG B O 1
ATOM 3167 N N . THR B 1 206 ? 12.781 22.344 0.226 1 95.06 206 THR B N 1
ATOM 3168 C CA . THR B 1 206 ? 13.93 22 -0.601 1 95.06 206 THR B CA 1
ATOM 3169 C C . THR B 1 206 ? 15.164 21.766 0.263 1 95.06 206 THR B C 1
ATOM 3171 O O . THR B 1 206 ? 15.453 22.547 1.17 1 95.06 206 THR B O 1
ATOM 3174 N N . HIS B 1 207 ? 15.891 20.672 -0.014 1 95.12 207 HIS B N 1
ATOM 3175 C CA . HIS B 1 207 ? 17.109 20.344 0.702 1 95.12 207 HIS B CA 1
ATOM 3176 C C . HIS B 1 207 ? 18.312 20.281 -0.249 1 95.12 207 HIS B C 1
ATOM 3178 O O . HIS B 1 207 ? 19.297 19.594 0.035 1 95.12 207 HIS B O 1
ATOM 3184 N N . GLY B 1 208 ? 18.188 20.875 -1.463 1 92.44 208 GLY B N 1
ATOM 3185 C CA . GLY B 1 208 ? 19.281 20.922 -2.402 1 92.44 208 GLY B CA 1
ATOM 3186 C C . GLY B 1 208 ? 19.156 19.938 -3.547 1 92.44 208 GLY B C 1
ATOM 3187 O O . GLY B 1 208 ? 18.078 19.406 -3.783 1 92.44 208 GLY B O 1
ATOM 3188 N N . THR B 1 209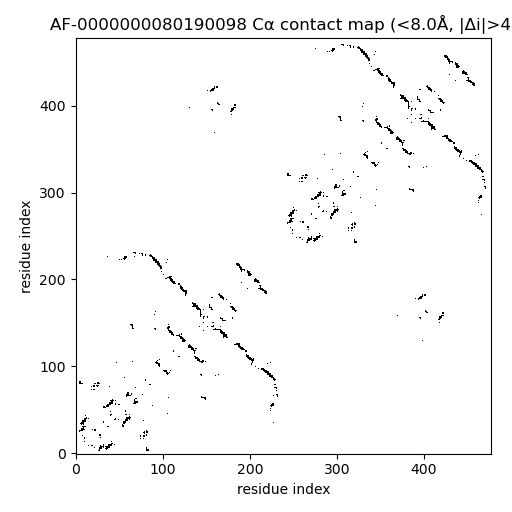 ? 20.344 19.766 -4.262 1 92.94 209 THR B N 1
ATOM 3189 C CA . THR B 1 209 ? 20.375 18.891 -5.426 1 92.94 209 THR B CA 1
ATOM 3190 C C . THR B 1 209 ? 21.125 17.594 -5.121 1 92.94 209 THR B C 1
ATOM 3192 O O . THR B 1 209 ? 21.984 17.578 -4.242 1 92.94 209 THR B O 1
ATOM 3195 N N . LEU B 1 210 ? 20.719 16.625 -5.812 1 92.94 210 LEU B N 1
ATOM 3196 C CA . LEU B 1 210 ? 21.344 15.32 -5.668 1 92.94 210 LEU B CA 1
ATOM 3197 C C . LEU B 1 210 ? 22.25 15.023 -6.855 1 92.94 210 LEU B C 1
ATOM 3199 O O . LEU B 1 210 ? 21.922 15.344 -7.996 1 92.94 210 LEU B O 1
ATOM 3203 N N . ALA B 1 211 ? 23.359 14.414 -6.562 1 91.19 211 ALA B N 1
ATOM 3204 C CA . ALA B 1 211 ? 24.203 13.891 -7.633 1 91.19 211 ALA B CA 1
ATOM 3205 C C . ALA B 1 211 ? 23.734 12.516 -8.086 1 91.19 211 ALA B C 1
ATOM 3207 O O . ALA B 1 211 ? 23.031 11.82 -7.348 1 91.19 211 ALA B O 1
ATOM 3208 N N . VAL B 1 212 ? 24.172 12.195 -9.266 1 92 212 VAL B N 1
ATOM 3209 C CA . VAL B 1 212 ? 23.906 10.852 -9.773 1 92 212 VAL B CA 1
ATOM 3210 C C . VAL B 1 212 ? 24.469 9.805 -8.812 1 92 212 VAL B C 1
ATOM 3212 O O . VAL B 1 212 ? 25.578 9.969 -8.297 1 92 212 VAL B O 1
ATOM 3215 N N . ASP B 1 213 ? 23.656 8.812 -8.5 1 91.56 213 ASP B N 1
ATOM 3216 C CA . ASP B 1 213 ? 24.016 7.629 -7.727 1 91.56 213 ASP B CA 1
ATOM 3217 C C . ASP B 1 213 ? 24.094 7.949 -6.234 1 91.56 213 ASP B C 1
ATOM 3219 O O . ASP B 1 213 ? 24.453 7.086 -5.426 1 91.56 213 ASP B O 1
ATOM 3223 N N . ASP B 1 214 ? 23.812 9.266 -5.891 1 92.06 214 ASP B N 1
ATOM 3224 C CA . ASP B 1 214 ? 23.672 9.578 -4.473 1 92.06 214 ASP B CA 1
ATOM 3225 C C . ASP B 1 214 ? 22.406 8.945 -3.9 1 92.06 214 ASP B C 1
ATOM 3227 O O . ASP B 1 214 ? 21.297 9.289 -4.312 1 92.06 214 ASP B O 1
ATOM 3231 N N . PRO B 1 215 ? 22.562 8.078 -2.986 1 94.81 215 PRO B N 1
ATOM 3232 C CA . PRO B 1 215 ? 21.359 7.426 -2.447 1 94.81 215 PRO B CA 1
ATOM 3233 C C . PRO B 1 215 ? 20.625 8.297 -1.426 1 94.81 215 PRO B C 1
ATOM 3235 O O . PRO B 1 215 ? 21.266 8.984 -0.627 1 94.81 215 PRO B O 1
ATOM 3238 N N . VAL B 1 216 ? 19.391 8.367 -1.514 1 98 216 VAL B N 1
ATOM 3239 C CA . VAL B 1 216 ? 18.516 8.859 -0.449 1 98 216 VAL B CA 1
ATOM 3240 C C . VAL B 1 216 ? 17.953 7.688 0.34 1 98 216 VAL B C 1
ATOM 3242 O O . VAL B 1 216 ? 17.016 7.02 -0.118 1 98 216 VAL B O 1
ATOM 3245 N N . ALA B 1 217 ? 18.5 7.473 1.464 1 98.38 217 ALA B N 1
ATOM 3246 C CA . ALA B 1 217 ? 18.094 6.352 2.305 1 98.38 217 ALA B CA 1
ATOM 3247 C C . ALA B 1 217 ? 16.922 6.75 3.205 1 98.38 217 ALA B C 1
ATOM 3249 O O . ALA B 1 217 ? 16.953 7.809 3.836 1 98.38 217 ALA B O 1
ATOM 3250 N N . LEU B 1 218 ? 15.938 5.926 3.211 1 98.5 218 LEU B N 1
ATOM 3251 C CA . LEU B 1 218 ? 14.742 6.16 4.008 1 98.5 218 LEU B CA 1
ATOM 3252 C C . LEU B 1 218 ? 14.508 5.023 4.992 1 98.5 218 LEU B C 1
ATOM 3254 O O . LEU B 1 218 ? 14.422 3.857 4.594 1 98.5 218 LEU B O 1
ATOM 3258 N N . THR B 1 219 ? 14.453 5.336 6.219 1 98.25 219 THR B N 1
ATOM 3259 C CA . THR B 1 219 ? 14.078 4.426 7.297 1 98.25 219 THR B CA 1
ATOM 3260 C C . THR B 1 219 ? 12.977 5.035 8.164 1 98.25 219 THR B C 1
ATOM 3262 O O . THR B 1 219 ? 12.656 6.219 8.023 1 98.25 219 THR B O 1
ATOM 3265 N N . TRP B 1 220 ? 12.383 4.152 8.961 1 97.69 220 TRP B N 1
ATOM 3266 C CA . TRP B 1 220 ? 11.391 4.719 9.867 1 97.69 220 TRP B CA 1
ATOM 3267 C C . TRP B 1 220 ? 12.039 5.688 10.852 1 97.69 220 TRP B C 1
ATOM 3269 O O . TRP B 1 220 ? 13.078 5.379 11.438 1 97.69 220 TRP B O 1
ATOM 3279 N N . GLY B 1 221 ? 11.461 6.859 10.945 1 97 221 GLY B N 1
ATOM 3280 C CA . GLY B 1 221 ? 11.875 7.824 11.945 1 97 221 GLY B CA 1
ATOM 3281 C C . GLY B 1 221 ? 11.078 7.73 13.234 1 97 221 GLY B C 1
ATOM 3282 O O . GLY B 1 221 ? 10.258 6.82 13.398 1 97 221 GLY B O 1
ATOM 3283 N N . GLU B 1 222 ? 11.375 8.633 14.102 1 95.69 222 GLU B N 1
ATOM 3284 C CA . GLU B 1 222 ? 10.562 8.734 15.312 1 95.69 222 GLU B CA 1
ATOM 3285 C C . GLU B 1 222 ? 9.125 9.133 14.977 1 95.69 222 GLU B C 1
ATOM 3287 O O . GLU B 1 222 ? 8.898 10.086 14.234 1 95.69 222 GLU B O 1
ATOM 3292 N N . PRO B 1 223 ? 8.211 8.344 15.438 1 96.44 223 PRO B N 1
ATOM 3293 C CA . PRO B 1 223 ? 6.82 8.711 15.164 1 96.44 223 PRO B CA 1
ATOM 3294 C C . PRO B 1 223 ? 6.449 10.078 15.719 1 96.44 223 PRO B C 1
ATOM 3296 O O . PRO B 1 223 ? 7.07 10.547 16.688 1 96.44 223 PRO B O 1
ATOM 3299 N N . LEU B 1 224 ? 5.562 10.727 15.031 1 96.19 224 LEU B N 1
ATOM 3300 C CA . LEU B 1 224 ? 5.008 11.984 15.516 1 96.19 224 LEU B CA 1
ATOM 3301 C C . LEU B 1 224 ? 3.723 11.75 16.312 1 96.19 224 LEU B C 1
ATOM 3303 O O . LEU B 1 224 ? 2.814 11.062 15.828 1 96.19 224 LEU B O 1
ATOM 3307 N N . ARG B 1 225 ? 3.637 12.32 17.516 1 96.44 225 ARG B N 1
ATOM 3308 C CA . ARG B 1 225 ? 2.398 12.258 18.281 1 96.44 225 ARG B CA 1
ATOM 3309 C C . ARG B 1 225 ? 1.433 13.359 17.859 1 96.44 225 ARG B C 1
ATOM 3311 O O . ARG B 1 225 ? 1.741 14.547 18 1 96.44 225 ARG B O 1
ATOM 3318 N N . VAL B 1 226 ? 0.336 12.891 17.344 1 96.06 226 VAL B N 1
ATOM 3319 C CA . VAL B 1 226 ? -0.664 13.828 16.844 1 96.06 226 VAL B CA 1
ATOM 3320 C C . VAL B 1 226 ? -1.89 13.812 17.75 1 96.06 226 VAL B C 1
ATOM 3322 O O . VAL B 1 226 ? -2.373 12.742 18.125 1 96.06 226 VAL B O 1
ATOM 3325 N N . ALA B 1 227 ? -2.328 14.969 18.078 1 96.06 227 ALA B N 1
ATOM 3326 C CA . ALA B 1 227 ? -3.529 15.078 18.906 1 96.06 227 ALA B CA 1
ATOM 3327 C C . ALA B 1 227 ? -4.789 14.875 18.062 1 96.06 227 ALA B C 1
ATOM 3329 O O . ALA B 1 227 ? -4.895 15.406 16.953 1 96.06 227 ALA B O 1
ATOM 3330 N N . VAL B 1 228 ? -5.652 14.117 18.625 1 93.62 228 VAL B N 1
ATOM 3331 C CA . VAL B 1 228 ? -6.934 13.836 17.984 1 93.62 228 VAL B CA 1
ATOM 3332 C C . VAL B 1 228 ? -8.07 14.383 18.844 1 93.62 228 VAL B C 1
ATOM 3334 O O . VAL B 1 228 ? -8.141 14.102 20.047 1 93.62 228 VAL B O 1
ATOM 3337 N N . VAL B 1 229 ? -8.859 15.211 18.234 1 93.5 229 VAL B N 1
ATOM 3338 C CA . VAL B 1 229 ? -10.031 15.781 18.906 1 93.5 229 VAL B CA 1
ATOM 3339 C C . VAL B 1 229 ? -11.305 15.32 18.203 1 93.5 229 VAL B C 1
ATOM 3341 O O . VAL B 1 229 ? -11.242 14.766 17.094 1 93.5 229 VAL B O 1
ATOM 3344 N N . PRO B 1 230 ? -12.391 15.438 18.781 1 86.06 230 PRO B N 1
ATOM 3345 C CA . PRO B 1 230 ? -13.633 15.008 18.125 1 86.06 230 PRO B CA 1
ATOM 3346 C C . PRO B 1 230 ? -13.805 15.602 16.734 1 86.06 230 PRO B C 1
ATOM 3348 O O . PRO B 1 230 ? -14.32 14.93 15.836 1 86.06 230 PRO B O 1
ATOM 3351 N N . ALA B 1 231 ? -13.336 16.734 16.547 1 78.44 231 ALA B N 1
ATOM 3352 C CA . ALA B 1 231 ? -13.477 17.406 15.258 1 78.44 231 ALA B CA 1
ATOM 3353 C C . ALA B 1 231 ? -12.633 16.719 14.188 1 78.44 231 ALA B C 1
ATOM 3355 O O . ALA B 1 231 ? -12.891 16.891 12.992 1 78.44 231 ALA B O 1
ATOM 3356 N N . THR B 1 232 ? -11.625 16.031 14.562 1 73.38 232 THR B N 1
ATOM 3357 C CA . THR B 1 232 ? -10.75 15.367 13.602 1 73.38 232 THR B CA 1
ATOM 3358 C C . THR B 1 232 ? -11.375 14.062 13.109 1 73.38 232 THR B C 1
ATOM 3360 O O . THR B 1 232 ? -10.938 13.492 12.102 1 73.38 232 THR B O 1
ATOM 3363 N N . ARG B 1 233 ? -12.328 13.484 13.75 1 64.31 233 ARG B N 1
ATOM 3364 C CA . ARG B 1 233 ? -12.914 12.18 13.453 1 64.31 233 ARG B CA 1
ATOM 3365 C C . ARG B 1 233 ? -14.031 12.305 12.422 1 64.31 233 ARG B C 1
ATOM 3367 O O . ARG B 1 233 ? -14.516 11.297 11.898 1 64.31 233 ARG B O 1
ATOM 3374 N N . ARG B 1 234 ? -14.344 13.523 12.07 1 57.03 234 ARG B N 1
ATOM 3375 C CA . ARG B 1 234 ? -15.461 13.672 11.141 1 57.03 234 ARG B CA 1
ATOM 3376 C C . ARG B 1 234 ? -15.039 13.312 9.719 1 57.03 234 ARG B C 1
ATOM 3378 O O . ARG B 1 234 ? -13.922 13.625 9.305 1 57.03 234 ARG B O 1
ATOM 3385 N N . PRO B 1 235 ? -15.742 12.359 9.023 1 52.34 235 PRO B N 1
ATOM 3386 C CA . PRO B 1 235 ? -15.445 12.039 7.629 1 52.34 235 PRO B CA 1
ATOM 3387 C C . PRO B 1 235 ? -15.203 13.289 6.777 1 52.34 235 PRO B C 1
ATOM 3389 O O . PRO B 1 235 ? -15.75 14.352 7.074 1 52.34 235 PRO B O 1
ATOM 3392 N N . PRO B 1 236 ? -14.031 13.258 6.031 1 48.31 236 PRO B N 1
ATOM 3393 C CA . PRO B 1 236 ? -13.75 14.438 5.207 1 48.31 236 PRO B CA 1
ATOM 3394 C C . PRO B 1 236 ? -14.984 14.953 4.469 1 48.31 236 PRO B C 1
ATOM 3396 O O . PRO B 1 236 ? -15.828 14.156 4.047 1 48.31 236 PRO B O 1
ATOM 3399 N N . ARG B 1 237 ? -15.367 16.172 4.723 1 40.19 237 ARG B N 1
ATOM 3400 C CA . ARG B 1 237 ? -16.469 16.766 3.963 1 40.19 237 ARG B CA 1
ATOM 3401 C C . ARG B 1 237 ? -16.172 16.7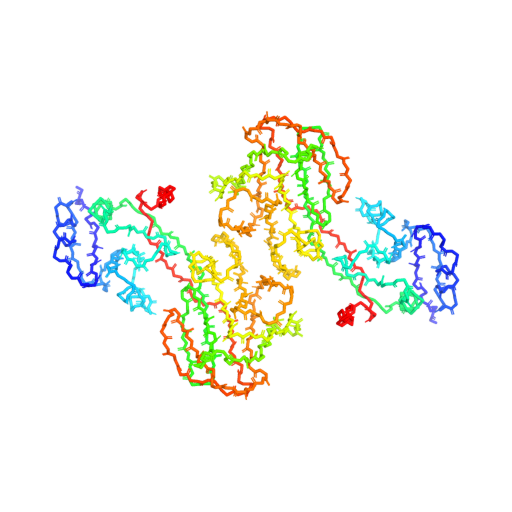19 2.465 1 40.19 237 ARG B C 1
ATOM 3403 O O . ARG B 1 237 ? -15.039 16.953 2.041 1 40.19 237 ARG B O 1
ATOM 3410 N N . PRO B 1 238 ? -17.031 15.984 1.654 1 36.72 238 PRO B N 1
ATOM 3411 C CA . PRO B 1 238 ? -16.891 16.125 0.203 1 36.72 238 PRO B CA 1
ATOM 3412 C C . PRO B 1 238 ? -16.609 17.562 -0.233 1 36.72 238 PRO B C 1
ATOM 3414 O O . PRO B 1 238 ? -17.156 18.5 0.344 1 36.72 238 PRO B O 1
ATOM 3417 N N . ASP B 1 239 ? -15.352 17.797 -0.723 1 31.78 239 ASP B N 1
ATOM 3418 C CA . ASP B 1 239 ? -15.266 19.109 -1.34 1 31.78 239 ASP B CA 1
ATOM 3419 C C . ASP B 1 239 ? -16.328 19.281 -2.424 1 31.78 239 ASP B C 1
ATOM 3421 O O . ASP B 1 239 ? -16.641 18.328 -3.148 1 31.78 239 ASP B O 1
#

Secondary structure (DSSP, 8-state):
------EEEEEES--HHHHHHHHHTT-EE--GGG-SEEEEESHHHHHHHHSS-SS-EEEESS-GGGT-B-GGGHHHHHHHHHTT--EEEEE--EEEEETTEEEEESSEEEEEESSTT--EEEEEEETTEEEEEEEESEEEEE-TTGGGTHHHHTTPPEEPTT---EEEEEES-SSSS---EEEPSSEEEEEEE-SS-EEEEETTEEEEEE-TT-EEEEEE-PPEEEEE-GGGGS-----/------EEEEEES--HHHHHHHHHTT-EE--GGG-SEEEEESHHHHHHHHSS-SS-EEEESS-GGGT-B-GGGHHHHHHHHHTT--EEEEE--EEEEETTEEEEESSEEEEEESSTT--EEEEEEETTEEEEEEEESEEEEE-TTGGGTHHHHTTPPEEPTT---EEEEEES-SSSS---EEEPSSEEEEEEE-SS-EEEEETTEEEEEE-TT--EEEEE-PPEEEEE-GGGSS-----

Foldseek 3Di:
DPLPWFEEEEDDPPCVVLCVLLVVLPHHYDPQLPGQEYEYEEQVSVQVCQQDPNHAYAYECHDVLQLHFYVVCSSVQSSCNRNVNKDKDWFWWKFKDWVVDTDIFRFKKKKFFPDPPDWFKKWKFAVPGTPDIFIARIKMKTGLSNCPDPVVVQPWDRDDRPDQWIKIFGRGTPDPDRDIDIYHDFMKMFTADPPGWIWMDGNNHTPGTDDGPTIITIDIDGIHMHMDHPNSPDPPDDD/DPLPWFEEEEDDPPCVVLCVLLVVLPHHYDDQLPGQEYEYEEQVSVQVCQQDPNHAYAYECHDVLQLHFYVVCSSVQSSCNRNVNKDKDWFWWKFKDWVVDTDIFRFKKKKFFPDPPDWFKKWKFAVPGTPDIFIARIKMKTGLSNCPDPVVVQPWDRDDRPDQWIKIFGRGTPDPDRDIDIYHDQMKMFTADPPGWIWMDGNNHTPGTDDGPTIITIDIDGIHMHMDHPNSPDPPDDD

InterPro domains:
  IPR016064 NAD kinase/diacylglycerol kinase-like domain superfamily [SSF111331] (28-225)
  IPR017437 ATP-NAD kinase, PpnK-type, C-terminal [G3DSA:2.60.200.30] (94-213)

pLDDT: mean 90.46, std 11.59, range [31.62, 98.62]

Radius of gyration: 25.63 Å; Cα contacts (8 Å, |Δi|>4): 1323; chains: 2; bounding box: 56×78×66 Å

Solvent-accessible surface area (backbone atoms only — not comparable to full-atom values): 24001 Å² total; per-residue (Å²): 127,80,76,80,55,29,31,34,10,76,45,51,70,80,48,61,67,57,52,49,34,20,46,76,46,56,17,42,81,43,57,55,87,71,17,67,29,30,39,15,39,23,45,67,37,34,57,60,46,57,74,71,55,68,35,30,34,28,36,27,52,44,51,78,36,73,53,31,33,51,70,90,43,42,58,65,41,34,28,28,45,14,66,54,50,55,50,71,45,76,37,64,22,31,28,39,43,33,93,95,41,78,50,75,21,58,25,27,41,33,41,31,44,74,48,84,94,40,57,31,30,39,35,37,28,42,71,94,38,81,71,50,71,46,45,14,39,26,39,32,40,14,27,27,39,13,12,62,37,69,37,30,77,52,65,24,49,36,37,38,80,84,32,81,43,28,41,38,25,44,31,76,50,75,53,89,71,82,65,25,38,34,39,40,68,49,30,35,41,25,34,71,39,66,77,56,61,29,31,36,26,46,62,84,39,79,73,50,75,57,54,65,66,47,50,39,36,34,33,77,35,74,56,45,46,33,35,42,36,74,72,44,70,54,75,80,70,81,127,128,80,78,81,54,28,32,34,11,74,45,51,72,81,47,61,67,57,51,49,33,20,46,73,45,57,17,40,81,43,56,54,86,71,16,67,30,30,39,15,39,23,46,65,37,33,57,59,48,59,75,71,54,69,34,30,33,28,39,26,54,44,49,79,35,72,53,31,33,50,69,90,44,42,56,64,42,33,29,28,46,15,64,54,48,56,49,74,45,78,38,64,22,30,28,38,42,35,93,96,40,76,50,75,22,58,26,28,40,33,41,32,43,75,48,85,93,39,59,32,31,38,36,36,30,42,71,95,39,81,71,50,70,46,42,13,38,25,39,32,40,15,26,27,38,13,13,60,37,68,37,31,78,54,66,23,48,35,37,38,79,83,34,81,42,28,40,38,26,45,32,75,50,75,55,89,72,80,66,26,37,33,40,40,66,47,29,34,41,26,33,72,40,70,76,56,60,30,33,36,26,46,62,82,40,77,74,49,73,56,53,66,67,46,50,38,36,35,33,78,34,74,56,46,46,33,36,42,38,76,72,44,70,54,74,81,73,82,127

Nearest PDB structures (foldseek):
  4hao-assembly1_A  TM=7.824E-01  e=9.072E-20  Yersinia pestis CO92
  4hao-assembly2_B  TM=8.035E-01  e=5.361E-19  Yersinia pestis CO92
  1yt5-assembly2_C  TM=7.964E-01  e=5.172E-18  Thermotoga maritima
  2an1-assembly3_D  TM=7.911E-01  e=2.704E-17  Salmonella enterica subsp. enterica serovar Typhimurium str. LT2
  3afo-assembly1_B-2  TM=7.993E-01  e=6.540E-16  Saccharomyces cerevisiae

Organism: NCBI:txid355548

Sequence (478 aa):
MVAVTTRVAVVGDDTGEATDAVRDAGGTVVDPADADVVAALGEDPLLDAAVDPPAPLLPVDAGREYGGVARADVEPALASLAAGDFSAVDRPTLAVDAPGVSARALADVTLATTEPAKISEFVVDAGDRRVDSVRADGVVAATPTGSRGYATDAGGPRLEPDVPAVGVVPISPFRVDRTNWVVAPPLSVTVARDETSVELHVDGRTHGTLAVDDPVALTWGEPLRVAVVPATRRPPRPDMVAVTTRVAVVGDDTGEATDAVRDAGGTVVDPADADVVAALGEDPLLDAAVDPPAPLLPVDAGREYGGVARADVEPALASLAAGDFSAVDRPTLAVDAPGVSARALADVTLATTEPAKISEFVVDAGDRRVDSVRADGVVAATPTGSRGYATDAGGPRLEPDVPAVGVVPISPFRVDRTNWVVAPPLSVTVARDETSVELHVDGRTHGTLAVDDPVALTWGEPLRVAVVPATRRPPRPD